Protein AF-A0A815F5G1-F1 (afdb_monomer)

Structure (mmCIF, N/CA/C/O backbone):
data_AF-A0A815F5G1-F1
#
_entry.id   AF-A0A815F5G1-F1
#
loop_
_atom_site.group_PDB
_atom_site.id
_atom_site.type_symbol
_atom_site.label_atom_id
_atom_site.label_alt_id
_atom_site.label_comp_id
_atom_site.label_asym_id
_atom_site.label_entity_id
_atom_site.label_seq_id
_atom_site.pdbx_PDB_ins_code
_atom_site.Cartn_x
_atom_site.Cartn_y
_atom_site.Cartn_z
_atom_site.occupancy
_atom_site.B_iso_or_equiv
_atom_site.auth_seq_id
_atom_site.auth_comp_id
_atom_site.auth_asym_id
_atom_site.auth_atom_id
_atom_site.pdbx_PDB_model_num
ATOM 1 N N . MET A 1 1 ? 31.682 1.180 -23.269 1.00 59.00 1 MET A N 1
ATOM 2 C CA . MET A 1 1 ? 30.241 0.972 -22.998 1.00 59.00 1 MET A CA 1
ATOM 3 C C . MET A 1 1 ? 29.388 1.982 -23.751 1.00 59.00 1 MET A C 1
ATOM 5 O O . MET A 1 1 ? 28.455 1.568 -24.426 1.00 59.00 1 MET A O 1
ATOM 9 N N . ASP A 1 2 ? 29.779 3.258 -23.742 1.00 56.03 2 ASP A N 1
ATOM 10 C CA . ASP A 1 2 ? 29.004 4.400 -24.262 1.00 56.03 2 ASP A CA 1
ATOM 11 C C . ASP A 1 2 ? 28.639 4.383 -25.760 1.00 56.03 2 ASP A C 1
ATOM 13 O O . ASP A 1 2 ? 27.755 5.124 -26.168 1.00 56.03 2 ASP A O 1
ATOM 17 N N . GLN A 1 3 ? 29.272 3.540 -26.585 1.00 62.06 3 GLN A N 1
ATOM 18 C CA . GLN A 1 3 ? 28.893 3.335 -27.998 1.00 62.06 3 GLN A CA 1
ATOM 19 C C . GLN A 1 3 ? 28.310 1.941 -28.290 1.00 62.06 3 GLN A C 1
ATOM 21 O O . GLN A 1 3 ? 27.574 1.761 -29.259 1.00 62.06 3 GLN A O 1
ATOM 26 N N . ILE A 1 4 ? 28.610 0.955 -27.438 1.00 71.00 4 ILE A N 1
ATOM 27 C CA . ILE A 1 4 ? 28.200 -0.446 -27.628 1.00 71.00 4 ILE A CA 1
ATOM 28 C C . ILE A 1 4 ? 26.737 -0.615 -27.224 1.00 71.00 4 ILE A C 1
ATOM 30 O O . ILE A 1 4 ? 25.941 -1.139 -27.996 1.00 71.00 4 ILE A O 1
ATOM 34 N N . VAL A 1 5 ? 26.380 -0.118 -26.037 1.00 74.56 5 VAL A N 1
ATOM 35 C CA . VAL A 1 5 ? 25.014 -0.203 -25.512 1.00 74.56 5 VAL A CA 1
ATOM 36 C C . VAL A 1 5 ? 24.012 0.512 -26.437 1.00 74.56 5 VAL A C 1
ATOM 38 O O . VAL A 1 5 ? 23.016 -0.121 -26.786 1.00 74.56 5 VAL A O 1
ATOM 41 N N . PRO A 1 6 ? 24.313 1.719 -26.967 1.00 75.00 6 PRO A N 1
ATOM 42 C CA . PRO A 1 6 ? 23.425 2.361 -27.933 1.00 75.00 6 PRO A CA 1
ATOM 43 C C . PRO A 1 6 ? 23.214 1.640 -29.252 1.00 75.00 6 PRO A C 1
ATOM 45 O O . PRO A 1 6 ? 22.116 1.620 -29.803 1.00 75.00 6 PRO A O 1
ATOM 48 N N . SER A 1 7 ? 24.251 0.977 -29.749 1.00 73.81 7 SER A N 1
ATOM 49 C CA . SER A 1 7 ? 24.128 0.195 -30.978 1.00 73.81 7 SER A CA 1
ATOM 50 C C . SER A 1 7 ? 23.243 -1.043 -30.771 1.00 73.81 7 SER A C 1
ATOM 52 O O . SER A 1 7 ? 22.462 -1.405 -31.650 1.00 73.81 7 SER A O 1
ATOM 54 N N . ILE A 1 8 ? 23.317 -1.668 -29.589 1.00 78.75 8 ILE A N 1
ATOM 55 C CA . ILE A 1 8 ? 22.481 -2.818 -29.214 1.00 78.75 8 ILE A CA 1
ATOM 56 C C . ILE A 1 8 ? 21.008 -2.403 -29.106 1.00 78.75 8 ILE A C 1
ATOM 58 O O . ILE A 1 8 ? 20.145 -3.034 -29.715 1.00 78.75 8 ILE A O 1
ATOM 62 N N . ILE A 1 9 ? 20.717 -1.319 -28.381 1.00 78.25 9 ILE A N 1
ATOM 63 C CA . ILE A 1 9 ? 19.343 -0.841 -28.163 1.00 78.25 9 ILE A CA 1
ATOM 64 C C . ILE A 1 9 ? 18.700 -0.383 -29.472 1.00 78.25 9 ILE A C 1
ATOM 66 O O . ILE A 1 9 ? 17.544 -0.721 -29.740 1.00 78.25 9 ILE A O 1
ATOM 70 N N . PHE A 1 10 ? 19.447 0.325 -30.323 1.00 78.12 10 PHE A N 1
ATOM 71 C CA . PHE A 1 10 ? 18.972 0.709 -31.650 1.00 78.12 10 PHE A CA 1
ATOM 72 C C . PHE A 1 10 ? 18.527 -0.507 -32.482 1.00 78.12 10 PHE A C 1
ATOM 74 O O . PHE A 1 10 ? 17.450 -0.480 -33.081 1.00 78.12 10 PHE A O 1
ATOM 81 N N . ASN A 1 11 ? 19.309 -1.591 -32.472 1.00 77.94 11 ASN A N 1
ATOM 82 C CA . ASN A 1 11 ? 19.002 -2.803 -33.234 1.00 77.94 11 ASN A CA 1
ATOM 83 C C . ASN A 1 11 ? 17.815 -3.591 -32.660 1.00 77.94 11 ASN A C 1
ATOM 85 O O . ASN A 1 11 ? 16.994 -4.0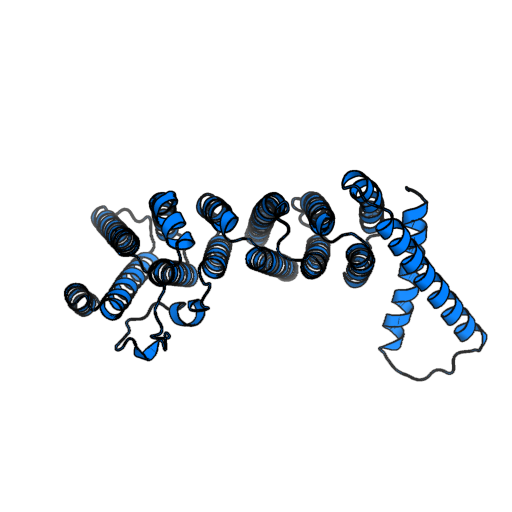81 -33.434 1.00 77.94 11 ASN A O 1
ATOM 89 N N . MET A 1 12 ? 17.666 -3.654 -31.332 1.00 75.56 12 MET A N 1
ATOM 90 C CA . MET A 1 12 ? 16.514 -4.305 -30.687 1.00 75.56 12 MET A CA 1
ATOM 91 C C . MET A 1 12 ? 15.181 -3.629 -31.045 1.00 75.56 12 MET A C 1
ATOM 93 O O . MET A 1 12 ? 14.165 -4.295 -31.231 1.00 75.56 12 MET A O 1
ATOM 97 N N . LYS A 1 13 ? 15.168 -2.297 -31.190 1.00 66.56 13 LYS A N 1
ATOM 98 C CA . LYS A 1 13 ? 13.947 -1.541 -31.513 1.00 66.56 13 LYS A CA 1
ATOM 99 C C . LYS A 1 13 ? 13.394 -1.844 -32.906 1.00 66.56 13 LYS A C 1
ATOM 101 O O . LYS A 1 13 ? 12.181 -1.806 -33.116 1.00 66.56 13 LYS A O 1
ATOM 106 N N . ASN A 1 14 ? 14.274 -2.101 -33.868 1.00 58.84 14 ASN A N 1
ATOM 107 C CA . ASN A 1 14 ? 13.870 -2.341 -35.250 1.00 58.84 14 ASN A CA 1
ATOM 108 C C . ASN A 1 14 ? 13.134 -3.686 -35.418 1.00 58.84 14 ASN A C 1
ATOM 110 O O . ASN A 1 14 ? 12.394 -3.833 -36.386 1.00 58.84 14 ASN A O 1
ATOM 114 N N . GLY A 1 15 ? 13.274 -4.628 -34.473 1.00 52.88 15 GLY A N 1
ATOM 115 C CA . GLY A 1 15 ? 12.523 -5.891 -34.454 1.00 52.88 15 GLY A CA 1
ATOM 116 C C . GLY A 1 15 ? 11.113 -5.796 -33.848 1.00 52.88 15 GLY A C 1
ATOM 117 O O . GLY A 1 15 ? 10.186 -6.423 -34.354 1.00 52.88 15 GLY A O 1
ATOM 118 N N . GLU A 1 16 ? 10.899 -4.976 -32.812 1.00 50.12 16 GLU A N 1
ATOM 119 C CA . GLU A 1 16 ? 9.576 -4.818 -32.168 1.00 50.12 16 GLU A CA 1
ATOM 120 C C . GLU A 1 16 ? 8.537 -4.105 -33.050 1.00 50.12 16 GLU A C 1
ATOM 122 O O . GLU A 1 16 ? 7.343 -4.420 -33.004 1.00 50.12 16 GLU A O 1
ATOM 127 N N . GLN A 1 17 ? 8.973 -3.154 -33.885 1.00 51.84 17 GLN A N 1
ATOM 128 C CA . GLN A 1 17 ? 8.084 -2.453 -34.824 1.00 51.84 17 GLN A CA 1
ATOM 129 C C . GLN A 1 17 ? 7.462 -3.396 -35.871 1.00 51.84 17 GLN A C 1
ATOM 131 O O . GLN A 1 17 ? 6.413 -3.081 -36.422 1.00 51.84 17 GLN A O 1
ATOM 136 N N . ILE A 1 18 ? 8.078 -4.558 -36.112 1.00 46.62 18 ILE A N 1
ATOM 137 C CA . ILE A 1 18 ? 7.616 -5.572 -37.070 1.00 46.62 18 ILE A CA 1
ATOM 138 C C . ILE A 1 18 ? 6.615 -6.531 -36.400 1.00 46.62 18 ILE A C 1
ATOM 140 O O . ILE A 1 18 ? 5.575 -6.850 -36.976 1.00 46.62 18 ILE A O 1
ATOM 144 N N . GLN A 1 19 ? 6.855 -6.930 -35.143 1.00 46.25 19 GLN A N 1
ATOM 145 C CA . GLN A 1 19 ? 5.924 -7.791 -34.393 1.00 46.25 19 GLN A CA 1
ATOM 146 C C . GLN A 1 19 ? 4.588 -7.101 -34.083 1.00 46.25 19 GLN A C 1
ATOM 148 O O . GLN A 1 19 ? 3.541 -7.739 -34.129 1.00 46.25 19 GLN A O 1
ATOM 153 N N . SER A 1 20 ? 4.605 -5.790 -33.834 1.00 46.38 20 SER A N 1
ATOM 154 C CA . SER A 1 20 ? 3.391 -4.997 -33.592 1.00 46.38 20 SER A CA 1
ATOM 155 C C . SER A 1 20 ? 2.528 -4.785 -34.850 1.00 46.38 20 SER A C 1
ATOM 157 O O . SER A 1 20 ? 1.318 -4.609 -34.722 1.00 46.38 20 SER A O 1
ATOM 159 N N . GLN A 1 21 ? 3.100 -4.874 -36.058 1.00 44.50 21 GLN A N 1
ATOM 160 C CA . GLN A 1 21 ? 2.359 -4.788 -37.329 1.00 44.50 21 GLN A CA 1
ATOM 161 C C . GLN A 1 21 ? 1.718 -6.118 -37.762 1.00 44.50 21 GLN A C 1
ATOM 163 O O . GLN A 1 21 ? 0.693 -6.099 -38.442 1.00 44.50 21 GLN A O 1
ATOM 168 N N . ARG A 1 22 ? 2.238 -7.275 -37.321 1.00 41.81 22 ARG A N 1
ATOM 169 C CA . ARG A 1 22 ? 1.625 -8.596 -37.596 1.00 41.81 22 ARG A CA 1
ATOM 170 C C . ARG A 1 22 ? 0.277 -8.810 -36.891 1.00 41.81 22 ARG A C 1
ATOM 172 O O . ARG A 1 22 ? -0.485 -9.687 -37.288 1.00 41.81 22 ARG A O 1
ATOM 179 N N . SER A 1 23 ? -0.040 -8.005 -35.877 1.00 40.91 23 SER A N 1
ATOM 180 C CA . SER A 1 23 ? -1.269 -8.115 -35.076 1.00 40.91 23 SER A CA 1
ATOM 181 C C . SER A 1 23 ? -2.506 -7.483 -35.727 1.00 40.91 23 SER A C 1
ATOM 183 O O . SER A 1 23 ? -3.619 -7.692 -35.245 1.00 40.91 23 SER A O 1
ATOM 185 N N . THR A 1 24 ? -2.355 -6.717 -36.814 1.00 39.75 24 THR A N 1
ATOM 186 C CA . THR A 1 24 ? -3.477 -6.072 -37.513 1.00 39.75 24 THR A CA 1
ATOM 187 C C . THR A 1 24 ? -3.491 -6.446 -38.994 1.00 39.75 24 THR A C 1
ATOM 189 O O . THR A 1 24 ? -2.733 -5.901 -39.788 1.00 39.75 24 THR A O 1
ATOM 192 N N . THR A 1 25 ? -4.433 -7.331 -39.338 1.00 32.41 25 THR A N 1
ATOM 193 C CA . THR A 1 25 ? -4.889 -7.776 -40.675 1.00 32.41 25 THR A CA 1
ATOM 194 C C . THR A 1 25 ? -3.945 -8.644 -41.525 1.00 32.41 25 THR A C 1
ATOM 196 O O . THR A 1 25 ? -2.800 -8.272 -41.759 1.00 32.41 25 THR A O 1
ATOM 199 N N . PRO A 1 26 ? -4.435 -9.779 -42.073 1.00 43.03 26 PRO A N 1
ATOM 200 C CA . PRO A 1 26 ? -3.760 -10.479 -43.153 1.00 43.03 26 PRO A CA 1
ATOM 201 C C . PRO A 1 26 ? -4.104 -9.826 -44.500 1.00 43.03 26 PRO A C 1
ATOM 203 O O . PRO A 1 26 ? -5.164 -9.219 -44.661 1.00 43.03 26 PRO A O 1
ATOM 206 N N . THR A 1 27 ? -3.263 -10.107 -45.495 1.00 40.41 27 THR A N 1
ATOM 207 C CA . THR A 1 27 ? -3.457 -9.907 -46.946 1.00 40.41 27 THR A CA 1
ATOM 208 C C . THR A 1 27 ? -2.769 -8.676 -47.546 1.00 40.41 27 THR A C 1
ATOM 210 O O . THR A 1 27 ? -3.395 -7.681 -47.884 1.00 40.41 27 THR A O 1
ATOM 213 N N . THR A 1 28 ? -1.468 -8.787 -47.805 1.00 42.38 28 THR A N 1
ATOM 214 C CA . THR A 1 28 ? -0.869 -8.387 -49.091 1.00 42.38 28 THR A CA 1
ATOM 215 C C . THR A 1 28 ? 0.293 -9.344 -49.342 1.00 42.38 28 THR A C 1
ATOM 217 O O . THR A 1 28 ? 1.045 -9.648 -48.421 1.00 42.38 28 THR A O 1
ATOM 220 N N . ILE A 1 29 ? 0.383 -9.900 -50.551 1.00 48.72 29 ILE A N 1
ATOM 221 C CA . ILE A 1 29 ? 1.438 -10.841 -50.950 1.00 48.72 29 ILE A CA 1
ATOM 222 C C . ILE A 1 29 ? 2.774 -10.088 -50.864 1.00 48.72 29 ILE A C 1
ATOM 224 O O . ILE A 1 29 ? 3.053 -9.244 -51.712 1.00 48.72 29 ILE A O 1
ATOM 228 N N . ALA A 1 30 ? 3.548 -10.340 -49.805 1.00 51.59 30 ALA A N 1
ATOM 229 C CA . ALA A 1 30 ? 4.863 -9.739 -49.609 1.00 51.59 30 ALA A CA 1
ATOM 230 C C . ALA A 1 30 ? 5.830 -10.249 -50.685 1.00 51.59 30 ALA A C 1
ATOM 232 O O . ALA A 1 30 ? 5.830 -11.438 -51.023 1.00 51.59 30 ALA A O 1
ATOM 233 N N . SER A 1 31 ? 6.632 -9.346 -51.247 1.00 49.78 31 SER A N 1
ATOM 234 C CA . SER A 1 31 ? 7.634 -9.700 -52.248 1.00 49.78 31 SER A CA 1
ATOM 235 C C . SER A 1 31 ? 8.757 -10.546 -51.611 1.00 49.78 31 SER A C 1
ATOM 237 O O . SER A 1 31 ? 8.999 -10.435 -50.406 1.00 49.78 31 SER A O 1
ATOM 239 N N . PRO A 1 32 ? 9.470 -11.402 -52.371 1.00 55.09 32 PRO A N 1
ATOM 240 C CA . PRO A 1 32 ? 10.548 -12.233 -51.824 1.00 55.09 32 PRO A CA 1
ATOM 241 C C . PRO A 1 32 ? 11.656 -11.419 -51.137 1.00 55.09 32 PRO A C 1
ATOM 243 O O . PRO A 1 32 ? 12.260 -11.892 -50.179 1.00 55.09 32 PRO A O 1
ATOM 246 N N . GLU A 1 33 ? 11.900 -10.189 -51.595 1.00 52.12 33 GLU A N 1
ATOM 247 C CA . GLU A 1 33 ? 12.880 -9.274 -51.003 1.00 52.12 33 GLU A CA 1
ATOM 248 C C . GLU A 1 33 ? 12.416 -8.742 -49.639 1.00 52.12 33 GLU A C 1
ATOM 250 O O . GLU A 1 33 ? 13.216 -8.688 -48.705 1.00 52.12 33 GLU A O 1
ATOM 255 N N . ASP A 1 34 ? 11.122 -8.447 -49.476 1.00 48.44 34 ASP A N 1
ATOM 256 C CA . ASP A 1 34 ? 10.557 -7.989 -48.199 1.00 48.44 34 ASP A CA 1
ATOM 257 C C . ASP A 1 34 ? 10.609 -9.087 -47.126 1.00 48.44 34 ASP A C 1
ATOM 259 O O . ASP A 1 34 ? 10.965 -8.816 -45.979 1.00 48.44 34 ASP A O 1
ATOM 263 N N . VAL A 1 35 ? 10.351 -10.345 -47.507 1.00 56.88 35 VAL A N 1
ATOM 264 C CA . VAL A 1 35 ? 10.446 -11.508 -46.602 1.00 56.88 35 VAL A CA 1
ATOM 265 C C . VAL A 1 35 ? 11.892 -11.746 -46.152 1.00 56.88 35 VAL A C 1
ATOM 267 O O . VAL A 1 35 ? 12.147 -12.006 -44.975 1.00 56.88 35 VAL A O 1
ATOM 270 N N . VAL A 1 36 ? 12.863 -11.624 -47.061 1.00 57.69 36 VAL A N 1
ATOM 271 C CA . VAL A 1 36 ? 14.291 -11.777 -46.735 1.00 57.69 36 VAL A CA 1
ATOM 272 C C . VAL A 1 36 ? 14.768 -10.639 -45.827 1.00 57.69 36 VAL A C 1
ATOM 274 O O . VAL A 1 36 ? 15.465 -10.892 -44.846 1.00 57.69 36 VAL A O 1
ATOM 277 N N . ILE A 1 37 ? 14.347 -9.398 -46.084 1.00 57.22 37 ILE A N 1
ATOM 278 C CA . ILE A 1 37 ? 14.677 -8.240 -45.244 1.00 57.22 37 ILE A CA 1
ATOM 279 C C . ILE A 1 37 ? 14.034 -8.355 -43.850 1.00 57.22 37 ILE A C 1
ATOM 281 O O . ILE A 1 37 ? 14.691 -8.026 -42.862 1.00 57.22 37 ILE A O 1
ATOM 285 N N . GLU A 1 38 ? 12.788 -8.828 -43.736 1.00 53.06 38 GLU A N 1
ATOM 286 C CA . GLU A 1 38 ? 12.149 -9.117 -42.442 1.00 53.06 38 GLU A CA 1
ATOM 287 C C . GLU A 1 38 ? 12.904 -10.198 -41.662 1.00 53.06 38 GLU A C 1
ATOM 289 O O . GLU A 1 38 ? 13.199 -10.008 -40.482 1.00 53.06 38 GLU A O 1
ATOM 294 N N . THR A 1 39 ? 13.293 -11.285 -42.332 1.00 54.97 39 THR A N 1
ATOM 295 C CA . THR A 1 39 ? 14.027 -12.399 -41.712 1.00 54.97 39 THR A CA 1
ATOM 296 C C . THR A 1 39 ? 15.403 -11.945 -41.201 1.00 54.97 39 THR A C 1
ATOM 298 O O . THR A 1 39 ? 15.780 -12.250 -40.072 1.00 54.97 39 THR A O 1
ATOM 301 N N . ILE A 1 40 ? 16.134 -11.137 -41.980 1.00 57.38 40 ILE A N 1
ATOM 302 C CA . ILE A 1 40 ? 17.443 -10.578 -41.587 1.00 57.38 40 ILE A CA 1
ATOM 303 C C . ILE A 1 40 ? 17.309 -9.574 -40.422 1.00 57.38 40 ILE A C 1
ATOM 305 O O . ILE A 1 40 ? 18.198 -9.474 -39.569 1.00 57.38 40 ILE A O 1
ATOM 309 N N . LYS A 1 41 ? 16.203 -8.821 -40.353 1.00 56.84 41 LYS A N 1
ATOM 310 C CA . LYS A 1 41 ? 15.927 -7.869 -39.261 1.00 56.84 41 LYS A CA 1
ATOM 311 C C . LYS A 1 41 ? 15.534 -8.567 -37.956 1.00 56.84 41 LYS A C 1
ATOM 313 O O . LYS A 1 41 ? 15.991 -8.137 -36.895 1.00 56.84 41 LYS A O 1
ATOM 318 N N . GLU A 1 42 ? 14.738 -9.636 -38.016 1.00 58.50 42 GLU A N 1
ATOM 319 C CA . GLU A 1 42 ? 14.436 -10.488 -36.855 1.00 58.50 42 GLU A CA 1
ATOM 320 C C . GLU A 1 42 ? 15.711 -11.150 -36.312 1.00 58.50 42 GLU A C 1
ATOM 322 O O . GLU A 1 42 ? 15.952 -11.122 -35.102 1.00 58.50 42 GLU A O 1
ATOM 327 N N . ASP A 1 43 ? 16.581 -11.632 -37.203 1.00 68.25 43 ASP A N 1
ATOM 328 C CA . ASP A 1 43 ? 17.876 -12.220 -36.850 1.00 68.25 43 ASP A CA 1
ATOM 329 C C . ASP A 1 43 ? 18.801 -11.185 -36.172 1.00 68.25 43 ASP A C 1
ATOM 331 O O . ASP A 1 43 ? 19.345 -11.428 -35.095 1.00 68.25 43 ASP A O 1
ATOM 335 N N . SER A 1 44 ? 18.857 -9.953 -36.695 1.00 73.75 44 SER A N 1
ATOM 336 C CA . SER A 1 44 ? 19.646 -8.849 -36.114 1.00 73.75 44 SER A CA 1
ATOM 337 C C . SER A 1 44 ? 19.134 -8.372 -34.744 1.00 73.75 44 SER A C 1
ATOM 339 O O . SER A 1 44 ? 19.928 -8.071 -33.848 1.00 73.75 44 SER A O 1
ATOM 341 N N . SER A 1 45 ? 17.812 -8.294 -34.557 1.00 75.00 45 SER A N 1
ATOM 342 C CA . SER A 1 45 ? 17.191 -7.896 -33.284 1.00 75.00 45 SER A CA 1
ATOM 343 C C . SER A 1 45 ? 17.363 -8.976 -32.214 1.00 75.00 45 SER A C 1
ATOM 345 O O . SER A 1 45 ? 17.681 -8.678 -31.058 1.00 75.00 45 SER A O 1
ATOM 347 N N . SER A 1 46 ? 17.196 -10.244 -32.603 1.00 78.81 46 SER A N 1
ATOM 348 C CA . SER A 1 46 ? 17.402 -11.387 -31.712 1.00 78.81 46 SER A CA 1
ATOM 349 C C . SER A 1 46 ? 18.869 -11.500 -31.280 1.00 78.81 46 SER A C 1
ATOM 351 O O . SER A 1 46 ? 19.144 -11.661 -30.089 1.00 78.81 46 SER A O 1
ATOM 353 N N . LEU A 1 47 ? 19.815 -11.274 -32.199 1.00 82.50 47 LEU A N 1
ATOM 354 C CA . LEU A 1 47 ? 21.243 -11.220 -31.903 1.00 82.50 47 LEU A CA 1
ATOM 355 C C . LEU A 1 47 ? 21.585 -10.085 -30.929 1.00 82.50 47 LEU A C 1
ATOM 357 O O . LEU A 1 47 ? 22.320 -10.306 -29.967 1.00 82.50 47 LEU A O 1
ATOM 361 N N . ALA A 1 48 ? 21.026 -8.887 -31.122 1.00 85.00 48 ALA A N 1
ATOM 362 C CA . ALA A 1 48 ? 21.222 -7.766 -30.202 1.00 85.00 48 ALA A CA 1
ATOM 363 C C . ALA A 1 48 ? 20.716 -8.093 -28.782 1.00 85.00 48 ALA A C 1
ATOM 365 O O . ALA A 1 48 ? 21.418 -7.826 -27.804 1.00 85.00 48 ALA A O 1
ATOM 366 N N . ALA A 1 49 ? 19.556 -8.748 -28.663 1.00 83.56 49 ALA A N 1
ATOM 367 C CA . ALA A 1 49 ? 19.045 -9.223 -27.378 1.00 83.56 49 ALA A CA 1
ATOM 368 C C . ALA A 1 49 ? 19.972 -10.277 -26.747 1.00 83.56 49 ALA A C 1
ATOM 370 O O . ALA A 1 49 ? 20.279 -10.195 -25.560 1.00 83.56 49 ALA A O 1
ATOM 371 N N . VAL A 1 50 ? 20.486 -11.233 -27.530 1.00 85.69 50 VAL A N 1
ATOM 372 C CA . VAL A 1 50 ? 21.450 -12.240 -27.050 1.00 85.69 50 VAL A CA 1
ATOM 373 C C . VAL A 1 50 ? 22.731 -11.586 -26.529 1.00 85.69 50 VAL A C 1
ATOM 375 O O . VAL A 1 50 ? 23.191 -11.957 -25.450 1.00 85.69 50 VAL A O 1
ATOM 378 N N . ILE A 1 51 ? 23.274 -10.596 -27.244 1.00 86.62 51 ILE A N 1
ATOM 379 C CA . ILE A 1 51 ? 24.468 -9.847 -26.823 1.00 86.62 51 ILE A CA 1
ATOM 380 C C . ILE A 1 51 ? 24.197 -9.094 -25.516 1.00 86.62 51 ILE A C 1
ATOM 382 O O . ILE A 1 51 ? 25.029 -9.124 -24.609 1.00 86.62 51 ILE A O 1
ATOM 386 N N . LEU A 1 52 ? 23.030 -8.451 -25.393 1.00 87.50 52 LEU A N 1
ATOM 387 C CA . LEU A 1 52 ? 22.629 -7.771 -24.162 1.00 87.50 52 LEU A CA 1
ATOM 388 C C . LEU A 1 52 ? 22.585 -8.750 -22.983 1.00 87.50 52 LEU A C 1
ATOM 390 O O . LEU A 1 52 ? 23.130 -8.459 -21.920 1.00 87.50 52 LEU A O 1
ATOM 394 N N . ARG A 1 53 ? 21.981 -9.928 -23.172 1.00 87.75 53 ARG A N 1
ATOM 395 C CA . ARG A 1 53 ? 21.933 -10.957 -22.129 1.00 87.75 53 ARG A CA 1
ATOM 396 C C . ARG A 1 53 ? 23.324 -11.450 -21.745 1.00 87.75 53 ARG A C 1
ATOM 398 O O . ARG A 1 53 ? 23.634 -11.470 -20.562 1.00 87.75 53 ARG A O 1
ATOM 405 N N . ASP A 1 54 ? 24.178 -11.796 -22.712 1.00 86.12 54 ASP A N 1
ATOM 406 C CA . ASP A 1 54 ? 25.539 -12.288 -22.436 1.00 86.12 54 ASP A CA 1
ATOM 407 C C . ASP A 1 54 ? 26.376 -11.247 -21.674 1.00 86.12 54 ASP A C 1
ATOM 409 O O . ASP A 1 54 ? 27.079 -11.587 -20.719 1.00 86.12 54 ASP A O 1
ATOM 413 N N . LEU A 1 55 ? 26.231 -9.963 -22.019 1.00 87.94 55 LEU A N 1
ATOM 414 C CA . LEU A 1 55 ? 26.843 -8.859 -21.281 1.00 87.94 55 LEU A CA 1
ATOM 415 C C . LEU A 1 55 ? 26.420 -8.870 -19.803 1.00 87.94 55 LEU A C 1
ATOM 417 O O . LEU A 1 55 ? 27.281 -8.841 -18.920 1.00 87.94 55 LEU A O 1
ATOM 421 N N . PHE A 1 56 ? 25.116 -8.957 -19.526 1.00 87.94 56 PHE A N 1
ATOM 422 C CA . PHE A 1 56 ? 24.601 -8.936 -18.156 1.00 87.94 56 PHE A CA 1
ATOM 423 C C . PHE A 1 56 ? 24.828 -10.252 -17.388 1.00 87.94 56 PHE A C 1
ATOM 425 O O . PHE A 1 56 ? 25.070 -10.215 -16.179 1.00 87.94 56 PHE A O 1
ATOM 432 N N . CYS A 1 57 ? 24.884 -11.400 -18.070 1.00 86.44 57 CYS A N 1
ATOM 433 C CA . CYS A 1 57 ? 25.297 -12.677 -17.478 1.00 86.44 57 CYS A CA 1
ATOM 434 C C . CYS A 1 57 ? 26.736 -12.631 -16.947 1.00 86.44 57 CYS A C 1
ATOM 436 O O . CYS A 1 57 ? 27.066 -13.299 -15.965 1.00 86.44 57 CYS A O 1
ATOM 438 N N . ARG A 1 58 ? 27.603 -11.826 -17.571 1.00 85.19 58 ARG A N 1
ATOM 439 C CA . ARG A 1 58 ? 29.007 -11.661 -17.168 1.00 85.19 58 ARG A CA 1
ATOM 440 C C . ARG A 1 58 ? 29.217 -10.539 -16.152 1.00 85.19 58 ARG A C 1
ATOM 442 O O . ARG A 1 58 ? 30.296 -10.456 -15.554 1.00 85.19 58 ARG A O 1
ATOM 449 N N . THR A 1 59 ? 28.214 -9.700 -15.892 1.00 81.38 59 THR A N 1
ATOM 450 C CA . THR A 1 59 ? 28.288 -8.679 -14.839 1.00 81.38 59 THR A CA 1
ATOM 451 C C . THR A 1 59 ? 27.983 -9.261 -13.463 1.00 81.38 59 THR A C 1
ATOM 453 O O . THR A 1 59 ? 26.860 -9.644 -13.155 1.00 81.38 59 THR A O 1
ATOM 456 N N . HIS A 1 60 ? 29.008 -9.298 -12.610 1.00 75.12 60 HIS A N 1
ATOM 457 C CA . HIS A 1 60 ? 28.930 -9.919 -11.286 1.00 75.12 60 HIS A CA 1
ATOM 458 C C . HIS A 1 60 ? 28.839 -8.918 -10.126 1.00 75.12 60 HIS A C 1
ATOM 460 O O . HIS A 1 60 ? 28.335 -9.279 -9.067 1.00 75.12 60 HIS A O 1
ATOM 466 N N . SER A 1 61 ? 29.325 -7.684 -10.302 1.00 84.25 61 SER A N 1
ATOM 467 C CA . SER A 1 61 ? 29.377 -6.669 -9.243 1.00 84.25 61 SER A CA 1
ATOM 468 C C . SER A 1 61 ? 28.331 -5.568 -9.437 1.00 84.25 61 SER A C 1
ATOM 470 O O . SER A 1 61 ? 28.043 -5.163 -10.565 1.00 84.25 61 SER A O 1
ATOM 472 N N . ASN A 1 62 ? 27.828 -5.021 -8.326 1.00 80.12 62 ASN A N 1
ATOM 473 C CA . ASN A 1 62 ? 26.840 -3.932 -8.322 1.00 80.12 62 ASN A CA 1
ATOM 474 C C . ASN A 1 62 ? 27.332 -2.697 -9.093 1.00 80.12 62 ASN A C 1
ATOM 476 O O . ASN A 1 62 ? 26.573 -2.078 -9.835 1.00 80.12 62 ASN A O 1
ATOM 480 N N . ASN A 1 63 ? 28.621 -2.368 -8.963 1.00 84.56 63 ASN A N 1
ATOM 481 C CA . ASN A 1 63 ? 29.228 -1.246 -9.678 1.00 84.56 63 ASN A CA 1
ATOM 482 C C . ASN A 1 63 ? 29.220 -1.465 -11.198 1.00 84.56 63 ASN A C 1
ATOM 484 O O . ASN A 1 63 ? 28.880 -0.559 -11.954 1.00 84.56 63 ASN A O 1
ATOM 488 N N . ASN A 1 64 ? 29.534 -2.682 -11.653 1.00 85.44 64 ASN A N 1
ATOM 489 C CA . ASN A 1 64 ? 29.539 -2.990 -13.081 1.00 85.44 64 ASN A CA 1
ATOM 490 C C . ASN A 1 64 ? 28.123 -2.943 -13.662 1.00 85.44 64 ASN A C 1
ATOM 492 O O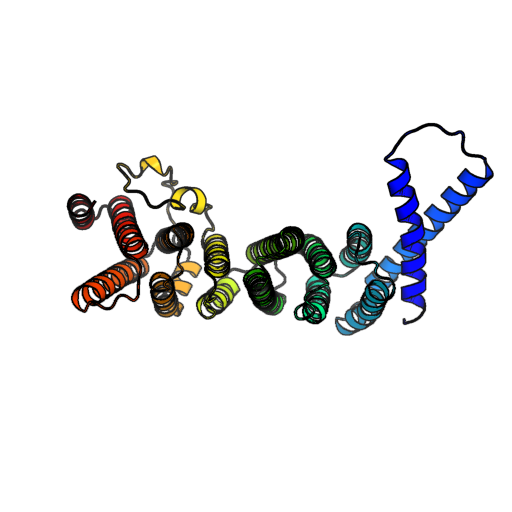 . ASN A 1 64 ? 27.945 -2.431 -14.763 1.00 85.44 64 ASN A O 1
ATOM 496 N N . ILE A 1 65 ? 27.118 -3.406 -12.911 1.00 86.38 65 ILE A N 1
ATOM 497 C CA . ILE A 1 65 ? 25.709 -3.294 -13.311 1.00 86.38 65 ILE A CA 1
ATOM 498 C C . ILE A 1 65 ? 25.322 -1.821 -13.478 1.00 86.38 65 ILE A C 1
ATOM 500 O O . ILE A 1 65 ? 24.788 -1.456 -14.522 1.00 86.38 65 ILE A O 1
ATOM 504 N N . SER A 1 66 ? 25.663 -0.959 -12.516 1.00 86.62 66 SER A N 1
ATOM 505 C CA . SER A 1 66 ? 25.399 0.486 -12.604 1.00 86.62 66 SER A CA 1
ATOM 506 C C . SER A 1 66 ? 26.016 1.125 -13.856 1.00 86.62 66 SER A C 1
ATOM 508 O O . SER A 1 66 ? 25.328 1.817 -14.608 1.00 86.62 66 SER A O 1
ATOM 510 N N . ILE A 1 67 ? 27.281 0.804 -14.155 1.00 85.88 67 ILE A N 1
ATOM 511 C CA . ILE A 1 67 ? 27.984 1.289 -15.355 1.00 85.88 67 ILE A CA 1
ATOM 512 C C . ILE A 1 67 ? 27.308 0.808 -16.650 1.00 85.88 67 ILE A C 1
ATOM 514 O O . ILE A 1 67 ? 27.319 1.529 -17.645 1.00 85.88 67 ILE A O 1
ATOM 518 N N . CYS A 1 68 ? 26.717 -0.390 -16.662 1.00 87.12 68 CYS A N 1
ATOM 519 C CA . CYS A 1 68 ? 26.026 -0.924 -17.839 1.00 87.12 68 CYS A CA 1
ATOM 520 C C . CYS A 1 68 ? 24.623 -0.338 -18.026 1.00 87.12 68 CYS A C 1
ATOM 522 O O . CYS A 1 68 ? 24.212 -0.100 -19.159 1.00 87.12 68 CYS A O 1
ATOM 524 N N . ILE A 1 69 ? 23.899 -0.093 -16.933 1.00 90.25 69 ILE A N 1
ATOM 525 C CA . ILE A 1 69 ? 22.529 0.434 -16.952 1.00 90.25 69 ILE A CA 1
ATOM 526 C C . ILE A 1 69 ? 22.506 1.931 -17.270 1.00 90.25 69 ILE A C 1
ATOM 528 O O . ILE A 1 69 ? 21.619 2.395 -17.982 1.00 90.25 69 ILE A O 1
ATOM 532 N N . GLN A 1 70 ? 23.474 2.707 -16.782 1.00 89.81 70 GLN A N 1
ATOM 533 C CA . GLN A 1 70 ? 23.450 4.161 -16.938 1.00 89.81 70 GLN A CA 1
ATOM 534 C C . GLN A 1 70 ? 23.399 4.630 -18.415 1.00 89.81 70 GLN A C 1
ATOM 536 O O . GLN A 1 70 ? 22.572 5.494 -18.718 1.00 89.81 70 GLN A O 1
ATOM 541 N N . PRO A 1 71 ? 24.177 4.062 -19.362 1.00 88.12 71 PRO A N 1
ATOM 542 C CA . PRO A 1 71 ? 24.047 4.373 -20.787 1.00 88.12 71 PRO A CA 1
ATOM 543 C C . PRO A 1 71 ? 22.673 4.020 -21.373 1.00 88.12 71 PRO A C 1
ATOM 545 O O . PRO A 1 71 ? 22.160 4.787 -22.184 1.00 88.12 71 PRO A O 1
ATOM 548 N N . ILE A 1 72 ? 22.054 2.917 -20.925 1.00 90.12 72 ILE A N 1
ATOM 549 C CA . ILE A 1 72 ? 20.700 2.503 -21.342 1.00 90.12 72 ILE A CA 1
ATOM 550 C C . ILE A 1 72 ? 19.689 3.585 -20.965 1.00 90.12 72 ILE A C 1
ATOM 552 O O . ILE A 1 72 ? 18.915 4.042 -21.802 1.00 90.12 72 ILE A O 1
ATOM 556 N N . LEU A 1 73 ? 19.725 4.044 -19.711 1.00 91.44 73 LEU A N 1
ATOM 557 C CA . LEU A 1 73 ? 18.821 5.086 -19.220 1.00 91.44 73 LEU A CA 1
ATOM 558 C C . LEU A 1 73 ? 18.997 6.404 -19.989 1.00 91.44 73 LEU A C 1
ATOM 560 O O . LEU A 1 73 ? 18.010 7.019 -20.392 1.00 91.44 73 LEU A O 1
ATOM 564 N N . ILE A 1 74 ? 20.247 6.815 -20.232 1.00 89.25 74 ILE A N 1
ATOM 565 C CA . ILE A 1 74 ? 20.571 8.026 -21.004 1.00 89.25 74 ILE A CA 1
ATOM 566 C C . ILE A 1 74 ? 20.021 7.932 -22.427 1.00 89.25 74 ILE A C 1
ATOM 568 O O . ILE A 1 74 ? 19.513 8.913 -22.971 1.00 89.25 74 ILE A O 1
ATOM 572 N N . GLU A 1 75 ? 20.122 6.767 -23.052 1.00 87.69 75 GLU A N 1
ATOM 573 C CA . GLU A 1 75 ? 19.644 6.564 -24.408 1.00 87.69 75 GLU A CA 1
ATOM 574 C C . GLU A 1 75 ? 18.116 6.581 -24.506 1.00 87.69 75 GLU A C 1
ATOM 576 O O . GLU A 1 75 ? 17.560 7.249 -25.387 1.00 87.69 75 GLU A O 1
ATOM 581 N N . LEU A 1 76 ? 17.438 5.896 -23.579 1.00 88.88 76 LEU A N 1
ATOM 582 C CA . LEU A 1 76 ? 15.980 5.908 -23.491 1.00 88.88 76 LEU A CA 1
ATOM 583 C C . LEU A 1 76 ? 15.454 7.337 -23.298 1.00 88.88 76 LEU A C 1
ATOM 585 O O . LEU A 1 76 ? 14.477 7.726 -23.944 1.00 88.88 76 LEU A O 1
ATOM 589 N N . ASP A 1 77 ? 16.140 8.140 -22.481 1.00 89.19 77 ASP A N 1
ATOM 590 C CA . ASP A 1 77 ? 15.847 9.561 -22.292 1.00 89.19 77 ASP A CA 1
ATOM 591 C C . ASP A 1 77 ? 16.076 10.373 -23.572 1.00 89.19 77 ASP A C 1
ATOM 593 O O . ASP A 1 77 ? 15.184 11.101 -24.018 1.00 89.19 77 ASP A O 1
ATOM 597 N N . LYS A 1 78 ? 17.265 10.248 -24.177 1.00 86.06 78 LYS A N 1
ATOM 598 C CA . LYS A 1 78 ? 17.695 11.045 -25.335 1.00 86.06 78 LYS A CA 1
ATOM 599 C C . LYS A 1 78 ? 16.782 10.845 -26.540 1.00 86.06 78 LYS A C 1
ATOM 601 O O . LYS A 1 78 ? 16.467 11.808 -27.234 1.00 86.06 78 LYS A O 1
ATOM 606 N N . TYR A 1 79 ? 16.362 9.609 -26.794 1.00 82.50 79 TYR A N 1
ATOM 607 C CA . TYR A 1 79 ? 15.538 9.269 -27.955 1.00 82.50 79 TYR A CA 1
ATOM 608 C C . TYR A 1 79 ? 14.044 9.126 -27.633 1.00 82.50 79 TYR A C 1
ATOM 610 O O . TYR A 1 79 ? 13.281 8.661 -28.493 1.00 82.50 79 TYR A O 1
ATOM 618 N N . GLY A 1 80 ? 13.631 9.504 -26.415 1.00 83.75 80 GLY A N 1
ATOM 619 C CA . GLY A 1 80 ? 12.238 9.482 -25.968 1.00 83.75 80 GLY A CA 1
ATOM 620 C C . GLY A 1 80 ? 11.604 8.091 -26.015 1.00 83.75 80 GLY A C 1
ATOM 621 O O . GLY A 1 80 ? 10.422 7.969 -26.315 1.00 83.75 80 GLY A O 1
ATOM 622 N N . LYS A 1 81 ? 12.389 7.035 -25.773 1.00 86.38 81 LYS A N 1
ATOM 623 C CA . LYS A 1 81 ? 11.969 5.631 -25.935 1.00 86.38 81 LYS A CA 1
ATOM 624 C C . LYS A 1 81 ? 11.260 5.046 -24.726 1.00 86.38 81 LYS A C 1
ATOM 626 O O . LYS A 1 81 ? 10.902 3.880 -24.752 1.00 86.38 81 LYS A O 1
ATOM 631 N N . TRP A 1 82 ? 11.005 5.858 -23.706 1.00 89.56 82 TRP A N 1
ATOM 632 C CA . TRP A 1 82 ? 10.135 5.471 -22.603 1.00 89.56 82 TRP A CA 1
ATOM 633 C C . TRP A 1 82 ? 8.680 5.264 -23.039 1.00 89.56 82 TRP A C 1
ATOM 635 O O . TRP A 1 82 ? 7.940 4.581 -22.345 1.00 89.56 82 TRP A O 1
ATOM 645 N N . ILE A 1 83 ? 8.235 5.850 -24.152 1.00 86.81 83 ILE A N 1
ATOM 646 C CA . ILE A 1 83 ? 6.854 5.719 -24.634 1.00 86.81 83 ILE A CA 1
ATOM 647 C C . ILE A 1 83 ? 6.880 5.172 -26.072 1.00 86.81 83 ILE A C 1
ATOM 649 O O . ILE A 1 83 ? 7.571 5.766 -26.907 1.00 86.81 83 ILE A O 1
ATOM 653 N N . PRO A 1 84 ? 6.123 4.103 -26.398 1.00 85.25 84 PRO A N 1
ATOM 654 C CA . PRO A 1 84 ? 5.323 3.252 -25.499 1.00 85.25 84 PRO A CA 1
ATOM 655 C C . PRO A 1 84 ? 6.195 2.473 -24.496 1.00 85.25 84 PRO A C 1
ATOM 657 O O . PRO A 1 84 ? 7.391 2.302 -24.718 1.00 85.25 84 PRO A O 1
ATOM 660 N N . CYS A 1 85 ? 5.612 2.026 -23.376 1.00 87.00 85 CYS A N 1
ATOM 661 C CA . CYS A 1 85 ? 6.373 1.381 -22.297 1.00 87.00 85 CYS A CA 1
ATOM 662 C C . CYS A 1 85 ? 6.826 -0.055 -22.609 1.00 87.00 85 CYS A C 1
ATOM 664 O O . CYS A 1 85 ? 7.639 -0.593 -21.862 1.00 87.00 85 CYS A O 1
ATOM 666 N N . ASP A 1 86 ? 6.338 -0.659 -23.693 1.00 87.38 86 ASP A N 1
ATOM 667 C CA . ASP A 1 86 ? 6.640 -2.048 -24.063 1.00 87.38 86 ASP A CA 1
ATOM 668 C C . ASP A 1 86 ? 8.127 -2.253 -24.366 1.00 87.38 86 ASP A C 1
ATOM 670 O O . ASP A 1 86 ? 8.745 -3.166 -23.826 1.00 87.38 86 ASP A O 1
ATOM 674 N N . PHE A 1 87 ? 8.734 -1.331 -25.117 1.00 87.56 87 PHE A N 1
ATOM 675 C CA . PHE A 1 87 ? 10.145 -1.428 -25.485 1.00 87.56 87 PHE A CA 1
ATOM 676 C C . PHE A 1 87 ? 11.093 -1.348 -24.268 1.00 87.56 87 PHE A C 1
ATOM 678 O O . PHE A 1 87 ? 11.949 -2.224 -24.105 1.00 87.56 87 PHE A O 1
ATOM 685 N N . PRO A 1 88 ? 10.952 -0.364 -23.351 1.00 90.75 88 PRO A N 1
ATOM 686 C CA . PRO A 1 88 ? 11.670 -0.385 -22.079 1.00 90.75 88 PRO A CA 1
ATOM 687 C C . PRO A 1 88 ? 11.429 -1.664 -21.271 1.00 90.75 88 PRO A C 1
ATOM 689 O O . PRO A 1 88 ? 12.390 -2.249 -20.773 1.00 90.75 88 PRO A O 1
ATOM 692 N N . LYS A 1 89 ? 10.177 -2.129 -21.155 1.00 90.69 89 LYS A N 1
ATOM 693 C CA . LYS A 1 89 ? 9.850 -3.369 -20.431 1.00 90.69 89 LYS A CA 1
ATOM 694 C C . LYS A 1 89 ? 10.575 -4.574 -21.023 1.00 90.69 89 LYS A C 1
ATOM 696 O O . LYS A 1 89 ? 11.146 -5.361 -20.273 1.00 90.69 89 LYS A O 1
ATOM 701 N N . TYR A 1 90 ? 10.622 -4.687 -22.348 1.00 89.25 90 TYR A N 1
ATOM 702 C CA . TYR A 1 90 ? 11.337 -5.755 -23.036 1.00 89.25 90 TYR A CA 1
ATOM 703 C C . TYR A 1 90 ? 12.841 -5.720 -22.740 1.00 89.25 90 TYR A C 1
ATOM 705 O O . TYR A 1 90 ? 13.399 -6.741 -22.333 1.00 89.25 90 TYR A O 1
ATOM 713 N N . ILE A 1 91 ? 13.490 -4.553 -22.853 1.00 90.62 91 ILE A N 1
ATOM 714 C CA . ILE A 1 91 ? 14.919 -4.394 -22.524 1.00 90.62 91 ILE A CA 1
ATOM 715 C C . ILE A 1 91 ? 15.192 -4.844 -21.089 1.00 90.62 91 ILE A C 1
ATOM 717 O O . ILE A 1 91 ? 16.059 -5.688 -20.857 1.00 90.62 91 ILE A O 1
ATOM 721 N N . PHE A 1 92 ? 14.447 -4.305 -20.122 1.00 92.69 92 PHE A N 1
ATOM 722 C CA . PHE A 1 92 ? 14.668 -4.630 -18.717 1.00 92.69 92 PHE A CA 1
ATOM 723 C C . PHE A 1 92 ? 14.301 -6.081 -18.399 1.00 92.69 92 PHE A C 1
ATOM 725 O O . PHE A 1 92 ? 14.992 -6.693 -17.596 1.00 92.69 92 PHE A O 1
ATOM 732 N N . SER A 1 93 ? 13.337 -6.693 -19.090 1.00 90.38 93 SER A N 1
ATOM 733 C CA . SER A 1 93 ? 13.082 -8.133 -18.980 1.00 90.38 93 SER A CA 1
ATOM 734 C C . SER A 1 93 ? 14.287 -8.967 -19.433 1.00 90.38 93 SER A C 1
ATOM 736 O O . SER A 1 93 ? 14.690 -9.892 -18.726 1.00 90.38 93 SER A O 1
ATOM 738 N N . GLN A 1 94 ? 14.933 -8.622 -20.556 1.00 88.44 94 GLN A N 1
ATOM 739 C CA . GLN A 1 94 ? 16.160 -9.312 -20.988 1.00 88.44 94 GLN A CA 1
ATOM 740 C C . GLN A 1 94 ? 17.276 -9.182 -19.944 1.00 88.44 94 GLN A C 1
ATOM 742 O O . GLN A 1 94 ? 17.966 -10.158 -19.645 1.00 88.44 94 GLN A O 1
ATOM 747 N N . ILE A 1 95 ? 17.431 -7.995 -19.356 1.00 91.00 95 ILE A N 1
ATOM 748 C CA . ILE A 1 95 ? 18.443 -7.728 -18.330 1.00 91.00 95 ILE A CA 1
ATOM 749 C C . ILE A 1 95 ? 18.147 -8.518 -17.050 1.00 91.00 95 ILE A C 1
ATOM 751 O O . ILE A 1 95 ? 19.021 -9.227 -16.552 1.00 91.00 95 ILE A O 1
ATOM 755 N N . MET A 1 96 ? 16.919 -8.429 -16.532 1.00 88.94 96 MET A N 1
ATOM 756 C CA . MET A 1 96 ? 16.495 -9.072 -15.285 1.00 88.94 96 MET A CA 1
ATOM 757 C C . MET A 1 96 ? 16.620 -10.597 -15.356 1.00 88.94 96 MET A C 1
ATOM 759 O O . MET A 1 96 ? 17.063 -11.210 -14.389 1.00 88.94 96 MET A O 1
ATOM 763 N N . ASN A 1 97 ? 16.332 -11.200 -16.515 1.00 87.50 97 ASN A N 1
ATOM 764 C CA . ASN A 1 97 ? 16.509 -12.638 -16.752 1.00 87.50 97 ASN A CA 1
ATOM 765 C C . ASN A 1 97 ? 17.982 -13.081 -16.861 1.00 87.50 97 ASN A C 1
ATOM 767 O O . ASN A 1 97 ? 18.263 -14.278 -16.840 1.00 87.50 97 ASN A O 1
ATOM 771 N N . SER A 1 98 ? 18.921 -12.142 -17.001 1.00 88.38 98 SER A N 1
ATOM 772 C CA . SER A 1 98 ? 20.340 -12.435 -17.253 1.00 88.38 98 SER A CA 1
ATOM 773 C C . SER A 1 98 ? 21.232 -12.254 -16.026 1.00 88.38 98 SER A C 1
ATOM 775 O O . SER A 1 98 ? 22.333 -12.802 -15.981 1.00 88.38 98 SER A O 1
ATOM 777 N N . ILE A 1 99 ? 20.783 -11.489 -15.030 1.00 86.94 99 ILE A N 1
ATOM 778 C CA . ILE A 1 99 ? 21.546 -11.211 -13.809 1.00 86.94 99 ILE A CA 1
ATOM 779 C C . ILE A 1 99 ? 21.258 -12.229 -12.697 1.00 86.94 99 ILE A C 1
ATOM 781 O O . ILE A 1 99 ? 20.231 -12.902 -12.668 1.00 86.94 99 ILE A O 1
ATOM 785 N N . LYS A 1 100 ? 22.161 -12.317 -11.714 1.00 82.56 100 LYS A N 1
ATOM 786 C CA . LYS A 1 100 ? 21.923 -13.119 -10.505 1.00 82.56 100 LYS A CA 1
ATOM 787 C C . LYS A 1 100 ? 20.831 -12.478 -9.643 1.00 82.56 100 LYS A C 1
ATOM 789 O O . LYS A 1 100 ? 20.826 -11.265 -9.451 1.00 82.56 100 LYS A O 1
ATOM 794 N N . TYR A 1 101 ? 19.975 -13.303 -9.041 1.00 76.00 101 TYR A N 1
ATOM 795 C CA . TYR A 1 101 ? 18.800 -12.869 -8.271 1.00 76.00 101 TYR A CA 1
ATOM 796 C C . TYR A 1 101 ? 19.094 -11.876 -7.129 1.00 76.00 101 TYR A C 1
ATOM 798 O O . TYR A 1 101 ? 18.248 -11.047 -6.827 1.00 76.00 101 TYR A O 1
ATOM 806 N N . HIS A 1 102 ? 20.277 -11.908 -6.505 1.00 74.19 102 HIS A N 1
ATOM 807 C CA . HIS A 1 102 ? 20.652 -10.952 -5.448 1.00 74.19 102 HIS A CA 1
ATOM 808 C C . HIS A 1 102 ? 20.975 -9.544 -5.979 1.00 74.19 102 HIS A C 1
ATOM 810 O O . HIS A 1 102 ? 21.006 -8.593 -5.203 1.00 74.19 102 HIS A O 1
ATOM 816 N N . ASN A 1 103 ? 21.189 -9.398 -7.290 1.00 81.88 103 ASN A N 1
ATOM 817 C CA . ASN A 1 103 ? 21.480 -8.122 -7.942 1.00 81.88 103 ASN A CA 1
ATOM 818 C C . ASN A 1 103 ? 20.228 -7.444 -8.527 1.00 81.88 103 ASN A C 1
ATOM 820 O O . ASN A 1 103 ? 20.319 -6.310 -8.992 1.00 81.88 103 ASN A O 1
ATOM 824 N N . SER A 1 104 ? 19.061 -8.099 -8.503 1.00 84.88 104 SER A N 1
ATOM 825 C CA . SER A 1 104 ? 17.808 -7.563 -9.066 1.00 84.88 104 SER A CA 1
ATOM 826 C C . SER A 1 104 ? 17.420 -6.220 -8.446 1.00 84.88 104 SER A C 1
ATOM 828 O O . SER A 1 104 ? 17.069 -5.275 -9.150 1.00 84.88 104 SER A O 1
ATOM 830 N N . TYR A 1 105 ? 17.592 -6.090 -7.132 1.00 86.06 105 TYR A N 1
ATOM 831 C CA . TYR A 1 105 ? 17.269 -4.873 -6.394 1.00 86.06 105 TYR A CA 1
ATOM 832 C C . TYR A 1 105 ? 18.233 -3.714 -6.663 1.00 86.06 105 TYR A C 1
ATOM 834 O O . TYR A 1 105 ? 17.851 -2.565 -6.467 1.00 86.06 105 TYR A O 1
ATOM 842 N N . VAL A 1 106 ? 19.438 -3.977 -7.185 1.00 88.00 106 VAL A N 1
ATOM 843 C CA . VAL A 1 106 ? 20.340 -2.915 -7.667 1.00 88.00 106 VAL A CA 1
ATOM 844 C C . VAL A 1 106 ? 19.737 -2.238 -8.894 1.00 88.00 106 VAL A C 1
ATOM 846 O O . VAL A 1 106 ? 19.762 -1.016 -8.998 1.00 88.00 106 VAL A O 1
ATOM 849 N N . ILE A 1 107 ? 19.157 -3.015 -9.813 1.00 89.69 107 ILE A N 1
ATOM 850 C CA . ILE A 1 107 ? 18.490 -2.472 -11.004 1.00 89.69 107 ILE A CA 1
ATOM 851 C C . ILE A 1 107 ? 17.254 -1.671 -10.599 1.00 89.69 107 ILE A C 1
ATOM 853 O O . ILE A 1 107 ? 17.060 -0.559 -11.087 1.00 89.69 107 ILE A O 1
ATOM 857 N N . ILE A 1 108 ? 16.455 -2.203 -9.673 1.00 90.75 108 ILE A N 1
ATOM 858 C CA . ILE A 1 108 ? 15.274 -1.510 -9.149 1.00 90.75 108 ILE A CA 1
ATOM 859 C C . ILE A 1 108 ? 15.673 -0.191 -8.470 1.00 90.75 108 ILE A C 1
ATOM 861 O O . ILE A 1 108 ? 15.053 0.836 -8.736 1.00 90.75 108 ILE A O 1
ATOM 865 N N . ASP A 1 109 ? 16.739 -0.177 -7.664 1.00 89.50 109 ASP A N 1
ATOM 866 C CA . ASP A 1 109 ? 17.242 1.051 -7.039 1.00 89.50 109 ASP A CA 1
ATOM 867 C C . ASP A 1 109 ? 17.716 2.082 -8.077 1.00 89.50 109 ASP A C 1
ATOM 869 O O . ASP A 1 109 ? 17.377 3.261 -7.979 1.00 89.50 109 ASP A O 1
ATOM 873 N N . LEU A 1 110 ? 18.428 1.650 -9.125 1.00 91.50 110 LEU A N 1
ATOM 874 C CA . LEU A 1 110 ? 18.843 2.521 -10.233 1.00 91.50 110 LEU A CA 1
ATOM 875 C C . LEU A 1 110 ? 17.647 3.112 -10.991 1.00 91.50 110 LEU A C 1
ATOM 877 O O . LEU A 1 110 ? 17.667 4.294 -11.335 1.00 91.50 110 LEU A O 1
ATOM 881 N N . LEU A 1 111 ? 16.598 2.321 -11.222 1.00 93.38 111 LEU A N 1
ATOM 882 C CA . LEU A 1 111 ? 15.360 2.788 -11.845 1.00 93.38 111 LEU A CA 1
ATOM 883 C C . LEU A 1 111 ? 14.611 3.787 -10.954 1.00 93.38 111 LEU A C 1
ATOM 885 O O . LEU A 1 111 ? 14.150 4.813 -11.452 1.00 93.38 111 LEU A O 1
ATOM 889 N N . LEU A 1 112 ? 14.542 3.541 -9.641 1.00 92.12 112 LEU A N 1
ATOM 890 C CA . LEU A 1 112 ? 13.988 4.491 -8.670 1.00 92.12 112 LEU A CA 1
ATOM 891 C C . LEU A 1 112 ? 14.802 5.798 -8.646 1.00 92.12 112 LEU A C 1
ATOM 893 O O . LEU A 1 112 ? 14.219 6.882 -8.692 1.00 92.12 112 LEU A O 1
ATOM 897 N N . ASN A 1 113 ? 16.140 5.713 -8.678 1.00 91.38 113 ASN A N 1
ATOM 898 C CA . ASN A 1 113 ? 17.040 6.876 -8.775 1.00 91.38 113 ASN A CA 1
ATOM 899 C C . ASN A 1 113 ? 16.791 7.662 -10.066 1.00 91.38 113 ASN A C 1
ATOM 901 O O . ASN A 1 113 ? 16.900 8.888 -10.095 1.00 91.38 113 ASN A O 1
ATOM 905 N N . HIS A 1 114 ? 16.461 6.966 -11.153 1.00 91.94 114 HIS A N 1
ATOM 906 C CA . HIS A 1 114 ? 16.129 7.600 -12.421 1.00 91.94 114 HIS A CA 1
ATOM 907 C C . HIS A 1 114 ? 14.772 8.297 -12.386 1.00 91.94 114 HIS A C 1
ATOM 909 O O . HIS A 1 114 ? 14.671 9.449 -12.804 1.00 91.94 114 HIS A O 1
ATOM 915 N N . LEU A 1 115 ? 13.749 7.636 -11.839 1.00 92.12 115 LEU A N 1
ATOM 916 C CA . LEU A 1 115 ? 12.412 8.198 -11.657 1.00 92.12 115 LEU A CA 1
ATOM 917 C C . LEU A 1 115 ? 12.454 9.503 -10.854 1.00 92.12 115 LEU A C 1
ATOM 919 O O . LEU A 1 115 ? 11.781 10.470 -11.215 1.00 92.12 115 LEU A O 1
ATOM 923 N N . GLU A 1 116 ? 13.268 9.550 -9.798 1.00 89.69 116 GLU A N 1
ATOM 924 C CA . GLU A 1 116 ? 13.396 10.721 -8.929 1.00 89.69 116 GLU A CA 1
ATOM 925 C C . GLU A 1 116 ? 13.823 11.989 -9.666 1.00 89.69 116 GLU A C 1
ATOM 927 O O . GLU A 1 116 ? 13.292 13.062 -9.377 1.00 89.69 116 GLU A O 1
ATOM 932 N N . LYS A 1 117 ? 14.680 11.868 -10.689 1.00 88.50 117 LYS A N 1
ATOM 933 C CA . LYS A 1 117 ? 15.090 12.997 -11.547 1.00 88.50 117 LYS A CA 1
ATOM 934 C C . LYS A 1 117 ? 13.909 13.637 -12.275 1.00 88.50 117 LYS A C 1
ATOM 936 O O . LYS A 1 117 ? 13.960 14.810 -12.637 1.00 88.50 117 LYS A O 1
ATOM 941 N N . TYR A 1 118 ? 12.847 12.868 -12.501 1.00 84.69 118 TYR A N 1
ATOM 942 C CA . TYR A 1 118 ? 11.649 13.323 -13.189 1.00 84.69 118 TYR A CA 1
ATOM 943 C C . TYR A 1 118 ? 10.568 13.835 -12.246 1.00 84.69 118 TYR A C 1
ATOM 945 O O . TYR A 1 118 ? 9.671 14.528 -12.722 1.00 84.69 118 TYR A O 1
ATOM 953 N N . LEU A 1 119 ? 10.622 13.550 -10.940 1.00 81.19 119 LEU A N 1
ATOM 954 C CA . LEU A 1 119 ? 9.514 13.839 -10.019 1.00 81.19 119 LEU A CA 1
ATOM 955 C C . LEU A 1 119 ? 9.122 15.315 -9.991 1.00 81.19 119 LEU A C 1
ATOM 957 O O . LEU A 1 119 ? 7.928 15.616 -10.060 1.00 81.19 119 LEU A O 1
ATOM 961 N N . ASP A 1 120 ? 10.105 16.212 -9.986 1.00 77.88 120 ASP A N 1
ATOM 962 C CA . ASP A 1 120 ? 9.876 17.661 -9.953 1.00 77.88 120 ASP A CA 1
ATOM 963 C C . ASP A 1 120 ? 9.506 18.233 -11.337 1.00 77.88 120 ASP A C 1
ATOM 965 O O . ASP A 1 120 ? 8.983 19.343 -11.455 1.00 77.88 120 ASP A O 1
ATOM 969 N N . ILE A 1 121 ? 9.695 17.448 -12.403 1.00 76.50 121 ILE A N 1
ATOM 970 C CA . ILE A 1 121 ? 9.363 17.819 -13.780 1.00 76.50 121 ILE A CA 1
ATOM 971 C C . ILE A 1 121 ? 7.888 17.476 -14.035 1.00 76.50 121 ILE A C 1
ATOM 973 O O . ILE A 1 121 ? 7.511 16.344 -14.347 1.00 76.50 121 ILE A O 1
ATOM 977 N N . GLY A 1 122 ? 7.018 18.472 -13.868 1.00 63.09 122 GLY A N 1
ATOM 978 C CA . GLY A 1 122 ? 5.565 18.288 -13.870 1.00 63.09 122 GLY A CA 1
ATOM 979 C C . GLY A 1 122 ? 4.914 17.929 -15.215 1.00 63.09 122 GLY A C 1
ATOM 980 O O . GLY A 1 122 ? 3.750 17.552 -15.205 1.00 63.09 122 GLY A O 1
ATOM 981 N N . ASP A 1 123 ? 5.591 18.050 -16.360 1.00 68.81 123 ASP A N 1
ATOM 982 C CA . ASP A 1 123 ? 4.997 17.772 -17.689 1.00 68.81 123 ASP A CA 1
ATOM 983 C C . ASP A 1 123 ? 5.406 16.410 -18.287 1.00 68.81 123 ASP A C 1
ATOM 985 O O . ASP A 1 123 ? 5.120 16.123 -19.446 1.00 68.81 123 ASP A O 1
ATOM 989 N N . ARG A 1 124 ? 6.057 15.536 -17.507 1.00 82.06 124 ARG A N 1
ATOM 990 C CA . ARG A 1 124 ? 6.535 14.216 -17.965 1.00 82.06 124 ARG A CA 1
ATOM 991 C C . ARG A 1 124 ? 5.843 13.032 -17.280 1.00 82.06 124 ARG A C 1
ATOM 993 O O . ARG A 1 124 ? 6.439 11.966 -17.163 1.00 82.06 124 ARG A O 1
ATOM 1000 N N . THR A 1 125 ? 4.591 13.183 -16.846 1.00 85.44 125 THR A N 1
ATOM 1001 C CA . THR A 1 125 ? 3.839 12.135 -16.124 1.00 85.44 125 THR A CA 1
ATOM 1002 C C . THR A 1 125 ? 3.771 10.804 -16.883 1.00 85.44 125 THR A C 1
ATOM 1004 O O . THR A 1 125 ? 3.929 9.746 -16.281 1.00 85.44 125 THR A O 1
ATOM 1007 N N . ASN A 1 126 ? 3.666 10.834 -18.213 1.00 88.12 126 ASN A N 1
ATOM 1008 C CA . ASN A 1 126 ? 3.658 9.612 -19.027 1.00 88.12 126 ASN A CA 1
ATOM 1009 C C . ASN A 1 126 ? 5.009 8.875 -18.986 1.00 88.12 126 ASN A C 1
ATOM 1011 O O . ASN A 1 126 ? 5.047 7.649 -18.955 1.00 88.12 126 ASN A O 1
ATOM 1015 N N . ILE A 1 127 ? 6.124 9.614 -18.923 1.00 90.69 127 ILE A N 1
ATOM 1016 C CA . ILE A 1 127 ? 7.463 9.030 -18.755 1.00 90.69 127 ILE A CA 1
ATOM 1017 C C . ILE A 1 127 ? 7.609 8.473 -17.336 1.00 90.69 127 ILE A C 1
ATOM 1019 O O . ILE A 1 127 ? 8.066 7.346 -17.187 1.00 90.69 127 ILE A O 1
ATOM 1023 N N . LYS A 1 128 ? 7.153 9.205 -16.305 1.00 92.00 128 LYS A N 1
ATOM 1024 C CA . LYS A 1 128 ? 7.135 8.708 -14.914 1.00 92.00 128 LYS A CA 1
ATOM 1025 C C . LYS A 1 128 ? 6.367 7.389 -14.800 1.00 92.00 128 LYS A C 1
ATOM 1027 O O . LYS A 1 128 ? 6.851 6.453 -14.177 1.00 92.00 128 LYS A O 1
ATOM 1032 N N . THR A 1 129 ? 5.202 7.314 -15.442 1.00 91.94 129 THR A N 1
ATOM 1033 C CA . THR A 1 129 ? 4.351 6.114 -15.482 1.00 91.94 129 THR A CA 1
ATOM 1034 C C . THR A 1 129 ? 5.045 4.968 -16.204 1.00 91.94 129 THR A C 1
ATOM 1036 O O . THR A 1 129 ? 5.048 3.851 -15.705 1.00 91.94 129 THR A O 1
ATOM 1039 N N . SER A 1 130 ? 5.701 5.235 -17.336 1.00 92.00 130 SER A N 1
ATOM 1040 C CA . SER A 1 130 ? 6.472 4.207 -18.037 1.00 92.00 130 SER A CA 1
ATOM 1041 C C . SER A 1 130 ? 7.628 3.662 -17.195 1.00 92.00 130 SER A C 1
ATOM 1043 O O . SER A 1 130 ? 7.745 2.449 -17.043 1.00 92.00 130 SER A O 1
ATOM 1045 N N . ILE A 1 131 ? 8.429 4.540 -16.576 1.00 93.88 131 ILE A N 1
ATOM 1046 C CA . ILE A 1 131 ? 9.504 4.126 -15.662 1.00 93.88 131 ILE A CA 1
ATOM 1047 C C . ILE A 1 131 ? 8.921 3.293 -14.510 1.00 93.88 131 ILE A C 1
ATOM 1049 O O . ILE A 1 131 ? 9.473 2.247 -14.179 1.00 93.88 131 ILE A O 1
ATOM 1053 N N . MET A 1 132 ? 7.782 3.706 -13.940 1.00 95.06 132 MET A N 1
ATOM 1054 C CA . MET A 1 132 ? 7.100 2.955 -12.882 1.00 95.06 132 MET A CA 1
ATOM 1055 C C . MET A 1 132 ? 6.660 1.562 -13.341 1.00 95.06 132 MET A C 1
ATOM 1057 O O . MET A 1 132 ? 6.875 0.587 -12.632 1.00 95.06 132 MET A O 1
ATOM 1061 N N . ASN A 1 133 ? 6.117 1.442 -14.551 1.00 93.56 133 ASN A N 1
ATOM 1062 C CA . ASN A 1 133 ? 5.718 0.155 -15.113 1.00 93.56 133 ASN A CA 1
ATOM 1063 C C . ASN A 1 133 ? 6.922 -0.767 -15.381 1.00 93.56 133 ASN A C 1
ATOM 1065 O O . ASN A 1 133 ? 6.794 -1.983 -15.289 1.00 93.56 133 ASN A O 1
ATOM 1069 N N . VAL A 1 134 ? 8.093 -0.207 -15.704 1.00 94.25 134 VAL A N 1
ATOM 1070 C CA . VAL A 1 134 ? 9.346 -0.973 -15.804 1.00 94.25 134 VAL A CA 1
ATOM 1071 C C . VAL A 1 134 ? 9.824 -1.423 -14.422 1.00 94.25 134 VAL A C 1
ATOM 1073 O O . VAL A 1 134 ? 10.285 -2.555 -14.286 1.00 94.25 134 VAL A O 1
ATOM 1076 N N . ILE A 1 135 ? 9.699 -0.573 -13.395 1.00 93.94 135 ILE A N 1
ATOM 1077 C CA . ILE A 1 135 ? 10.002 -0.934 -12.000 1.00 93.94 135 ILE A CA 1
ATOM 1078 C C . ILE A 1 135 ? 9.097 -2.077 -11.541 1.00 93.94 135 ILE A C 1
ATOM 1080 O O . ILE A 1 135 ? 9.611 -3.047 -10.996 1.00 93.94 135 ILE A O 1
ATOM 1084 N N . HIS A 1 136 ? 7.793 -1.984 -11.803 1.00 92.19 136 HIS A N 1
ATOM 1085 C CA . HIS A 1 136 ? 6.813 -3.029 -11.513 1.00 92.19 136 HIS A CA 1
ATOM 1086 C C . HIS A 1 136 ? 7.222 -4.370 -12.131 1.00 92.19 136 HIS A C 1
ATOM 1088 O O . HIS A 1 136 ? 7.461 -5.336 -11.413 1.00 92.19 136 HIS A O 1
ATOM 1094 N N . ASP A 1 137 ? 7.414 -4.423 -13.452 1.00 91.19 137 ASP A N 1
ATOM 1095 C CA . ASP A 1 137 ? 7.776 -5.673 -14.128 1.00 91.19 137 ASP A CA 1
ATOM 1096 C C . ASP A 1 137 ? 9.132 -6.207 -13.635 1.00 91.19 137 ASP A C 1
ATOM 1098 O O . ASP A 1 137 ? 9.285 -7.404 -13.397 1.00 91.19 137 ASP A O 1
ATOM 1102 N N . SER A 1 138 ? 10.110 -5.324 -13.402 1.00 90.62 138 SER A N 1
ATOM 1103 C CA . SER A 1 138 ? 11.407 -5.709 -12.826 1.00 90.62 138 SER A CA 1
ATOM 1104 C C . SER A 1 138 ? 11.255 -6.281 -11.416 1.00 90.62 138 SER A C 1
ATOM 1106 O O . SER A 1 138 ? 11.928 -7.249 -11.062 1.00 90.62 138 SER A O 1
ATOM 1108 N N . LEU A 1 139 ? 10.359 -5.716 -10.606 1.00 88.31 139 LEU A N 1
ATOM 1109 C CA . LEU A 1 139 ? 10.057 -6.223 -9.280 1.00 88.31 139 LEU A CA 1
ATOM 1110 C C . LEU A 1 139 ? 9.413 -7.601 -9.376 1.00 88.31 139 LEU A C 1
ATOM 1112 O O . LEU A 1 139 ? 9.848 -8.471 -8.634 1.00 88.31 139 LEU A O 1
ATOM 1116 N N . VAL A 1 140 ? 8.488 -7.855 -10.308 1.00 86.38 140 VAL A N 1
ATOM 1117 C CA . VAL A 1 140 ? 7.899 -9.190 -10.541 1.00 86.38 140 VAL A CA 1
ATOM 1118 C C . VAL A 1 140 ? 8.984 -10.248 -10.787 1.00 86.38 140 VAL A C 1
ATOM 1120 O O . VAL A 1 140 ? 8.947 -11.299 -10.147 1.00 86.38 140 VAL A O 1
ATOM 1123 N N . PHE A 1 141 ? 9.997 -9.952 -11.611 1.00 82.38 141 PHE A N 1
ATOM 1124 C CA . PHE A 1 141 ? 11.139 -10.854 -11.850 1.00 82.38 141 PHE A CA 1
ATOM 1125 C C . PHE A 1 141 ? 12.072 -11.024 -10.637 1.00 82.38 141 PHE A C 1
ATOM 1127 O O . PHE A 1 141 ? 12.823 -12.000 -10.565 1.00 82.38 141 PHE A O 1
ATOM 1134 N N . ALA A 1 142 ? 12.072 -10.092 -9.680 1.00 82.56 142 ALA A N 1
ATOM 1135 C CA . ALA A 1 142 ? 12.925 -10.178 -8.501 1.00 82.56 142 ALA A CA 1
ATOM 1136 C C . ALA A 1 142 ? 12.436 -11.270 -7.531 1.00 82.56 142 ALA A C 1
ATOM 1138 O O . ALA A 1 142 ? 11.276 -11.284 -7.105 1.00 82.56 142 ALA A O 1
ATOM 1139 N N . ALA A 1 143 ? 13.349 -12.170 -7.148 1.00 67.75 143 ALA A N 1
ATOM 1140 C CA . ALA A 1 143 ? 13.065 -13.230 -6.186 1.00 67.75 143 ALA A CA 1
ATOM 1141 C C . ALA A 1 143 ? 12.813 -12.653 -4.776 1.00 67.75 143 ALA A C 1
ATOM 1143 O O . ALA A 1 143 ? 13.624 -11.845 -4.306 1.00 67.75 143 ALA A O 1
ATOM 1144 N N . PRO A 1 144 ? 11.746 -13.082 -4.075 1.00 62.09 144 PRO A N 1
ATOM 1145 C CA . PRO A 1 144 ? 11.557 -12.746 -2.670 1.00 62.09 144 PRO A CA 1
ATOM 1146 C C . PRO A 1 144 ? 12.668 -13.388 -1.823 1.00 62.09 144 PRO A C 1
ATOM 1148 O O . PRO A 1 144 ? 13.150 -14.478 -2.132 1.00 62.09 144 PRO A O 1
ATOM 1151 N N . ASN A 1 145 ? 13.044 -12.736 -0.721 1.00 54.75 145 ASN A N 1
ATOM 1152 C CA . ASN A 1 145 ? 13.901 -13.294 0.336 1.00 54.75 145 ASN A CA 1
ATOM 1153 C C . ASN A 1 145 ? 15.393 -13.480 0.015 1.00 54.75 145 ASN A C 1
ATOM 1155 O O . ASN A 1 145 ? 15.950 -14.567 0.177 1.00 54.75 145 ASN A O 1
ATOM 1159 N N . THR A 1 146 ? 16.105 -12.394 -0.288 1.00 52.06 146 THR A N 1
ATOM 1160 C CA . THR A 1 146 ? 17.550 -12.368 -0.005 1.00 52.06 146 THR A CA 1
ATOM 1161 C C . THR A 1 146 ? 17.799 -11.466 1.200 1.00 52.06 146 THR A C 1
ATOM 1163 O O . THR A 1 146 ? 17.408 -10.307 1.205 1.00 52.06 146 THR A O 1
ATOM 1166 N N . GLY A 1 147 ? 18.406 -11.988 2.268 1.00 52.75 147 GLY A N 1
ATOM 1167 C CA . GLY A 1 147 ? 18.520 -11.304 3.570 1.00 52.75 147 GLY A CA 1
ATOM 1168 C C . GLY A 1 147 ? 19.253 -9.947 3.586 1.00 52.75 147 GLY A C 1
ATOM 1169 O O . GLY A 1 147 ? 19.351 -9.337 4.642 1.00 52.75 147 GLY A O 1
ATOM 1170 N N . VAL A 1 148 ? 19.754 -9.468 2.440 1.00 49.44 148 VAL A N 1
ATOM 1171 C CA . VAL A 1 148 ? 20.458 -8.181 2.245 1.00 49.44 148 VAL A CA 1
ATOM 1172 C C . VAL A 1 148 ? 19.570 -7.120 1.570 1.00 49.44 148 VAL A C 1
ATOM 1174 O O . VAL A 1 148 ? 19.856 -5.930 1.633 1.00 49.44 148 VAL A O 1
ATOM 1177 N N . VAL A 1 149 ? 18.460 -7.525 0.953 1.00 58.66 149 VAL A N 1
ATOM 1178 C CA . VAL A 1 149 ? 17.603 -6.678 0.096 1.00 58.66 149 VAL A CA 1
ATOM 1179 C C . VAL A 1 149 ? 16.722 -5.700 0.861 1.00 58.66 149 VAL A C 1
ATOM 1181 O O . VAL A 1 149 ? 16.155 -4.750 0.324 1.00 58.66 149 VAL A O 1
ATOM 1184 N N . GLY A 1 150 ? 16.623 -5.919 2.151 1.00 61.06 150 GLY A N 1
ATOM 1185 C CA . GLY A 1 150 ? 15.608 -5.302 2.942 1.00 61.06 150 GLY A CA 1
ATOM 1186 C C . GLY A 1 150 ? 15.733 -3.800 3.201 1.00 61.06 150 GLY A C 1
ATOM 1187 O O . GLY A 1 150 ? 14.736 -3.085 3.276 1.00 61.06 150 GLY A O 1
ATOM 1188 N N . SER A 1 151 ? 16.964 -3.299 3.305 1.00 67.25 151 SER A N 1
ATOM 1189 C CA . SER A 1 151 ? 17.224 -1.857 3.381 1.00 67.25 151 SER A CA 1
ATOM 1190 C C . SER A 1 151 ? 16.842 -1.153 2.075 1.00 67.25 151 SER A C 1
ATOM 1192 O O . SER A 1 151 ? 16.285 -0.056 2.105 1.00 67.25 151 SER A O 1
ATOM 1194 N N . THR A 1 152 ? 17.065 -1.806 0.931 1.00 71.56 152 THR A N 1
ATOM 1195 C CA . THR A 1 152 ? 16.650 -1.315 -0.389 1.00 71.56 152 THR A CA 1
ATOM 1196 C C . THR A 1 152 ? 15.131 -1.334 -0.547 1.00 71.56 152 THR A C 1
ATOM 1198 O O . THR A 1 152 ? 14.583 -0.390 -1.104 1.00 71.56 152 THR A O 1
ATOM 1201 N N . MET A 1 153 ? 14.428 -2.342 -0.019 1.00 74.38 153 MET A N 1
ATOM 1202 C CA . MET A 1 153 ? 12.957 -2.382 -0.053 1.00 74.38 153 MET A CA 1
ATOM 1203 C C . MET A 1 153 ? 12.320 -1.283 0.806 1.00 74.38 153 MET A C 1
ATOM 1205 O O . MET A 1 153 ? 11.420 -0.587 0.336 1.00 74.38 153 MET A O 1
ATOM 1209 N N . LEU A 1 154 ? 12.822 -1.064 2.028 1.00 75.75 154 LEU A N 1
ATOM 1210 C CA . LEU A 1 154 ? 12.381 0.043 2.889 1.00 75.75 154 LEU A CA 1
ATOM 1211 C C . LEU A 1 154 ? 12.653 1.406 2.232 1.00 75.75 154 LEU A C 1
ATOM 1213 O O . LEU A 1 154 ? 11.777 2.277 2.202 1.00 75.75 154 LEU A O 1
ATOM 1217 N N . GLY A 1 155 ? 13.859 1.582 1.681 1.00 79.12 155 GLY A N 1
ATOM 1218 C CA . GLY A 1 155 ? 14.213 2.762 0.896 1.00 79.12 155 GLY A CA 1
ATOM 1219 C C . GLY A 1 155 ? 13.261 2.956 -0.285 1.00 79.12 155 GLY A C 1
ATOM 1220 O O . GLY A 1 155 ? 12.729 4.048 -0.464 1.00 79.12 155 GLY A O 1
ATOM 1221 N N . GLY A 1 156 ? 12.970 1.889 -1.031 1.00 84.75 156 GLY A N 1
ATOM 1222 C CA . GLY A 1 156 ? 12.039 1.882 -2.157 1.00 84.75 156 GLY A CA 1
ATOM 1223 C C . GLY A 1 156 ? 10.642 2.365 -1.777 1.00 84.75 156 GLY A C 1
ATOM 1224 O O . GLY A 1 156 ? 10.167 3.339 -2.353 1.00 84.75 156 GLY A O 1
ATOM 1225 N N . ILE A 1 157 ? 10.016 1.769 -0.757 1.00 81.38 157 ILE A N 1
ATOM 1226 C CA . ILE A 1 157 ? 8.675 2.173 -0.295 1.00 81.38 157 ILE A CA 1
AT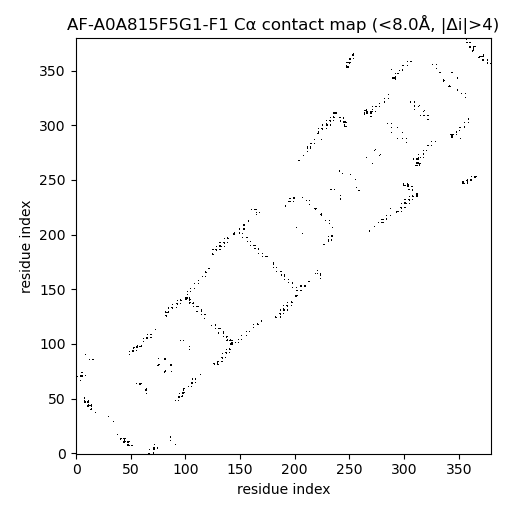OM 1227 C C . ILE A 1 157 ? 8.655 3.646 0.122 1.00 81.38 157 ILE A C 1
ATOM 1229 O O . ILE A 1 157 ? 7.758 4.388 -0.271 1.00 81.38 157 ILE A O 1
ATOM 1233 N N . THR A 1 158 ? 9.662 4.101 0.870 1.00 80.88 158 THR A N 1
ATOM 1234 C CA . THR A 1 158 ? 9.739 5.499 1.327 1.00 80.88 158 THR A CA 1
ATOM 1235 C C . THR A 1 158 ? 9.807 6.472 0.147 1.00 80.88 158 THR A C 1
ATOM 1237 O O . THR A 1 158 ? 9.098 7.480 0.116 1.00 80.88 158 THR A O 1
ATOM 1240 N N . ARG A 1 159 ? 10.622 6.148 -0.862 1.00 87.25 159 ARG A N 1
ATOM 1241 C CA . ARG A 1 159 ? 10.765 6.945 -2.087 1.00 87.25 159 ARG A CA 1
ATOM 1242 C C . ARG A 1 159 ? 9.470 6.962 -2.895 1.00 87.25 159 ARG A C 1
ATOM 1244 O O . ARG A 1 159 ? 9.056 8.021 -3.360 1.00 87.25 159 ARG A O 1
ATOM 1251 N N . LEU A 1 160 ? 8.786 5.824 -3.009 1.00 88.25 160 LEU A N 1
ATOM 1252 C CA . LEU A 1 160 ? 7.499 5.707 -3.702 1.00 88.25 160 LEU A CA 1
ATOM 1253 C C . LEU A 1 160 ? 6.374 6.473 -2.984 1.00 88.25 160 LEU A C 1
ATOM 1255 O O . LEU A 1 160 ? 5.567 7.137 -3.635 1.00 88.25 160 LEU A O 1
ATOM 1259 N N . LEU A 1 161 ? 6.352 6.477 -1.650 1.00 83.19 161 LEU A N 1
ATOM 1260 C CA . LEU A 1 161 ? 5.427 7.309 -0.872 1.00 83.19 161 LEU A CA 1
ATOM 1261 C C . LEU A 1 161 ? 5.677 8.806 -1.105 1.00 83.19 161 LEU A C 1
ATOM 1263 O O . LEU A 1 161 ? 4.724 9.575 -1.262 1.00 83.19 161 LEU A O 1
ATOM 1267 N N . GLU A 1 162 ? 6.940 9.231 -1.198 1.00 84.56 162 GLU A N 1
ATOM 1268 C CA . GLU A 1 162 ? 7.276 10.610 -1.572 1.00 84.56 162 GLU A CA 1
ATOM 1269 C C . GLU A 1 162 ? 6.877 10.914 -3.031 1.00 84.56 162 GLU A C 1
ATOM 1271 O O . GLU A 1 162 ? 6.378 12.007 -3.313 1.00 84.56 162 GLU A O 1
ATOM 1276 N N . CYS A 1 163 ? 6.982 9.940 -3.950 1.00 87.50 163 CYS A N 1
ATOM 1277 C CA . CYS A 1 163 ? 6.465 10.064 -5.320 1.00 87.50 163 CYS A CA 1
ATOM 1278 C C . CYS A 1 163 ? 4.954 10.336 -5.327 1.00 87.50 163 CYS A C 1
ATOM 1280 O O . CYS A 1 163 ? 4.507 11.288 -5.974 1.00 87.50 163 CYS A O 1
ATOM 1282 N N . LEU A 1 164 ? 4.172 9.548 -4.576 1.00 86.06 164 LEU A N 1
ATOM 1283 C CA . LEU A 1 164 ? 2.729 9.759 -4.423 1.00 86.06 164 LEU A CA 1
ATOM 1284 C C . LEU A 1 164 ? 2.439 11.143 -3.853 1.00 86.06 164 LEU A C 1
ATOM 1286 O O . LEU A 1 164 ? 1.603 11.869 -4.383 1.00 86.06 164 LEU A O 1
ATOM 1290 N N . LYS A 1 165 ? 3.160 11.553 -2.810 1.00 84.06 165 LYS A N 1
ATOM 1291 C CA . LYS A 1 165 ? 2.986 12.869 -2.190 1.00 84.06 165 LYS A CA 1
ATOM 1292 C C . LYS A 1 165 ? 3.194 14.021 -3.156 1.00 84.06 165 LYS A C 1
ATOM 1294 O O . LYS A 1 165 ? 2.337 14.906 -3.222 1.00 84.06 165 LYS A O 1
ATOM 1299 N N . LYS A 1 166 ? 4.273 13.996 -3.935 1.00 85.69 166 LYS A N 1
ATOM 1300 C CA . LYS A 1 166 ? 4.519 14.998 -4.979 1.00 85.69 166 LYS A CA 1
ATOM 1301 C C . LYS A 1 166 ? 3.441 14.952 -6.065 1.00 85.69 166 LYS A C 1
ATOM 1303 O O . LYS A 1 166 ? 2.945 15.997 -6.480 1.00 85.69 166 LYS A O 1
ATOM 1308 N N . SER A 1 167 ? 3.024 13.759 -6.480 1.00 86.19 167 SER A N 1
ATOM 1309 C CA . SER A 1 167 ? 1.971 13.574 -7.483 1.00 86.19 167 SER A CA 1
ATOM 1310 C C . SER A 1 167 ? 0.620 14.155 -7.039 1.00 86.19 167 SER A C 1
ATOM 1312 O O . SER A 1 167 ? 0.022 14.968 -7.748 1.00 86.19 167 SER A O 1
ATOM 1314 N N . PHE A 1 168 ? 0.168 13.842 -5.821 1.00 82.06 168 PHE A N 1
ATOM 1315 C CA . PHE A 1 168 ? -1.065 14.398 -5.255 1.00 82.06 168 PHE A CA 1
ATOM 1316 C C . PHE A 1 168 ? -0.980 15.916 -5.041 1.00 82.06 168 PHE A C 1
ATOM 1318 O O . PHE A 1 168 ? -1.969 16.623 -5.253 1.00 82.06 168 PHE A O 1
ATOM 1325 N N . GLN A 1 169 ? 0.193 16.444 -4.669 1.00 81.06 169 GLN A N 1
ATOM 1326 C CA . GLN A 1 169 ? 0.447 17.889 -4.599 1.00 81.06 169 GLN A CA 1
ATOM 1327 C C . GLN A 1 169 ? 0.250 18.575 -5.952 1.00 81.06 169 GLN A C 1
ATOM 1329 O O . GLN A 1 169 ? -0.386 19.630 -6.030 1.00 81.06 169 GLN A O 1
ATOM 1334 N N . ILE A 1 170 ? 0.789 17.980 -7.017 1.00 79.94 170 ILE A N 1
ATOM 1335 C CA . ILE A 1 170 ? 0.664 18.481 -8.386 1.00 79.94 170 ILE A CA 1
ATOM 1336 C C . ILE A 1 170 ? -0.800 18.429 -8.839 1.00 79.94 170 ILE A C 1
ATOM 1338 O O . ILE A 1 170 ? -1.310 19.445 -9.313 1.00 79.94 170 ILE A O 1
ATOM 1342 N N . ALA A 1 171 ? -1.491 17.303 -8.633 1.00 78.94 171 ALA A N 1
ATOM 1343 C CA . ALA A 1 171 ? -2.906 17.144 -8.976 1.00 78.94 171 ALA A CA 1
ATOM 1344 C C . ALA A 1 171 ? -3.792 18.172 -8.248 1.00 78.94 171 ALA A C 1
ATOM 1346 O O . ALA A 1 171 ? -4.602 18.860 -8.866 1.00 78.94 171 ALA A O 1
ATOM 1347 N N . SER A 1 172 ? -3.561 18.385 -6.947 1.00 76.31 172 SER A N 1
ATOM 1348 C CA . SER A 1 172 ? -4.316 19.357 -6.141 1.00 76.31 172 SER A CA 1
ATOM 1349 C C . SER A 1 172 ? -4.161 20.800 -6.645 1.00 76.31 172 SER A C 1
ATOM 1351 O O . SER A 1 172 ? -5.101 21.589 -6.567 1.00 76.31 172 SER A O 1
ATOM 1353 N N . ARG A 1 173 ? -2.989 21.163 -7.189 1.00 74.62 173 ARG A N 1
ATOM 1354 C CA . ARG A 1 173 ? -2.732 22.495 -7.774 1.00 74.62 173 ARG A CA 1
ATOM 1355 C C . ARG A 1 173 ? -3.324 22.663 -9.178 1.00 74.62 173 ARG A C 1
ATOM 1357 O O . ARG A 1 173 ? -3.520 23.794 -9.615 1.00 74.62 173 ARG A O 1
ATOM 1364 N N . ARG A 1 174 ? -3.568 21.564 -9.901 1.00 69.75 174 ARG A N 1
ATOM 1365 C CA . ARG A 1 174 ? -3.872 21.545 -11.343 1.00 69.75 174 ARG A CA 1
ATOM 1366 C C . ARG A 1 174 ? -5.319 21.189 -11.699 1.00 69.75 174 ARG A C 1
ATOM 1368 O O . ARG A 1 174 ? -5.572 21.002 -12.882 1.00 69.75 174 ARG A O 1
ATOM 1375 N N . SER A 1 175 ? -6.239 21.217 -10.725 1.00 57.97 175 SER A N 1
ATOM 1376 C CA . SER A 1 175 ? -7.691 20.887 -10.765 1.00 57.97 175 SER A CA 1
ATOM 1377 C C . SER A 1 175 ? -8.567 21.593 -11.842 1.00 57.97 175 SER A C 1
ATOM 1379 O O . SER A 1 175 ? -9.766 21.793 -11.680 1.00 57.97 175 SER A O 1
ATOM 1381 N N . ARG A 1 176 ? -7.993 22.054 -12.955 1.00 56.25 176 ARG A N 1
ATOM 1382 C CA . ARG A 1 176 ? -8.654 22.753 -14.064 1.00 56.25 176 ARG A CA 1
ATOM 1383 C C . ARG A 1 176 ? -8.504 22.035 -15.414 1.00 56.25 176 ARG A C 1
ATOM 1385 O O . ARG A 1 176 ? -9.102 22.502 -16.378 1.00 56.25 176 ARG A O 1
ATOM 1392 N N . THR A 1 177 ? -7.743 20.933 -15.523 1.00 61.84 177 THR A N 1
ATOM 1393 C CA . THR A 1 177 ? -7.542 20.215 -16.804 1.00 61.84 177 THR A CA 1
ATOM 1394 C C . THR A 1 177 ? -7.707 18.690 -16.675 1.00 61.84 177 THR A C 1
ATOM 1396 O O . THR A 1 177 ? -6.770 18.022 -16.234 1.00 61.84 177 THR A O 1
ATOM 1399 N N . PRO A 1 178 ? -8.824 18.107 -17.153 1.00 62.50 178 PRO A N 1
ATOM 1400 C CA . PRO A 1 178 ? -9.159 16.699 -16.907 1.00 62.50 178 PRO A CA 1
ATOM 1401 C C . PRO A 1 178 ? -8.185 15.683 -17.532 1.00 62.50 178 PRO A C 1
ATOM 1403 O O . PRO A 1 178 ? -7.997 14.603 -16.982 1.00 62.50 178 PRO A O 1
ATOM 1406 N N . SER A 1 179 ? -7.520 16.008 -18.649 1.00 63.12 179 SER A N 1
ATOM 1407 C CA . SER A 1 179 ? -6.569 15.092 -19.306 1.00 63.12 179 SER A CA 1
ATOM 1408 C C . SER A 1 179 ? -5.247 14.933 -18.548 1.00 63.12 179 SER A C 1
ATOM 1410 O O . SER A 1 179 ? -4.692 13.838 -18.488 1.00 63.12 179 SER A O 1
ATOM 1412 N N . LYS A 1 180 ? -4.735 16.009 -17.934 1.00 65.56 180 LYS A N 1
ATOM 1413 C CA . LYS A 1 180 ? -3.529 15.937 -17.093 1.00 65.56 180 LYS A CA 1
ATOM 1414 C C . LYS A 1 180 ? -3.820 15.229 -15.769 1.00 65.56 180 LYS A C 1
ATOM 1416 O O . LYS A 1 180 ? -2.950 14.518 -15.275 1.00 65.56 180 LYS A O 1
ATOM 1421 N N . ASP A 1 181 ? -5.040 15.364 -15.255 1.00 72.31 181 ASP A N 1
ATOM 1422 C CA . ASP A 1 181 ? -5.478 14.678 -14.038 1.00 72.31 181 ASP A CA 1
ATOM 1423 C C . ASP A 1 181 ? -5.574 13.157 -14.247 1.00 72.31 181 ASP A C 1
ATOM 1425 O O . ASP A 1 181 ? -5.162 12.400 -13.373 1.00 72.31 181 ASP A O 1
ATOM 1429 N N . GLN A 1 182 ? -6.019 12.694 -15.423 1.00 82.38 182 GLN A N 1
ATOM 1430 C CA . GLN A 1 182 ? -6.033 11.263 -15.762 1.00 82.38 182 GLN A CA 1
ATOM 1431 C C . GLN A 1 182 ? -4.628 10.653 -15.839 1.00 82.38 182 GLN A C 1
ATOM 1433 O O . GLN A 1 182 ? -4.398 9.585 -15.276 1.00 82.38 182 GLN A O 1
ATOM 1438 N N . ASN A 1 183 ? -3.673 11.330 -16.485 1.00 84.06 183 ASN A N 1
ATOM 1439 C CA . ASN A 1 183 ? -2.290 10.841 -16.549 1.00 84.06 183 ASN A CA 1
ATOM 1440 C C . ASN A 1 183 ? -1.668 10.752 -15.147 1.00 84.06 183 ASN A C 1
ATOM 1442 O O . ASN A 1 183 ? -0.937 9.814 -14.840 1.00 84.06 183 ASN A O 1
ATOM 1446 N N . GLU A 1 184 ? -1.973 11.717 -14.276 1.00 86.44 184 GLU A N 1
ATOM 1447 C CA . GLU A 1 184 ? -1.475 11.726 -12.901 1.00 86.44 184 GLU A CA 1
ATOM 1448 C C . GLU A 1 184 ? -2.123 10.620 -12.053 1.00 86.44 184 GLU A C 1
ATOM 1450 O O . GLU A 1 184 ? -1.435 9.977 -11.266 1.00 86.44 184 GLU A O 1
ATOM 1455 N N . GLN A 1 185 ? -3.407 10.319 -12.268 1.00 86.56 185 GLN A N 1
ATOM 1456 C CA . GLN A 1 185 ? -4.082 9.170 -11.650 1.00 86.56 185 GLN A CA 1
ATOM 1457 C C . GLN A 1 185 ? -3.498 7.829 -12.109 1.00 86.56 185 GLN A C 1
ATOM 1459 O O . GLN A 1 185 ? -3.326 6.924 -11.291 1.00 86.56 185 GLN A O 1
ATOM 1464 N N . GLN A 1 186 ? -3.159 7.691 -13.394 1.00 89.31 186 GLN A N 1
ATOM 1465 C CA . GLN A 1 186 ? -2.481 6.496 -13.906 1.00 89.31 186 GLN A CA 1
ATOM 1466 C C . GLN A 1 186 ? -1.111 6.319 -13.249 1.00 89.31 186 GLN A C 1
ATOM 1468 O O . GLN A 1 186 ? -0.789 5.221 -12.798 1.00 89.31 186 GLN A O 1
ATOM 1473 N N . PHE A 1 187 ? -0.343 7.405 -13.115 1.00 90.69 187 PHE A N 1
ATOM 1474 C CA . PHE A 1 187 ? 0.926 7.377 -12.393 1.00 90.69 187 PHE A CA 1
ATOM 1475 C C . PHE A 1 187 ? 0.742 6.970 -10.924 1.00 90.69 187 PHE A C 1
ATOM 1477 O O . PHE A 1 187 ? 1.452 6.092 -10.444 1.00 90.69 187 PHE A O 1
ATOM 1484 N N . GLN A 1 188 ? -0.229 7.563 -10.221 1.00 89.06 188 GLN A N 1
ATOM 1485 C CA . GLN A 1 188 ? -0.536 7.229 -8.825 1.00 89.06 188 GLN A CA 1
ATOM 1486 C C . GLN A 1 188 ? -0.901 5.753 -8.665 1.00 89.06 188 GLN A C 1
ATOM 1488 O O . GLN A 1 188 ? -0.379 5.096 -7.772 1.00 89.06 188 GLN A O 1
ATOM 1493 N N . THR A 1 189 ? -1.745 5.228 -9.553 1.00 90.19 189 THR A N 1
ATOM 1494 C CA . THR A 1 189 ? -2.152 3.815 -9.545 1.00 90.19 189 THR A CA 1
ATOM 1495 C C . THR A 1 189 ? -0.949 2.900 -9.761 1.00 90.19 189 THR A C 1
ATOM 1497 O O . THR A 1 189 ? -0.753 1.959 -9.002 1.00 90.19 189 THR A O 1
ATOM 1500 N N . ALA A 1 190 ? -0.086 3.217 -10.733 1.00 91.69 190 ALA A N 1
ATOM 1501 C CA . ALA A 1 190 ? 1.131 2.447 -10.976 1.00 91.69 190 ALA A CA 1
ATOM 1502 C C . ALA A 1 190 ? 2.071 2.450 -9.757 1.00 91.69 190 ALA A C 1
ATOM 1504 O O . ALA A 1 190 ? 2.639 1.416 -9.420 1.00 91.69 190 ALA A O 1
ATOM 1505 N N . VAL A 1 191 ? 2.215 3.588 -9.066 1.00 90.44 191 VAL A N 1
ATOM 1506 C CA . VAL A 1 191 ? 3.035 3.675 -7.846 1.00 90.44 191 VAL A CA 1
ATOM 1507 C C . VAL A 1 191 ? 2.446 2.818 -6.720 1.00 90.44 191 VAL A C 1
ATOM 1509 O O . VAL A 1 191 ? 3.203 2.144 -6.029 1.00 90.44 191 VAL A O 1
ATOM 1512 N N . ILE A 1 192 ? 1.121 2.836 -6.532 1.00 87.12 192 ILE A N 1
ATOM 1513 C CA . ILE A 1 192 ? 0.435 2.042 -5.497 1.00 87.12 192 ILE A CA 1
ATOM 1514 C C . ILE A 1 192 ? 0.686 0.550 -5.716 1.00 87.12 192 ILE A C 1
ATOM 1516 O O . ILE A 1 192 ? 1.179 -0.097 -4.799 1.00 87.12 192 ILE A O 1
ATOM 1520 N N . ASN A 1 193 ? 0.462 0.046 -6.933 1.00 89.06 193 ASN A N 1
ATOM 1521 C CA . ASN A 1 193 ? 0.682 -1.366 -7.262 1.00 89.06 193 ASN A CA 1
ATOM 1522 C C . ASN A 1 193 ? 2.125 -1.803 -6.957 1.00 89.06 193 ASN A C 1
ATOM 1524 O O . ASN A 1 193 ? 2.357 -2.858 -6.383 1.00 89.06 193 ASN A O 1
ATOM 1528 N N . VAL A 1 194 ? 3.115 -0.959 -7.274 1.00 89.69 194 VAL A N 1
ATOM 1529 C CA . VAL A 1 194 ? 4.519 -1.266 -6.959 1.00 89.69 194 VAL A CA 1
ATOM 1530 C C . VAL A 1 194 ? 4.771 -1.289 -5.452 1.00 89.69 194 VAL A C 1
ATOM 1532 O O . VAL A 1 194 ? 5.534 -2.129 -4.980 1.00 89.69 194 VAL A O 1
ATOM 1535 N N . ILE A 1 195 ? 4.159 -0.389 -4.674 1.00 84.69 195 ILE A N 1
ATOM 1536 C CA . ILE A 1 195 ? 4.284 -0.431 -3.211 1.00 84.69 195 ILE A CA 1
ATOM 1537 C C . ILE A 1 195 ? 3.642 -1.707 -2.646 1.00 84.69 195 ILE A C 1
ATOM 1539 O O . ILE A 1 195 ? 4.212 -2.293 -1.727 1.00 84.69 195 ILE A O 1
ATOM 1543 N N . GLU A 1 196 ? 2.505 -2.145 -3.188 1.00 82.19 196 GLU A N 1
ATOM 1544 C CA . GLU A 1 196 ? 1.849 -3.404 -2.811 1.00 82.19 196 GLU A CA 1
ATOM 1545 C C . GLU A 1 196 ? 2.751 -4.614 -3.101 1.00 82.19 196 GLU A C 1
ATOM 1547 O O . GLU A 1 196 ? 3.018 -5.401 -2.193 1.00 82.19 196 GLU A O 1
ATOM 1552 N N . ASP A 1 197 ? 3.340 -4.692 -4.297 1.00 85.00 197 ASP A N 1
ATOM 1553 C CA . ASP A 1 197 ? 4.306 -5.739 -4.661 1.00 85.00 197 ASP A CA 1
ATOM 1554 C C . ASP A 1 197 ? 5.555 -5.722 -3.763 1.00 85.00 197 ASP A C 1
ATOM 1556 O O . ASP A 1 197 ? 6.112 -6.766 -3.406 1.00 85.00 197 ASP A O 1
ATOM 1560 N N . PHE A 1 198 ? 6.035 -4.528 -3.392 1.00 83.38 198 PHE A N 1
ATOM 1561 C CA . PHE A 1 198 ? 7.121 -4.404 -2.423 1.00 83.38 198 PHE A CA 1
ATOM 1562 C C . PHE A 1 198 ? 6.679 -4.951 -1.073 1.00 83.38 198 PHE A C 1
ATOM 1564 O O . PHE A 1 198 ? 7.431 -5.711 -0.471 1.00 83.38 198 PHE A O 1
ATOM 1571 N N . ALA A 1 199 ? 5.485 -4.580 -0.609 1.00 77.56 199 ALA A N 1
ATOM 1572 C CA . ALA A 1 199 ? 4.954 -4.986 0.680 1.00 77.56 199 ALA A CA 1
ATOM 1573 C C . ALA A 1 199 ? 4.812 -6.512 0.796 1.00 77.56 199 ALA A C 1
ATOM 1575 O O . ALA A 1 199 ? 5.201 -7.079 1.817 1.00 77.56 199 ALA A O 1
ATOM 1576 N N . GLU A 1 200 ? 4.348 -7.180 -0.264 1.00 79.19 200 GLU A N 1
ATOM 1577 C CA . GLU A 1 200 ? 4.204 -8.640 -0.312 1.00 79.19 200 GLU A CA 1
ATOM 1578 C C . GLU A 1 200 ? 5.552 -9.372 -0.180 1.00 79.19 200 GLU A C 1
ATOM 1580 O O . GLU A 1 200 ? 5.644 -10.431 0.444 1.00 79.19 200 GLU A O 1
ATOM 1585 N N . LYS A 1 201 ? 6.630 -8.796 -0.725 1.00 78.31 201 LYS A N 1
ATOM 1586 C CA . LYS A 1 201 ? 7.960 -9.428 -0.761 1.00 78.31 201 LYS A CA 1
ATOM 1587 C C . LYS A 1 201 ? 8.806 -9.199 0.497 1.00 78.31 201 LYS A C 1
ATOM 1589 O O . LYS A 1 201 ? 9.945 -9.671 0.547 1.00 78.31 201 LYS A O 1
ATOM 1594 N N . LEU A 1 202 ? 8.310 -8.447 1.482 1.00 73.81 202 LEU A N 1
ATOM 1595 C CA . LEU A 1 202 ? 9.089 -8.076 2.664 1.00 73.81 202 LEU A CA 1
ATOM 1596 C C . LEU A 1 202 ? 9.235 -9.224 3.664 1.00 73.81 202 LEU A C 1
ATOM 1598 O O . LEU A 1 202 ? 8.240 -9.840 4.052 1.00 73.81 202 LEU A O 1
ATOM 1602 N N . PRO A 1 203 ? 10.448 -9.440 4.199 1.00 70.00 203 PRO A N 1
ATOM 1603 C CA . PRO A 1 203 ? 10.627 -10.283 5.368 1.00 70.00 203 PRO A CA 1
ATOM 1604 C C . PRO A 1 203 ? 9.944 -9.690 6.607 1.00 70.00 203 PRO A C 1
ATOM 1606 O O . PRO A 1 203 ? 10.025 -8.482 6.853 1.00 70.00 203 PRO A O 1
ATOM 1609 N N . ASP A 1 204 ? 9.381 -10.555 7.453 1.00 65.50 204 ASP A N 1
ATOM 1610 C CA . ASP A 1 204 ? 8.671 -10.154 8.676 1.00 65.50 204 ASP A CA 1
ATOM 1611 C C . ASP A 1 204 ? 9.506 -9.200 9.541 1.00 65.50 204 ASP A C 1
ATOM 1613 O O . ASP A 1 204 ? 9.041 -8.128 9.903 1.00 65.50 204 ASP A O 1
ATOM 1617 N N . PHE A 1 205 ? 10.791 -9.481 9.783 1.00 62.72 205 PHE A N 1
ATOM 1618 C CA . PHE A 1 205 ? 11.634 -8.644 10.652 1.00 62.72 205 PHE A CA 1
ATOM 1619 C C . PHE A 1 205 ? 11.762 -7.170 10.218 1.00 62.72 205 PHE A C 1
ATOM 1621 O O . PHE A 1 205 ? 12.035 -6.313 11.060 1.00 62.72 205 PHE A O 1
ATOM 1628 N N . GLN A 1 206 ? 11.528 -6.857 8.942 1.00 62.97 206 GLN A N 1
ATOM 1629 C CA . GLN A 1 206 ? 11.582 -5.491 8.403 1.00 62.97 206 GLN A CA 1
ATOM 1630 C C . GLN A 1 206 ? 10.232 -4.813 8.306 1.00 62.97 206 GLN A C 1
ATOM 1632 O O . GLN A 1 206 ? 10.156 -3.587 8.217 1.00 62.97 206 GLN A O 1
ATOM 1637 N N . MET A 1 207 ? 9.167 -5.601 8.395 1.00 62.59 207 MET A N 1
ATOM 1638 C CA . MET A 1 207 ? 7.814 -5.101 8.536 1.00 62.59 207 MET A CA 1
ATOM 1639 C C . MET A 1 207 ? 7.724 -4.122 9.713 1.00 62.59 207 MET A C 1
ATOM 1641 O O . MET A 1 207 ? 7.070 -3.097 9.591 1.00 62.59 207 MET A O 1
ATOM 1645 N N . MET A 1 208 ? 8.465 -4.348 10.808 1.00 64.00 208 MET A N 1
ATOM 1646 C CA . MET A 1 208 ? 8.507 -3.412 11.942 1.00 64.00 208 MET A CA 1
ATOM 1647 C C . MET A 1 208 ? 9.109 -2.046 11.582 1.00 64.00 208 MET A C 1
ATOM 1649 O O . MET A 1 208 ? 8.619 -1.016 12.043 1.00 64.00 208 MET A O 1
ATOM 1653 N N . GLU A 1 209 ? 10.170 -2.017 10.770 1.00 63.88 209 GLU A N 1
ATOM 1654 C CA . GLU A 1 209 ? 10.822 -0.771 10.345 1.00 63.88 209 GLU A CA 1
ATOM 1655 C C . GLU A 1 209 ? 9.977 -0.015 9.323 1.00 63.88 209 GLU A C 1
ATOM 1657 O O . GLU A 1 209 ? 9.924 1.213 9.361 1.00 63.88 209 GLU A O 1
ATOM 1662 N N . ILE A 1 210 ? 9.268 -0.745 8.461 1.00 63.59 210 ILE A N 1
ATOM 1663 C CA . ILE A 1 210 ? 8.368 -0.183 7.453 1.00 63.59 210 ILE A CA 1
ATOM 1664 C C . ILE A 1 210 ? 7.101 0.337 8.102 1.00 63.59 210 ILE A C 1
ATOM 1666 O O . ILE A 1 210 ? 6.748 1.486 7.862 1.00 63.59 210 ILE A O 1
ATOM 1670 N N . ILE A 1 211 ? 6.483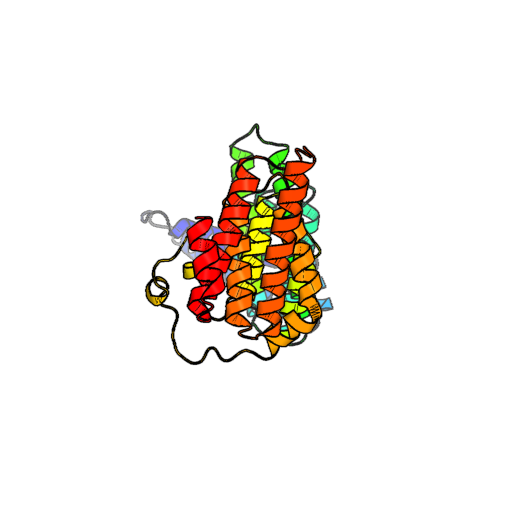 -0.432 9.003 1.00 64.88 211 ILE A N 1
ATOM 1671 C CA . ILE A 1 211 ? 5.369 0.060 9.809 1.00 64.88 211 ILE A CA 1
ATOM 1672 C C . ILE A 1 211 ? 5.823 1.302 10.561 1.00 64.88 211 ILE A C 1
ATOM 1674 O O . ILE A 1 211 ? 5.160 2.320 10.445 1.00 64.88 211 ILE A O 1
ATOM 1678 N N . LYS A 1 212 ? 6.981 1.292 11.237 1.00 67.06 212 LYS A N 1
ATOM 1679 C CA . LYS A 1 212 ? 7.506 2.494 11.899 1.00 67.06 212 LYS A CA 1
ATOM 1680 C C . LYS A 1 212 ? 7.669 3.660 10.922 1.00 67.06 212 LYS A C 1
ATOM 1682 O O . LYS A 1 212 ? 7.193 4.741 11.235 1.00 67.06 212 LYS A O 1
ATOM 1687 N N . CYS A 1 213 ? 8.314 3.470 9.773 1.00 64.31 213 CYS A N 1
ATOM 1688 C CA . CYS A 1 213 ? 8.574 4.525 8.790 1.00 64.31 213 CYS A CA 1
ATOM 1689 C C . CYS A 1 213 ? 7.277 5.132 8.235 1.00 64.31 213 CYS A C 1
ATOM 1691 O O . CYS A 1 213 ? 7.111 6.357 8.239 1.00 64.31 213 CYS A O 1
ATOM 1693 N N . ILE A 1 214 ? 6.343 4.270 7.829 1.00 64.56 214 ILE A N 1
ATOM 1694 C CA . ILE A 1 214 ? 5.020 4.619 7.313 1.00 64.56 214 ILE A CA 1
ATOM 1695 C C . ILE A 1 214 ? 4.198 5.332 8.391 1.00 64.56 214 ILE A C 1
ATOM 1697 O O . ILE A 1 214 ? 3.632 6.393 8.139 1.00 64.56 214 ILE A O 1
ATOM 1701 N N . VAL A 1 215 ? 4.185 4.786 9.609 1.00 61.75 215 VAL A N 1
ATOM 1702 C CA . VAL A 1 215 ? 3.538 5.376 10.783 1.00 61.75 215 VAL A CA 1
ATOM 1703 C C . VAL A 1 215 ? 4.144 6.756 11.017 1.00 61.75 215 VAL A C 1
ATOM 1705 O O . VAL A 1 215 ? 3.426 7.742 10.942 1.00 61.75 215 VAL A O 1
ATOM 1708 N N . THR A 1 216 ? 5.459 6.904 11.177 1.00 63.84 216 THR A N 1
ATOM 1709 C CA . THR A 1 216 ? 6.094 8.209 11.449 1.00 63.84 216 THR A CA 1
ATOM 1710 C C . THR A 1 216 ? 5.899 9.252 10.346 1.00 63.84 216 THR A C 1
ATOM 1712 O O . THR A 1 216 ? 5.936 10.448 10.634 1.00 63.84 216 THR A O 1
ATOM 1715 N N . SER A 1 217 ? 5.633 8.823 9.114 1.00 60.66 217 SER A N 1
ATOM 1716 C CA . SER A 1 217 ? 5.462 9.689 7.949 1.00 60.66 217 SER A CA 1
ATOM 1717 C C . SER A 1 217 ? 3.981 9.932 7.664 1.00 60.66 217 SER A C 1
ATOM 1719 O O . SER A 1 217 ? 3.461 9.460 6.658 1.00 60.66 217 SER A O 1
ATOM 1721 N N . LEU A 1 218 ? 3.271 10.665 8.534 1.00 59.47 218 LEU A N 1
ATOM 1722 C CA . LEU A 1 218 ? 1.855 10.936 8.273 1.00 59.47 218 LEU A CA 1
ATOM 1723 C C . LEU A 1 218 ? 1.653 11.984 7.178 1.00 59.47 218 LEU A C 1
ATOM 1725 O O . LEU A 1 218 ? 2.036 13.145 7.352 1.00 59.47 218 LEU A O 1
ATOM 1729 N N . PRO A 1 219 ? 1.008 11.617 6.060 1.00 63.22 219 PRO A N 1
ATOM 1730 C CA . PRO A 1 219 ? 0.811 12.538 4.965 1.00 63.22 219 PRO A CA 1
ATOM 1731 C C . PRO A 1 219 ? -0.383 13.458 5.240 1.00 63.22 219 PRO A C 1
ATOM 1733 O O . PRO A 1 219 ? -1.448 13.043 5.704 1.00 63.22 219 PRO A O 1
ATOM 1736 N N . ILE A 1 220 ? -0.210 14.726 4.868 1.00 62.03 220 ILE A N 1
ATOM 1737 C CA . ILE A 1 220 ? -1.242 15.770 4.953 1.00 62.03 220 ILE A CA 1
ATOM 1738 C C . ILE A 1 220 ? -2.462 15.394 4.088 1.00 62.03 220 ILE A C 1
ATOM 1740 O O . ILE A 1 220 ? -3.594 15.727 4.427 1.00 62.03 220 ILE A O 1
ATOM 1744 N N . TYR A 1 221 ? -2.251 14.662 2.991 1.00 74.50 221 TYR A N 1
ATOM 1745 C CA . TYR A 1 221 ? -3.293 14.272 2.039 1.00 74.50 221 TYR A CA 1
ATOM 1746 C C . TYR A 1 221 ? -4.034 13.010 2.478 1.00 74.50 221 TYR A C 1
ATOM 1748 O O . TYR A 1 221 ? -3.424 11.968 2.732 1.00 74.50 221 TYR A O 1
ATOM 1756 N N . HIS A 1 222 ? -5.365 13.084 2.501 1.00 80.81 222 HIS A N 1
ATOM 1757 C CA . HIS A 1 222 ? -6.214 11.973 2.923 1.00 80.81 222 HIS A CA 1
ATOM 1758 C C . HIS A 1 222 ? -6.107 10.741 2.009 1.00 80.81 222 HIS A C 1
ATOM 1760 O O . HIS A 1 222 ? -6.260 9.625 2.499 1.00 80.81 222 HIS A O 1
ATOM 1766 N N . GLN A 1 223 ? -5.808 10.913 0.714 1.00 80.94 223 GLN A N 1
ATOM 1767 C CA . GLN A 1 223 ? -5.591 9.804 -0.227 1.00 80.94 223 GLN A CA 1
ATOM 1768 C C . GLN A 1 223 ? -4.334 9.008 0.127 1.00 80.94 223 GLN A C 1
ATOM 1770 O O . GLN A 1 223 ? -4.383 7.791 0.223 1.00 80.94 223 GLN A O 1
ATOM 1775 N N . ILE A 1 224 ? -3.222 9.696 0.395 1.00 78.81 224 ILE A N 1
ATOM 1776 C CA . ILE A 1 224 ? -1.964 9.035 0.770 1.00 78.81 224 ILE A CA 1
ATOM 1777 C C . ILE A 1 224 ? -2.117 8.374 2.132 1.00 78.81 224 ILE A C 1
ATOM 1779 O O . ILE A 1 224 ? -1.628 7.273 2.328 1.00 78.81 224 ILE A O 1
ATOM 1783 N N . ARG A 1 225 ? -2.837 9.012 3.064 1.00 84.94 225 ARG A N 1
ATOM 1784 C CA . ARG A 1 225 ? -3.131 8.409 4.367 1.00 84.94 225 ARG A CA 1
ATOM 1785 C C . ARG A 1 225 ? -3.928 7.116 4.215 1.00 84.94 225 ARG A C 1
ATOM 1787 O O . ARG A 1 225 ? -3.658 6.172 4.941 1.00 84.94 225 ARG A O 1
ATOM 1794 N N . LEU A 1 226 ? -4.890 7.074 3.292 1.00 86.00 226 LEU A N 1
ATOM 1795 C CA . LEU A 1 226 ? -5.641 5.855 2.991 1.00 86.00 226 LEU A CA 1
ATOM 1796 C C . LEU A 1 226 ? -4.712 4.754 2.463 1.00 86.00 226 LEU A C 1
ATOM 1798 O O . LEU A 1 226 ? -4.679 3.688 3.060 1.00 86.00 226 LEU A O 1
ATOM 1802 N N . ILE A 1 227 ? -3.895 5.060 1.451 1.00 81.38 227 ILE A N 1
ATOM 1803 C CA . ILE A 1 227 ? -2.924 4.122 0.858 1.00 81.38 227 ILE A CA 1
ATOM 1804 C C . ILE A 1 227 ? -1.957 3.591 1.923 1.00 81.38 227 ILE A C 1
ATOM 1806 O O . ILE A 1 227 ? -1.744 2.394 2.046 1.00 81.38 227 ILE A O 1
ATOM 1810 N N . VAL A 1 228 ? -1.411 4.481 2.752 1.00 81.25 228 VAL A N 1
ATOM 1811 C CA . VAL A 1 228 ? -0.548 4.133 3.888 1.00 81.25 228 VAL A CA 1
ATOM 1812 C C . VAL A 1 228 ? -1.245 3.153 4.832 1.00 81.25 228 VAL A C 1
ATOM 1814 O O . VAL A 1 228 ? -0.651 2.148 5.211 1.00 81.25 228 VAL A O 1
ATOM 1817 N N . LEU A 1 229 ? -2.498 3.416 5.206 1.00 85.12 229 LEU A N 1
ATOM 1818 C CA . LEU A 1 229 ? -3.261 2.520 6.072 1.00 85.12 229 LEU A CA 1
ATOM 1819 C C . LEU A 1 229 ? -3.570 1.182 5.390 1.00 85.12 229 LEU A C 1
ATOM 1821 O O . LEU A 1 229 ? -3.613 0.171 6.080 1.00 85.12 229 LEU A O 1
ATOM 1825 N N . GLU A 1 230 ? -3.805 1.156 4.080 1.00 85.12 230 GLU A N 1
ATOM 1826 C CA . GLU A 1 230 ? -4.046 -0.067 3.298 1.00 85.12 230 GLU A CA 1
ATOM 1827 C C . GLU A 1 230 ? -2.775 -0.918 3.183 1.00 85.12 230 GLU A C 1
ATOM 1829 O O . GLU A 1 230 ? -2.830 -2.121 3.414 1.00 85.12 230 GLU A O 1
ATOM 1834 N N . ILE A 1 231 ? -1.608 -0.300 2.982 1.00 78.69 231 ILE A N 1
ATOM 1835 C CA . ILE A 1 231 ? -0.312 -0.995 3.030 1.00 78.69 231 ILE A CA 1
ATOM 1836 C C . ILE A 1 231 ? -0.071 -1.575 4.426 1.00 78.69 231 ILE A C 1
ATOM 1838 O O . ILE A 1 231 ? 0.325 -2.728 4.558 1.00 78.69 231 ILE A O 1
ATOM 1842 N N . LEU A 1 232 ? -0.332 -0.802 5.488 1.00 80.75 232 LEU A N 1
ATOM 1843 C CA . LEU A 1 232 ? -0.225 -1.309 6.860 1.00 80.75 232 LEU A CA 1
ATOM 1844 C C . LEU A 1 232 ? -1.163 -2.497 7.097 1.00 80.75 232 LEU A C 1
ATOM 1846 O O . LEU A 1 232 ? -0.762 -3.453 7.756 1.00 80.75 232 LEU A O 1
ATOM 1850 N N . GLN A 1 233 ? -2.382 -2.456 6.551 1.00 86.31 233 GLN A N 1
ATOM 1851 C CA . GLN A 1 233 ? -3.309 -3.586 6.604 1.00 86.31 233 GLN A CA 1
ATOM 1852 C C . GLN A 1 233 ? -2.735 -4.792 5.866 1.00 86.31 233 GLN A C 1
ATOM 1854 O O . GLN A 1 233 ? -2.665 -5.842 6.480 1.00 86.31 233 GLN A O 1
ATOM 1859 N N . LEU A 1 234 ? -2.257 -4.650 4.626 1.00 81.81 234 LEU A N 1
ATOM 1860 C CA . LEU A 1 234 ? -1.653 -5.743 3.851 1.00 81.81 234 LEU A CA 1
ATOM 1861 C C . LEU A 1 234 ? -0.478 -6.402 4.591 1.00 81.81 234 LEU A C 1
ATOM 1863 O O . LEU A 1 234 ? -0.336 -7.622 4.5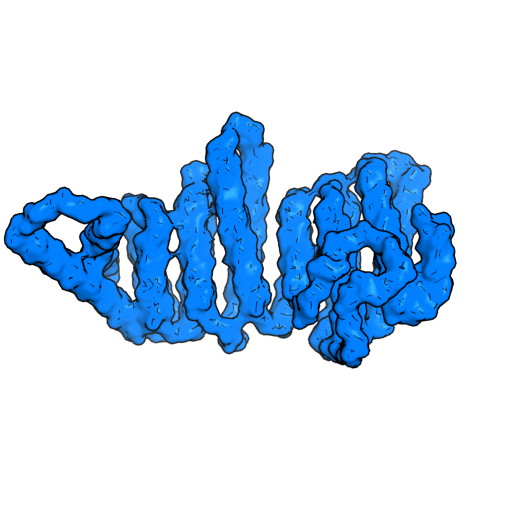89 1.00 81.81 234 LEU A O 1
ATOM 1867 N N . LEU A 1 235 ? 0.350 -5.598 5.261 1.00 76.56 235 LEU A N 1
ATOM 1868 C CA . LEU A 1 235 ? 1.479 -6.099 6.040 1.00 76.56 235 LEU A CA 1
ATOM 1869 C C . LEU A 1 235 ? 1.019 -6.891 7.270 1.00 76.56 235 LEU A C 1
ATOM 1871 O O . LEU A 1 235 ? 1.569 -7.955 7.558 1.00 76.56 235 LEU A O 1
ATOM 1875 N N . VAL A 1 236 ? 0.036 -6.370 8.010 1.00 80.25 236 VAL A N 1
ATOM 1876 C CA . VAL A 1 236 ? -0.484 -6.996 9.240 1.00 80.25 236 VAL A CA 1
ATOM 1877 C C . VAL A 1 236 ? -1.373 -8.199 8.924 1.00 80.25 236 VAL A C 1
ATOM 1879 O O . VAL A 1 236 ? -1.348 -9.190 9.647 1.00 80.25 236 VAL A O 1
ATOM 1882 N N . ASP A 1 237 ? -2.134 -8.146 7.837 1.00 81.75 237 ASP A N 1
ATOM 1883 C CA . ASP A 1 237 ? -3.189 -9.093 7.502 1.00 81.75 237 ASP A CA 1
ATOM 1884 C C . ASP A 1 237 ? -2.671 -10.390 6.870 1.00 81.75 237 ASP A C 1
ATOM 1886 O O . ASP A 1 237 ? -2.934 -10.732 5.719 1.00 81.75 237 ASP A O 1
ATOM 1890 N N . ARG A 1 238 ? -1.941 -11.176 7.658 1.00 72.31 238 ARG A N 1
ATOM 1891 C CA . ARG A 1 238 ? -1.349 -12.441 7.203 1.00 72.31 238 ARG A CA 1
ATOM 1892 C C . ARG A 1 238 ? -2.355 -13.586 7.059 1.00 72.31 238 ARG A C 1
ATOM 1894 O O . ARG A 1 238 ? -1.972 -14.672 6.620 1.00 72.31 238 ARG A O 1
ATOM 1901 N N . ARG A 1 239 ? -3.612 -13.381 7.469 1.00 74.31 239 ARG A N 1
ATOM 1902 C CA . ARG A 1 239 ? -4.714 -14.357 7.368 1.00 74.31 239 ARG A CA 1
ATOM 1903 C C . ARG A 1 239 ? -5.846 -13.889 6.450 1.00 74.31 239 ARG A C 1
ATOM 1905 O O . ARG A 1 239 ? -6.854 -14.590 6.357 1.00 74.31 239 ARG A O 1
ATOM 1912 N N . TYR A 1 240 ? -5.658 -12.771 5.747 1.00 80.69 240 TYR A N 1
ATOM 1913 C CA . TYR A 1 240 ? -6.600 -12.230 4.766 1.00 80.69 240 TYR A CA 1
ATOM 1914 C C . TYR A 1 240 ? -7.996 -11.944 5.364 1.00 80.69 240 TYR A C 1
ATOM 1916 O O . TYR A 1 240 ? -9.039 -12.314 4.821 1.00 80.69 240 TYR A O 1
ATOM 1924 N N . TYR A 1 241 ? -8.025 -11.323 6.544 1.00 83.38 241 TYR A N 1
ATOM 1925 C CA . TYR A 1 241 ? -9.223 -10.875 7.252 1.00 83.38 241 TYR A CA 1
ATOM 1926 C C . TYR A 1 241 ? -9.666 -9.450 6.905 1.00 83.38 241 TYR A C 1
ATOM 1928 O O . TYR A 1 241 ? -10.793 -9.086 7.255 1.00 83.38 241 TYR A O 1
ATOM 1936 N N . ALA A 1 242 ? -8.851 -8.655 6.212 1.00 84.06 242 ALA A N 1
ATOM 1937 C CA . ALA A 1 242 ? -9.144 -7.264 5.878 1.00 84.06 242 ALA A CA 1
ATOM 1938 C C . ALA A 1 242 ? -10.490 -7.131 5.157 1.00 84.06 242 ALA A C 1
ATOM 1940 O O . ALA A 1 242 ? -11.326 -6.323 5.559 1.00 84.06 242 ALA A O 1
ATOM 1941 N N . ASP A 1 243 ? -10.782 -8.002 4.188 1.00 85.38 243 ASP A N 1
ATOM 1942 C CA . ASP A 1 243 ? -12.050 -7.992 3.443 1.00 85.38 243 ASP A CA 1
ATOM 1943 C C . ASP A 1 243 ? -13.285 -8.165 4.338 1.00 85.38 243 ASP A C 1
ATOM 1945 O O . ASP A 1 243 ? -14.361 -7.629 4.057 1.00 85.38 243 ASP A O 1
ATOM 1949 N N . LYS A 1 244 ? -13.140 -8.890 5.451 1.00 85.75 244 LYS A N 1
ATOM 1950 C CA . LYS A 1 244 ? -14.211 -9.132 6.428 1.00 85.75 244 LYS A CA 1
ATOM 1951 C C . LYS A 1 244 ? -14.353 -7.977 7.428 1.00 85.75 244 LYS A C 1
ATOM 1953 O O . LYS A 1 244 ? -15.441 -7.786 7.982 1.00 85.75 244 LYS A O 1
ATOM 1958 N N . LEU A 1 245 ? -13.276 -7.216 7.641 1.00 86.19 245 LEU A N 1
ATOM 1959 C CA . LEU A 1 245 ? -13.133 -6.156 8.648 1.00 86.19 245 LEU A CA 1
ATOM 1960 C C . LEU A 1 245 ? -13.126 -4.733 8.053 1.00 86.19 245 LEU A C 1
ATOM 1962 O O . LEU A 1 245 ? -13.103 -3.756 8.797 1.00 86.19 245 LEU A O 1
ATOM 1966 N N . CYS A 1 246 ? -13.223 -4.586 6.730 1.00 84.62 246 CYS A N 1
ATOM 1967 C CA . CYS A 1 246 ? -13.106 -3.308 6.017 1.00 84.62 246 CYS A CA 1
ATOM 1968 C C . CYS A 1 246 ? -14.303 -2.348 6.179 1.00 84.62 246 CYS A C 1
ATOM 1970 O O . CYS A 1 246 ? -14.304 -1.254 5.613 1.00 84.62 246 CYS A O 1
ATOM 1972 N N . LYS A 1 247 ? -15.350 -2.735 6.920 1.00 87.44 247 LYS A N 1
ATOM 1973 C CA . LYS A 1 247 ? -16.574 -1.937 7.099 1.00 87.44 247 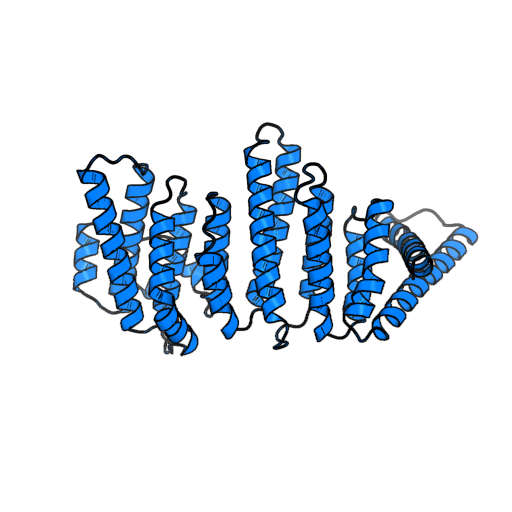LYS A CA 1
ATOM 1974 C C . LYS A 1 247 ? -16.910 -1.757 8.572 1.00 87.44 247 LYS A C 1
ATOM 1976 O O . LYS A 1 247 ? -17.141 -2.734 9.279 1.00 87.44 247 LYS A O 1
ATOM 1981 N N . ILE A 1 248 ? -17.056 -0.499 8.988 1.00 89.50 248 ILE A N 1
ATOM 1982 C CA . ILE A 1 248 ? -17.615 -0.141 10.298 1.00 89.50 248 ILE A CA 1
ATOM 1983 C C . ILE A 1 248 ? -19.094 -0.531 10.314 1.00 89.50 248 ILE A C 1
ATOM 1985 O O . ILE A 1 248 ? -19.897 0.014 9.553 1.00 89.50 248 ILE A O 1
ATOM 1989 N N . ARG A 1 249 ? -19.449 -1.480 11.179 1.00 88.62 249 ARG A N 1
ATOM 1990 C CA . ARG A 1 249 ? -20.824 -1.933 11.410 1.00 88.62 249 ARG A CA 1
ATOM 1991 C C . ARG A 1 249 ? -20.964 -2.493 12.819 1.00 88.62 249 ARG A C 1
ATOM 1993 O O . ARG A 1 249 ? -20.021 -3.071 13.349 1.00 88.62 249 ARG A O 1
ATOM 2000 N N . ILE A 1 250 ? -22.161 -2.378 13.383 1.00 87.56 250 ILE A N 1
ATOM 2001 C CA . ILE A 1 250 ? -22.535 -3.092 14.604 1.00 87.56 250 ILE A CA 1
ATOM 2002 C C . ILE A 1 250 ? -22.988 -4.489 14.186 1.00 87.56 250 ILE A C 1
ATOM 2004 O O . ILE A 1 250 ? -23.979 -4.659 13.475 1.00 87.56 250 ILE A O 1
ATOM 2008 N N . LEU A 1 251 ? -22.221 -5.498 14.571 1.00 83.88 251 LEU A N 1
ATOM 2009 C CA . LEU A 1 251 ? -22.551 -6.890 14.316 1.00 83.88 251 LEU A CA 1
ATOM 2010 C C . LEU A 1 251 ? -23.671 -7.310 15.264 1.00 83.88 251 LEU A C 1
ATOM 2012 O O . LEU A 1 251 ? -23.783 -6.788 16.373 1.00 83.88 251 LEU A O 1
ATOM 2016 N N . LYS A 1 252 ? -24.458 -8.321 14.882 1.00 81.69 252 LYS A N 1
ATOM 2017 C CA . LYS A 1 252 ? -25.402 -9.001 15.798 1.00 81.69 252 LYS A CA 1
ATOM 2018 C C . LYS A 1 252 ? -24.850 -10.326 16.301 1.00 81.69 252 LYS A C 1
ATOM 2020 O O . LYS A 1 252 ? -24.906 -10.586 17.495 1.00 81.69 252 LYS A O 1
ATOM 2025 N N . ASP A 1 253 ? -24.159 -11.050 15.435 1.00 77.69 253 ASP A N 1
ATOM 2026 C CA . ASP A 1 253 ? -23.488 -12.309 15.750 1.00 77.69 253 ASP A CA 1
ATOM 2027 C C . ASP A 1 253 ? -22.104 -12.324 15.088 1.00 77.69 253 ASP A C 1
ATOM 2029 O O . ASP A 1 253 ? -21.939 -11.821 13.974 1.00 77.69 253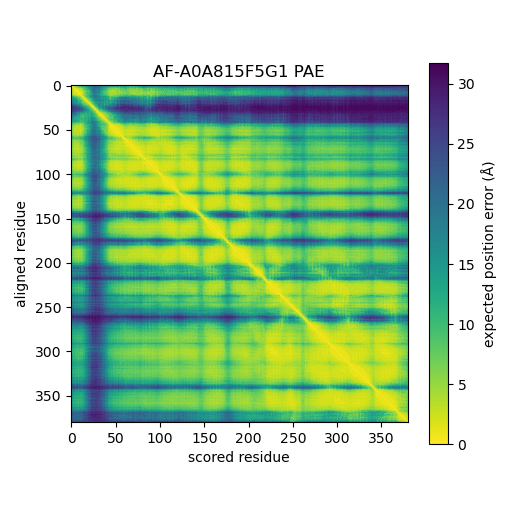 ASP A O 1
ATOM 2033 N N . ILE A 1 254 ? -21.113 -12.882 15.779 1.00 79.88 254 ILE A N 1
ATOM 2034 C CA . ILE A 1 254 ? -19.759 -13.050 15.263 1.00 79.88 254 ILE A CA 1
ATOM 2035 C C . ILE A 1 254 ? -19.688 -14.034 14.097 1.00 79.88 254 ILE A C 1
ATOM 2037 O O . ILE A 1 254 ? -18.849 -13.876 13.207 1.00 79.88 254 ILE A O 1
ATOM 2041 N N . SER A 1 255 ? -20.623 -14.984 14.042 1.00 76.62 255 SER A N 1
ATOM 2042 C CA . SER A 1 255 ? -20.761 -15.948 12.947 1.00 76.62 255 SER A CA 1
ATOM 2043 C C . SER A 1 255 ? -20.894 -15.259 11.582 1.00 76.62 255 SER A C 1
ATOM 2045 O O . SER A 1 255 ? -20.468 -15.801 10.566 1.00 76.62 255 SER A O 1
ATOM 2047 N N . GLN A 1 256 ? -21.393 -14.015 11.551 1.00 78.75 256 GLN A N 1
ATOM 2048 C CA . GLN A 1 256 ? -21.533 -13.196 10.339 1.00 78.75 256 GLN A CA 1
ATOM 2049 C C . GLN A 1 256 ? -20.198 -12.823 9.678 1.00 78.75 256 GLN A C 1
ATOM 2051 O O . GLN A 1 256 ? -20.182 -12.452 8.504 1.00 78.75 256 GLN A O 1
ATOM 2056 N N . LEU A 1 257 ? -19.083 -12.877 10.412 1.00 74.56 257 LEU A N 1
ATOM 2057 C CA . LEU A 1 257 ? -17.753 -12.627 9.855 1.00 74.56 257 LEU A CA 1
ATOM 2058 C C . LEU A 1 257 ? -17.138 -13.878 9.220 1.00 74.56 257 LEU A C 1
ATOM 2060 O O . LEU A 1 257 ? -16.212 -13.748 8.423 1.00 74.56 257 LEU A O 1
ATOM 2064 N N . GLY A 1 258 ? -17.610 -15.080 9.573 1.00 71.31 258 GLY A N 1
ATOM 2065 C CA . GLY A 1 258 ? -17.021 -16.335 9.099 1.00 71.31 258 GLY A CA 1
ATOM 2066 C C . GLY A 1 258 ? -15.512 -16.416 9.365 1.00 71.31 258 GLY A C 1
ATOM 2067 O O . GLY A 1 258 ? -14.748 -16.805 8.478 1.00 71.31 258 GLY A O 1
ATOM 2068 N N . LEU A 1 259 ? -15.052 -15.949 10.532 1.00 70.75 259 LEU A N 1
ATOM 2069 C CA . LEU A 1 259 ? -13.650 -16.085 10.938 1.00 70.75 259 LEU A CA 1
ATOM 2070 C C . LEU A 1 259 ? -13.395 -17.551 11.331 1.00 70.75 259 LEU A C 1
ATOM 2072 O O . LEU A 1 259 ? -14.165 -18.081 12.135 1.00 70.75 259 LEU A O 1
ATOM 2076 N N . PRO A 1 260 ? -12.348 -18.209 10.800 1.00 60.88 260 PRO A N 1
ATOM 2077 C CA . PRO A 1 260 ? -11.980 -19.559 11.207 1.00 60.88 260 PRO A CA 1
ATOM 2078 C C . PRO A 1 260 ? -11.805 -19.642 12.728 1.00 60.88 260 PRO A C 1
ATOM 2080 O O . PRO A 1 260 ? -11.121 -18.815 13.335 1.00 60.88 260 PRO A O 1
ATOM 2083 N N . THR A 1 261 ? -12.442 -20.635 13.347 1.00 55.88 261 THR A N 1
ATOM 2084 C CA . THR A 1 261 ? -12.362 -20.903 14.795 1.00 55.88 261 THR A CA 1
ATOM 2085 C C . THR A 1 261 ? -11.070 -21.631 15.177 1.00 55.88 261 THR A C 1
ATOM 2087 O O . THR A 1 261 ? -10.775 -21.779 16.362 1.00 55.88 261 THR A O 1
ATOM 2090 N N . GLU A 1 262 ? -10.298 -22.096 14.187 1.00 50.72 262 GLU A N 1
ATOM 2091 C CA . GLU A 1 262 ? -9.003 -22.732 14.411 1.00 50.72 262 GLU A CA 1
ATOM 2092 C C . GLU A 1 262 ? -8.082 -21.806 15.201 1.00 50.72 262 GLU A C 1
ATOM 2094 O O . GLU A 1 262 ? -8.087 -20.589 15.007 1.00 50.72 262 GLU A O 1
ATOM 2099 N N . THR A 1 263 ? -7.324 -22.404 16.127 1.00 53.25 263 THR A N 1
ATOM 2100 C CA . THR A 1 263 ? -6.500 -21.716 17.123 1.00 53.25 263 THR A CA 1
ATOM 2101 C C . THR A 1 263 ? -5.850 -20.480 16.518 1.00 53.25 263 THR A C 1
ATOM 2103 O O . THR A 1 263 ? -4.940 -20.608 15.695 1.00 53.25 263 THR A O 1
ATOM 2106 N N . ARG A 1 264 ? -6.315 -19.290 16.925 1.00 60.59 264 ARG A N 1
ATOM 2107 C CA . ARG A 1 264 ? -5.661 -18.009 16.643 1.00 60.59 264 ARG A CA 1
ATOM 2108 C C . ARG A 1 264 ? -4.318 -18.023 17.365 1.00 60.59 264 ARG A C 1
ATOM 2110 O O . ARG A 1 264 ? -4.161 -17.432 18.424 1.00 60.59 264 ARG A O 1
ATOM 2117 N N . LYS A 1 265 ? -3.365 -18.807 16.870 1.00 60.34 265 LYS A N 1
ATOM 2118 C CA . LYS A 1 265 ? -2.037 -18.874 17.457 1.00 60.34 265 LYS A CA 1
ATOM 2119 C C . LYS A 1 265 ? -1.406 -17.521 17.217 1.00 60.34 265 LYS A C 1
ATOM 2121 O O . LYS A 1 265 ? -1.157 -17.145 16.074 1.00 60.34 265 LYS A O 1
ATOM 2126 N N . SER A 1 266 ? -1.210 -16.811 18.313 1.0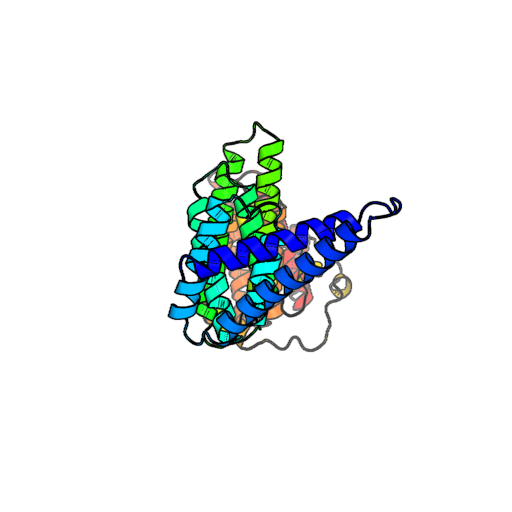0 61.94 266 SER A N 1
ATOM 2127 C CA . SER A 1 266 ? -0.494 -15.556 18.353 1.00 61.94 266 SER A CA 1
ATOM 2128 C C . SER A 1 266 ? 0.888 -15.778 17.759 1.00 61.94 266 SER A C 1
ATOM 2130 O O . SER A 1 266 ? 1.607 -16.701 18.158 1.00 61.94 266 SER A O 1
ATOM 2132 N N . ARG A 1 267 ? 1.266 -14.968 16.775 1.00 67.06 267 ARG A N 1
ATOM 2133 C CA . ARG A 1 267 ? 2.623 -15.019 16.241 1.00 67.06 267 ARG A CA 1
ATOM 2134 C C . ARG A 1 267 ? 3.498 -14.171 17.150 1.00 67.06 267 ARG A C 1
ATOM 2136 O O . ARG A 1 267 ? 3.215 -13.001 17.391 1.00 67.06 267 ARG A O 1
ATOM 2143 N N . LEU A 1 268 ? 4.584 -14.764 17.647 1.00 65.44 268 LEU A N 1
ATOM 2144 C CA . LEU A 1 268 ? 5.549 -14.079 18.518 1.00 65.44 268 LEU A CA 1
ATOM 2145 C C . LEU A 1 268 ? 6.063 -12.773 17.899 1.00 65.44 268 LEU A C 1
ATOM 2147 O O . LEU A 1 268 ? 6.373 -11.835 18.625 1.00 65.44 268 LEU A O 1
ATOM 2151 N N . PHE A 1 269 ? 6.123 -12.715 16.568 1.00 70.94 269 PHE A N 1
ATOM 2152 C CA . PHE A 1 269 ? 6.516 -11.529 15.826 1.00 70.94 269 PHE A CA 1
ATOM 2153 C C . PHE A 1 269 ? 5.538 -10.354 16.011 1.00 70.94 269 PHE A C 1
ATOM 2155 O O . PHE A 1 269 ? 5.975 -9.267 16.383 1.00 70.94 269 PHE A O 1
ATOM 2162 N N . ASP A 1 270 ? 4.233 -10.574 15.833 1.00 74.12 270 ASP A N 1
ATOM 2163 C CA . ASP A 1 270 ? 3.210 -9.521 15.941 1.00 74.12 270 ASP A CA 1
ATOM 2164 C C . ASP A 1 270 ? 3.097 -9.000 17.381 1.00 74.12 270 ASP A C 1
ATOM 2166 O O . ASP A 1 270 ? 3.009 -7.792 17.619 1.00 74.12 270 ASP A O 1
ATOM 2170 N N . ILE A 1 271 ? 3.215 -9.904 18.361 1.00 79.19 271 ILE A N 1
ATOM 2171 C CA . ILE A 1 271 ? 3.299 -9.536 19.780 1.00 79.19 271 ILE A CA 1
ATOM 2172 C C . ILE A 1 271 ? 4.561 -8.708 20.048 1.00 79.19 271 ILE A C 1
ATOM 2174 O O . ILE A 1 271 ? 4.488 -7.662 20.692 1.00 79.19 271 ILE A O 1
ATOM 2178 N N . ALA A 1 272 ? 5.727 -9.151 19.568 1.00 79.31 272 ALA A N 1
ATOM 2179 C CA . ALA A 1 272 ? 6.985 -8.435 19.775 1.00 79.31 272 ALA A CA 1
ATOM 2180 C C . ALA A 1 272 ? 6.960 -7.038 19.139 1.00 79.31 272 ALA A C 1
ATOM 2182 O O . ALA A 1 272 ? 7.474 -6.086 19.733 1.00 79.31 272 ALA A O 1
ATOM 2183 N N . PHE A 1 273 ? 6.326 -6.899 17.970 1.00 78.56 273 PHE A N 1
ATOM 2184 C CA . PHE A 1 273 ? 6.094 -5.607 17.339 1.00 78.56 273 PHE A CA 1
ATOM 2185 C C . PHE A 1 273 ? 5.256 -4.698 18.240 1.00 78.56 273 PHE A C 1
ATOM 2187 O O . PHE A 1 273 ? 5.706 -3.600 18.569 1.00 78.56 273 PHE A O 1
ATOM 2194 N N . MET A 1 274 ? 4.086 -5.155 18.696 1.00 83.31 274 MET A N 1
ATOM 2195 C CA . MET A 1 274 ? 3.211 -4.336 19.539 1.00 83.31 274 MET A CA 1
ATOM 2196 C C . MET A 1 274 ? 3.844 -4.007 20.893 1.00 83.31 274 MET A C 1
ATOM 2198 O O . MET A 1 274 ? 3.765 -2.866 21.336 1.00 83.31 274 MET A O 1
ATOM 2202 N N . LYS A 1 275 ? 4.595 -4.927 21.503 1.00 83.62 275 LYS A N 1
ATOM 2203 C CA . LYS A 1 275 ? 5.323 -4.643 22.752 1.00 83.62 275 LYS A CA 1
ATOM 2204 C C . LYS A 1 275 ? 6.433 -3.607 22.573 1.00 83.62 275 LYS A C 1
ATOM 2206 O O . LYS A 1 275 ? 6.696 -2.823 23.479 1.00 83.62 275 LYS A O 1
ATOM 2211 N N . LYS A 1 276 ? 7.090 -3.574 21.409 1.00 82.81 276 LYS A N 1
ATOM 2212 C CA . LYS A 1 276 ? 8.195 -2.640 21.136 1.00 82.81 276 LYS A CA 1
ATOM 2213 C C . LYS A 1 276 ? 7.732 -1.291 20.580 1.00 82.81 276 LYS A C 1
ATOM 2215 O O . LYS A 1 276 ? 8.361 -0.270 20.855 1.00 82.81 276 LYS A O 1
ATOM 2220 N N . PHE A 1 277 ? 6.666 -1.277 19.784 1.00 78.81 277 PHE A N 1
ATOM 2221 C CA . PHE A 1 277 ? 6.240 -0.119 18.994 1.00 78.81 277 PHE A CA 1
ATOM 2222 C C . PHE A 1 277 ? 4.768 0.271 19.185 1.00 78.81 277 PHE A C 1
ATOM 2224 O O . PHE A 1 277 ? 4.350 1.284 18.626 1.00 78.81 277 PHE A O 1
ATOM 2231 N N . GLY A 1 278 ? 3.992 -0.457 19.993 1.00 83.25 278 GLY A N 1
ATOM 2232 C CA . GLY A 1 278 ? 2.550 -0.255 20.180 1.00 83.25 278 GLY A CA 1
ATOM 2233 C C . GLY A 1 278 ? 2.181 1.165 20.599 1.00 83.25 278 GLY A C 1
ATOM 2234 O O . GLY A 1 278 ? 1.307 1.774 19.990 1.00 83.25 278 GLY A O 1
ATOM 2235 N N . HIS A 1 279 ? 2.925 1.766 21.533 1.00 84.44 279 HIS A N 1
ATOM 2236 C CA . HIS A 1 279 ? 2.705 3.167 21.911 1.00 84.44 279 HIS A CA 1
ATOM 2237 C C . HIS A 1 279 ? 2.877 4.133 20.724 1.00 84.44 279 HIS A C 1
ATOM 2239 O O . HIS A 1 279 ? 2.060 5.029 20.520 1.00 84.44 279 HIS A O 1
ATOM 2245 N N . GLN A 1 280 ? 3.929 3.963 19.912 1.00 81.69 280 GLN A N 1
ATOM 2246 C CA . GLN A 1 280 ? 4.147 4.808 18.730 1.00 81.69 280 GLN A CA 1
ATOM 2247 C C . GLN A 1 280 ? 3.050 4.587 17.684 1.00 81.69 280 GLN A C 1
ATOM 2249 O O . GLN A 1 280 ? 2.568 5.552 17.095 1.00 81.69 280 GLN A O 1
ATOM 2254 N N . PHE A 1 281 ? 2.636 3.334 17.495 1.00 82.81 281 PHE A N 1
ATOM 2255 C CA . PHE A 1 281 ? 1.544 2.951 16.609 1.00 82.81 281 PHE A CA 1
ATOM 2256 C C . PHE A 1 281 ? 0.221 3.619 17.020 1.00 82.81 281 PHE A C 1
ATOM 2258 O O . PHE A 1 281 ? -0.350 4.374 16.231 1.00 82.81 281 PHE A O 1
ATOM 2265 N N . CYS A 1 282 ? -0.213 3.448 18.273 1.00 86.44 282 CYS A N 1
ATOM 2266 C CA . CYS A 1 282 ? -1.426 4.067 18.812 1.00 86.44 282 CYS A CA 1
ATOM 2267 C C . CYS A 1 282 ? -1.350 5.600 18.778 1.00 86.44 282 CYS A C 1
ATOM 2269 O O . CYS A 1 282 ? -2.284 6.251 18.313 1.00 86.44 282 CYS A O 1
ATOM 2271 N N . SER A 1 283 ? -0.214 6.192 19.169 1.00 84.56 283 SER A N 1
ATOM 2272 C CA . SER A 1 283 ? 0.005 7.647 19.104 1.00 84.56 283 SER A CA 1
ATOM 2273 C C . SER A 1 283 ? -0.180 8.198 17.689 1.00 84.56 283 SER A C 1
ATOM 2275 O O . SER A 1 283 ? -0.674 9.310 17.491 1.00 84.56 283 SER A O 1
ATOM 2277 N N . GLN A 1 284 ? 0.193 7.424 16.677 1.00 81.69 284 GLN A N 1
ATOM 2278 C CA . GLN A 1 284 ? 0.059 7.864 15.305 1.00 81.69 284 GLN A CA 1
ATOM 2279 C C . GLN A 1 284 ? -1.335 7.646 14.734 1.00 81.69 284 GLN A C 1
ATOM 2281 O O . GLN A 1 284 ? -1.823 8.516 14.013 1.00 81.69 284 GLN A O 1
ATOM 2286 N N . LEU A 1 285 ? -2.004 6.544 15.078 1.00 87.12 285 LEU A N 1
ATOM 2287 C CA . LEU A 1 285 ? -3.424 6.380 14.770 1.00 87.12 285 LEU A CA 1
ATOM 2288 C C . LEU A 1 285 ? -4.253 7.487 15.424 1.00 87.12 285 LEU A C 1
ATOM 2290 O O . LEU A 1 285 ? -5.139 8.042 14.778 1.00 87.12 285 LEU A O 1
ATOM 2294 N N . TYR A 1 286 ? -3.905 7.889 16.647 1.00 88.31 286 TYR A N 1
ATOM 2295 C CA . TYR A 1 286 ? -4.530 9.015 17.339 1.00 88.31 286 TYR A CA 1
ATOM 2296 C C . TYR A 1 286 ? -4.404 10.293 16.506 1.00 88.31 286 TYR A C 1
ATOM 2298 O O . TYR A 1 286 ? -5.403 10.938 16.184 1.00 88.31 286 TYR A O 1
ATOM 2306 N N . LYS A 1 287 ? -3.182 10.617 16.060 1.00 85.19 287 LYS A N 1
ATOM 2307 C CA . LYS A 1 287 ? -2.961 11.758 15.164 1.00 85.19 287 LYS A CA 1
ATOM 2308 C C . LYS A 1 287 ? -3.747 11.615 13.866 1.00 85.19 287 LYS A C 1
ATOM 2310 O O . LYS A 1 287 ? -4.345 12.599 13.462 1.00 85.19 287 LYS A O 1
ATOM 2315 N N . CYS A 1 288 ? -3.793 10.428 13.244 1.00 85.62 288 CYS A N 1
ATOM 2316 C CA . CYS A 1 288 ? -4.565 10.182 12.018 1.00 85.62 288 CYS A CA 1
ATOM 2317 C C . CYS A 1 288 ? -6.033 10.534 12.190 1.00 85.62 288 CYS A C 1
ATOM 2319 O O . CYS A 1 288 ? -6.588 11.211 11.330 1.00 85.62 288 CYS A O 1
ATOM 2321 N N . ILE A 1 289 ? -6.649 10.048 13.270 1.00 89.38 289 ILE A N 1
ATOM 2322 C CA . ILE A 1 289 ? -8.072 10.223 13.567 1.00 89.38 289 ILE A CA 1
ATOM 2323 C C . ILE A 1 289 ? -8.425 11.711 13.660 1.00 89.38 289 ILE A C 1
ATOM 2325 O O . ILE A 1 289 ? -9.457 12.134 13.138 1.00 89.38 289 ILE A O 1
ATOM 2329 N N . LEU A 1 290 ? -7.535 12.506 14.255 1.00 88.12 290 LEU A N 1
ATOM 2330 C CA . LEU A 1 290 ? -7.742 13.931 14.495 1.00 88.12 290 LEU A CA 1
ATOM 2331 C C . LEU A 1 290 ? -7.396 14.842 13.305 1.00 88.12 290 LEU A C 1
ATOM 2333 O O . LEU A 1 290 ? -7.455 16.061 13.443 1.00 88.12 290 LEU A O 1
ATOM 2337 N N . ILE A 1 291 ? -7.052 14.299 12.132 1.00 85.75 291 ILE A N 1
ATOM 2338 C CA . ILE A 1 291 ? -6.842 15.123 10.932 1.00 85.75 291 ILE A CA 1
ATOM 2339 C C . ILE A 1 291 ? -8.194 15.515 10.318 1.00 85.75 291 ILE A C 1
ATOM 2341 O O . ILE A 1 291 ? -9.035 14.670 10.009 1.00 85.75 291 ILE A O 1
ATOM 2345 N N . GLU A 1 292 ? -8.374 16.810 10.062 1.00 85.88 292 GLU A N 1
ATOM 2346 C CA . GLU A 1 292 ? -9.649 17.400 9.628 1.00 85.88 292 GLU A CA 1
ATOM 2347 C C . GLU A 1 292 ? -10.137 16.889 8.266 1.00 85.88 292 GLU A C 1
ATOM 2349 O O . GLU A 1 292 ? -11.334 16.695 8.057 1.00 85.88 292 GLU A O 1
ATOM 2354 N N . ASN A 1 293 ? -9.218 16.613 7.338 1.00 86.62 293 ASN A N 1
ATOM 2355 C CA . ASN A 1 293 ? -9.550 16.193 5.976 1.00 86.62 293 ASN A CA 1
ATOM 2356 C C . ASN A 1 293 ? -9.807 14.682 5.824 1.00 86.62 293 ASN A C 1
ATOM 2358 O O . ASN A 1 293 ? -9.752 14.163 4.710 1.00 86.62 293 ASN A O 1
ATOM 2362 N N . ASN A 1 294 ? -10.049 13.953 6.919 1.00 89.06 294 ASN A N 1
ATOM 2363 C CA . ASN A 1 294 ? -10.431 12.545 6.847 1.00 89.06 294 ASN A CA 1
ATOM 2364 C C . ASN A 1 294 ? -11.731 12.339 6.067 1.00 89.06 294 ASN A C 1
ATOM 2366 O O . ASN A 1 294 ? -12.734 13.014 6.274 1.00 89.06 294 ASN A O 1
ATOM 2370 N N . THR A 1 295 ? -11.719 11.332 5.200 1.00 91.50 295 THR A N 1
ATOM 2371 C CA . THR A 1 295 ? -12.920 10.821 4.540 1.00 91.50 295 THR A CA 1
ATOM 2372 C C . THR A 1 295 ? -13.424 9.572 5.261 1.00 91.50 295 THR A C 1
ATOM 2374 O O . THR A 1 295 ? -12.693 8.945 6.029 1.00 91.50 295 THR A O 1
ATOM 2377 N N . LYS A 1 296 ? -14.652 9.134 4.958 1.00 91.88 296 LYS A N 1
ATOM 2378 C CA . LYS A 1 296 ? -15.207 7.871 5.486 1.00 91.88 296 LYS A CA 1
ATOM 2379 C C . LYS A 1 296 ? -14.279 6.671 5.249 1.00 91.88 296 LYS A C 1
ATOM 2381 O O . LYS A 1 296 ? -14.132 5.836 6.133 1.00 91.88 296 LYS A O 1
ATOM 2386 N N . LYS A 1 297 ? -13.611 6.623 4.088 1.00 92.06 297 LYS A N 1
ATOM 2387 C CA . LYS A 1 297 ? -12.654 5.560 3.748 1.00 92.06 297 LYS A CA 1
ATOM 2388 C C . LYS A 1 297 ? -11.468 5.523 4.713 1.00 92.06 297 LYS A C 1
ATOM 2390 O O . LYS A 1 297 ? -11.048 4.444 5.103 1.00 92.06 297 LYS A O 1
ATOM 2395 N N . ASN A 1 298 ? -10.973 6.685 5.152 1.00 90.94 298 ASN A N 1
ATOM 2396 C CA . ASN A 1 298 ? -9.887 6.742 6.133 1.00 90.94 298 ASN A CA 1
ATOM 2397 C C . ASN A 1 298 ? -10.310 6.117 7.466 1.00 90.94 298 ASN A C 1
ATOM 2399 O O . ASN A 1 298 ? -9.560 5.326 8.023 1.00 90.94 298 ASN A O 1
ATOM 2403 N N . PHE A 1 299 ? -11.520 6.412 7.950 1.00 93.62 299 PHE A N 1
ATOM 2404 C CA . PHE A 1 299 ? -12.032 5.797 9.176 1.00 93.62 299 PHE A CA 1
ATOM 2405 C C . PHE A 1 299 ? -12.235 4.284 9.027 1.00 93.62 299 PHE A C 1
ATOM 2407 O O . PHE A 1 299 ? -11.906 3.540 9.944 1.00 93.62 299 PHE A O 1
ATOM 2414 N N . TYR A 1 300 ? -12.706 3.808 7.870 1.00 94.12 300 TYR A N 1
ATOM 2415 C CA . TYR A 1 300 ? -12.811 2.370 7.591 1.00 94.12 300 TYR A CA 1
ATOM 2416 C C . TYR A 1 300 ? -11.452 1.669 7.612 1.00 94.12 300 TYR A C 1
ATOM 2418 O O . TYR A 1 300 ? -11.327 0.612 8.222 1.00 94.12 300 TYR A O 1
ATOM 2426 N N . ALA A 1 301 ? -10.429 2.284 7.021 1.00 91.31 301 ALA A N 1
ATOM 2427 C CA . ALA A 1 301 ? -9.072 1.755 7.031 1.00 91.31 301 ALA A CA 1
ATOM 2428 C C . ALA A 1 301 ? -8.466 1.723 8.448 1.00 91.31 301 ALA A C 1
ATOM 2430 O O . ALA A 1 301 ? -7.876 0.719 8.839 1.00 91.31 301 ALA A O 1
ATOM 2431 N N . ILE A 1 302 ? -8.670 2.776 9.255 1.00 92.00 302 ILE A N 1
ATOM 2432 C CA . ILE A 1 302 ? -8.237 2.805 10.667 1.00 92.00 302 ILE A CA 1
ATOM 2433 C C . ILE A 1 302 ? -8.943 1.704 11.467 1.00 92.00 302 ILE A C 1
ATOM 2435 O O . ILE A 1 302 ? -8.286 0.953 12.181 1.00 92.00 302 ILE A O 1
ATOM 2439 N N . TYR A 1 303 ? -10.264 1.576 11.314 1.00 94.56 303 TYR A N 1
ATOM 2440 C CA . TYR A 1 303 ? -11.048 0.520 11.954 1.00 94.56 303 TYR A CA 1
ATOM 2441 C C . TYR A 1 303 ? -10.529 -0.872 11.581 1.00 94.56 303 TYR A C 1
ATOM 2443 O O . TYR A 1 303 ? -10.272 -1.690 12.461 1.00 94.56 303 TYR A O 1
ATOM 2451 N N . CYS A 1 304 ? -10.343 -1.138 10.287 1.00 92.88 304 CYS A N 1
ATOM 2452 C CA . CYS A 1 304 ? -9.835 -2.415 9.797 1.00 92.88 304 CYS A CA 1
ATOM 2453 C C . CYS A 1 304 ? -8.476 -2.741 10.428 1.00 92.88 304 CYS A C 1
ATOM 2455 O O . CYS A 1 304 ? -8.316 -3.796 11.036 1.00 92.88 304 CYS A O 1
ATOM 2457 N N . LEU A 1 305 ? -7.537 -1.790 10.385 1.00 90.25 305 LEU A N 1
ATOM 2458 C CA . LEU A 1 305 ? -6.195 -1.953 10.935 1.00 90.25 305 LEU A CA 1
ATOM 2459 C C . LEU A 1 305 ? -6.199 -2.220 12.449 1.00 90.25 305 LEU A C 1
ATOM 2461 O O . LEU A 1 305 ? -5.472 -3.096 12.908 1.00 90.25 305 LEU A O 1
ATOM 2465 N N . MET A 1 306 ? -7.034 -1.519 13.224 1.00 91.50 306 MET A N 1
ATOM 2466 C CA . MET A 1 306 ? -7.177 -1.774 14.664 1.00 91.50 306 MET A CA 1
ATOM 2467 C C . MET A 1 306 ? -7.657 -3.199 14.945 1.00 91.50 306 MET A C 1
ATOM 2469 O O . MET A 1 306 ? -7.093 -3.884 15.794 1.00 91.50 306 MET A O 1
ATOM 2473 N N . ASN A 1 307 ? -8.679 -3.666 14.221 1.00 91.56 307 ASN A N 1
ATOM 2474 C CA . ASN A 1 307 ? -9.196 -5.020 14.407 1.00 91.56 307 ASN A CA 1
ATOM 2475 C C . ASN A 1 307 ? -8.186 -6.081 13.971 1.00 91.56 307 ASN A C 1
ATOM 2477 O O . ASN A 1 307 ? -8.037 -7.086 14.660 1.00 91.56 307 ASN A O 1
ATOM 2481 N N . LEU A 1 308 ? -7.478 -5.852 12.862 1.00 89.44 308 LEU A N 1
ATOM 2482 C CA . LEU A 1 308 ? -6.418 -6.740 12.395 1.00 89.44 308 LEU A CA 1
ATOM 2483 C C . LEU A 1 308 ? -5.319 -6.876 13.444 1.00 89.44 308 LEU A C 1
ATOM 2485 O O . LEU A 1 308 ? -5.017 -7.993 13.837 1.00 89.44 308 LEU A O 1
ATOM 2489 N N . VAL A 1 309 ? -4.790 -5.770 13.974 1.00 87.94 309 VAL A N 1
ATOM 2490 C CA . VAL A 1 309 ? -3.752 -5.815 15.018 1.00 87.94 309 VAL A CA 1
ATOM 2491 C C . VAL A 1 309 ? -4.222 -6.605 16.239 1.00 87.94 309 VAL A C 1
ATOM 2493 O O . VAL A 1 309 ? -3.500 -7.481 16.711 1.00 87.94 309 VAL A O 1
ATOM 2496 N N . THR A 1 310 ? -5.445 -6.365 16.715 1.00 89.31 310 THR A N 1
ATOM 2497 C CA . THR A 1 310 ? -6.005 -7.087 17.867 1.00 89.31 310 THR A CA 1
ATOM 2498 C C . THR A 1 310 ? -6.163 -8.587 17.589 1.00 89.31 310 THR A C 1
ATOM 2500 O O . THR A 1 310 ? -5.802 -9.422 18.420 1.00 89.31 310 THR A O 1
ATOM 2503 N N . ILE A 1 311 ? -6.677 -8.954 16.411 1.00 87.31 311 ILE A N 1
ATOM 2504 C CA . ILE A 1 311 ? -6.967 -10.349 16.049 1.00 87.31 311 ILE A CA 1
ATOM 2505 C C . ILE A 1 311 ? -5.687 -11.123 15.690 1.00 87.31 311 ILE A C 1
ATOM 2507 O O . ILE A 1 311 ? -5.584 -12.305 16.029 1.00 87.31 311 ILE A O 1
ATOM 2511 N N . GLU A 1 312 ? -4.728 -10.498 15.001 1.00 83.75 312 GLU A N 1
ATOM 2512 C CA . GLU A 1 312 ? -3.431 -11.074 14.598 1.00 83.75 312 GLU A CA 1
ATOM 2513 C C . GLU A 1 312 ? -2.485 -11.250 15.781 1.00 83.75 312 GLU A C 1
ATOM 2515 O O . GLU A 1 312 ? -1.954 -12.346 15.971 1.00 83.75 312 GLU A O 1
ATOM 2520 N N . ALA A 1 313 ? -2.353 -10.234 16.640 1.00 84.88 313 ALA A N 1
ATOM 2521 C CA . ALA A 1 313 ? -1.554 -10.370 17.852 1.00 84.88 313 ALA A CA 1
ATOM 2522 C C . ALA A 1 313 ? -2.149 -11.415 18.804 1.00 84.88 313 ALA A C 1
ATOM 2524 O O . ALA A 1 313 ? -1.398 -12.174 19.410 1.00 84.88 313 ALA A O 1
ATOM 2525 N N . ASN A 1 314 ? -3.485 -11.467 18.922 1.00 85.56 314 ASN A N 1
ATOM 2526 C CA . ASN A 1 314 ? -4.220 -12.338 19.844 1.00 85.56 314 ASN A CA 1
ATOM 2527 C C . ASN A 1 314 ? -3.561 -12.421 21.238 1.00 85.56 314 ASN A C 1
ATOM 2529 O O . ASN A 1 314 ? -3.302 -13.502 21.767 1.00 85.56 314 ASN A O 1
ATOM 2533 N N . ASP A 1 315 ? -3.234 -11.263 21.800 1.00 87.94 315 ASP A N 1
ATOM 2534 C CA . ASP A 1 315 ? -2.526 -11.106 23.068 1.00 87.94 315 ASP A CA 1
ATOM 2535 C C . ASP A 1 315 ? -3.295 -10.117 23.950 1.00 87.94 315 ASP A C 1
ATOM 2537 O O . ASP A 1 315 ? -3.845 -9.129 23.456 1.00 87.94 315 ASP A O 1
ATOM 2541 N N . GLN A 1 316 ? -3.388 -10.420 25.246 1.00 87.19 316 GLN A N 1
ATOM 2542 C CA . GLN A 1 316 ? -4.203 -9.642 26.182 1.00 87.19 316 GLN A CA 1
ATOM 2543 C C . GLN A 1 316 ? -3.622 -8.247 26.426 1.00 87.19 316 GLN A C 1
ATOM 2545 O O . GLN A 1 316 ? -4.392 -7.293 26.513 1.00 87.19 316 GLN A O 1
ATOM 2550 N N . ASP A 1 317 ? -2.293 -8.108 26.477 1.00 89.50 317 ASP A N 1
ATOM 2551 C CA . ASP A 1 317 ? -1.650 -6.806 26.677 1.00 89.50 317 ASP A CA 1
ATOM 2552 C C . ASP A 1 317 ? -1.952 -5.903 25.473 1.00 89.50 317 ASP A C 1
ATOM 2554 O O . ASP A 1 317 ? -2.389 -4.764 25.626 1.00 89.50 317 ASP A O 1
ATOM 2558 N N . VAL A 1 318 ? -1.827 -6.456 24.260 1.00 89.38 318 VAL A N 1
ATOM 2559 C CA . VAL A 1 318 ? -2.148 -5.740 23.016 1.00 89.38 318 VAL A CA 1
ATOM 2560 C C . VAL A 1 318 ? -3.624 -5.338 22.961 1.00 89.38 318 VAL A C 1
ATOM 2562 O O . VAL A 1 318 ? -3.939 -4.208 22.590 1.00 89.38 318 VAL A O 1
ATOM 2565 N N . LEU A 1 319 ? -4.542 -6.232 23.344 1.00 91.00 319 LEU A N 1
ATOM 2566 C CA . LEU A 1 319 ? -5.972 -5.919 23.410 1.00 91.00 319 LEU A CA 1
ATOM 2567 C C . LEU A 1 319 ? -6.240 -4.739 24.356 1.00 91.00 319 LEU A C 1
ATOM 2569 O O . LEU A 1 319 ? -6.975 -3.818 23.992 1.00 91.00 319 LEU A O 1
ATOM 2573 N N . VAL A 1 320 ? -5.638 -4.758 25.548 1.00 91.06 320 VAL A N 1
ATOM 2574 C CA . VAL A 1 320 ? -5.767 -3.692 26.549 1.00 91.06 320 VAL A CA 1
ATOM 2575 C C . VAL A 1 320 ? -5.208 -2.371 26.021 1.00 91.06 320 VAL A C 1
ATOM 2577 O O . VAL A 1 320 ? -5.878 -1.346 26.147 1.00 91.06 320 VAL A O 1
ATOM 2580 N N . ASP A 1 321 ? -4.051 -2.385 25.360 1.00 91.69 321 ASP A N 1
ATOM 2581 C CA . ASP A 1 321 ? -3.450 -1.187 24.764 1.00 91.69 321 ASP A CA 1
ATOM 2582 C C . ASP A 1 321 ? -4.362 -0.545 23.707 1.00 91.69 321 ASP A C 1
ATOM 2584 O O . ASP A 1 321 ? -4.551 0.676 23.696 1.00 91.69 321 ASP A O 1
ATOM 2588 N N . VAL A 1 322 ? -4.984 -1.349 22.835 1.00 92.25 322 VAL A N 1
ATOM 2589 C CA . VAL A 1 322 ? -5.910 -0.829 21.813 1.00 92.25 322 VAL A CA 1
ATOM 2590 C C . VAL A 1 322 ? -7.223 -0.339 22.444 1.00 92.25 322 VAL A C 1
ATOM 2592 O O . VAL A 1 322 ? -7.793 0.654 21.983 1.00 92.25 322 VAL A O 1
ATOM 2595 N N . ILE A 1 323 ? -7.706 -0.975 23.520 1.00 93.00 323 ILE A N 1
ATOM 2596 C CA . ILE A 1 323 ? -8.861 -0.485 24.294 1.00 93.00 323 ILE A CA 1
ATOM 2597 C C . ILE A 1 323 ? -8.545 0.873 24.929 1.00 93.00 323 ILE A C 1
ATOM 2599 O O . ILE A 1 323 ? -9.341 1.802 24.786 1.00 93.00 323 ILE A O 1
ATOM 2603 N N . HIS A 1 324 ? -7.396 1.014 25.597 1.00 92.94 324 HIS A N 1
ATOM 2604 C CA . HIS A 1 324 ? -6.972 2.284 26.188 1.00 92.94 324 HIS A CA 1
ATOM 2605 C C . HIS A 1 324 ? -6.876 3.380 25.131 1.00 92.94 324 HIS A C 1
ATOM 2607 O O . HIS A 1 324 ? -7.443 4.453 25.319 1.00 92.94 324 HIS A O 1
ATOM 2613 N N . PHE A 1 325 ? -6.277 3.078 23.980 1.00 94.19 325 PHE A N 1
ATOM 2614 C CA . PHE A 1 325 ? -6.259 3.982 22.836 1.00 94.19 325 PHE A CA 1
ATOM 2615 C C . PHE A 1 325 ? -7.670 4.452 22.424 1.00 94.19 325 PHE A C 1
ATOM 2617 O O . PHE A 1 325 ? -7.887 5.648 22.226 1.00 94.19 325 PHE A O 1
ATOM 2624 N N . CYS A 1 326 ? -8.657 3.551 22.335 1.00 94.44 326 CYS A N 1
ATOM 2625 C CA . CYS A 1 326 ? -10.039 3.931 22.006 1.00 94.44 326 CYS A CA 1
ATOM 2626 C C . CYS A 1 326 ? -10.635 4.895 23.041 1.00 94.44 326 CYS A C 1
ATOM 2628 O O . CYS A 1 326 ? -11.284 5.878 22.675 1.00 94.44 326 CYS A O 1
ATOM 2630 N N . LEU A 1 327 ? -10.402 4.629 24.328 1.00 92.94 327 LEU A N 1
ATOM 2631 C CA . LEU A 1 327 ? -10.885 5.467 25.427 1.00 92.94 327 LEU A CA 1
ATOM 2632 C C . LEU A 1 327 ? -10.202 6.841 25.446 1.00 92.94 327 LEU A C 1
ATOM 2634 O O . LEU A 1 327 ? -10.858 7.849 25.722 1.00 92.94 327 LEU A O 1
ATOM 2638 N N . GLU A 1 328 ? -8.914 6.908 25.111 1.00 94.50 328 GLU A N 1
ATOM 2639 C CA . GLU A 1 328 ? -8.175 8.163 24.956 1.00 94.50 328 GLU A CA 1
ATOM 2640 C C . GLU A 1 328 ? -8.739 9.011 23.811 1.00 94.50 328 GLU A C 1
ATOM 2642 O O . GLU A 1 328 ? -9.006 10.199 24.003 1.00 94.50 328 GLU A O 1
ATOM 2647 N N . VAL A 1 329 ? -8.991 8.405 22.643 1.00 93.06 329 VAL A N 1
ATOM 2648 C CA . VAL A 1 329 ? -9.621 9.088 21.499 1.00 93.06 329 VAL A CA 1
ATOM 2649 C C . VAL A 1 329 ? -11.004 9.617 21.880 1.00 93.06 329 VAL A C 1
ATOM 2651 O O . VAL A 1 329 ? -11.312 10.782 21.621 1.00 93.06 329 VAL A O 1
ATOM 2654 N N . GLN A 1 330 ? -11.830 8.793 22.528 1.00 91.31 330 GLN A N 1
ATOM 2655 C CA . GLN A 1 330 ? -13.163 9.193 22.973 1.00 91.31 330 GLN A CA 1
ATOM 2656 C C . GLN A 1 330 ? -13.109 10.363 23.963 1.00 91.31 330 GLN A C 1
ATOM 2658 O O . GLN A 1 330 ? -13.842 11.340 23.809 1.00 91.31 330 GLN A O 1
ATOM 2663 N N . SER A 1 331 ? -12.212 10.294 24.949 1.00 90.88 331 SER A N 1
ATOM 2664 C CA . SER A 1 331 ? -12.030 11.350 25.950 1.00 90.88 331 SER A CA 1
ATOM 2665 C C . SER A 1 331 ? -11.559 12.661 25.319 1.00 90.88 331 SER A C 1
ATOM 2667 O O . SER A 1 331 ? -12.015 13.734 25.709 1.00 90.88 331 SER A O 1
ATOM 2669 N N . ALA A 1 332 ? -10.662 12.589 24.333 1.00 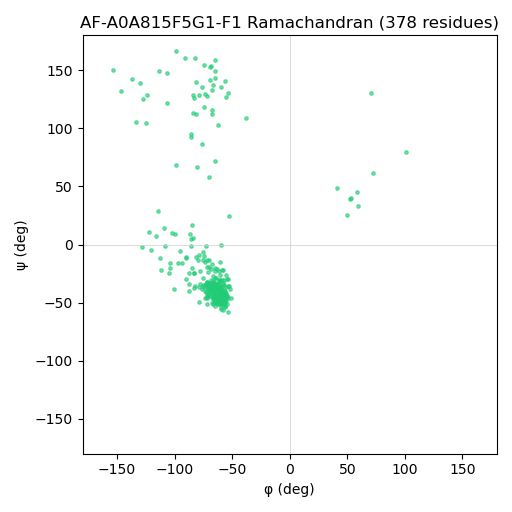89.69 332 ALA A N 1
ATOM 2670 C CA . ALA A 1 332 ? -10.189 13.758 23.602 1.00 89.69 332 ALA A CA 1
ATOM 2671 C C . ALA A 1 332 ? -11.314 14.430 22.805 1.00 89.69 332 ALA A C 1
ATOM 2673 O O . ALA A 1 332 ? -11.422 15.653 22.808 1.00 89.69 332 ALA A O 1
ATOM 2674 N N . ILE A 1 333 ? -12.173 13.639 22.163 1.00 88.81 333 ILE A N 1
ATOM 2675 C CA . ILE A 1 333 ? -13.300 14.148 21.376 1.00 88.81 333 ILE A CA 1
ATOM 2676 C C . ILE A 1 333 ? -14.326 14.857 22.248 1.00 88.81 333 ILE A C 1
ATOM 2678 O O . ILE A 1 333 ? -14.734 15.960 21.895 1.00 88.81 333 ILE A O 1
ATOM 2682 N N . ILE A 1 334 ? -14.695 14.261 23.384 1.00 87.00 334 ILE A N 1
ATOM 2683 C CA . ILE A 1 334 ? -15.637 14.871 24.332 1.00 87.00 334 ILE A CA 1
ATOM 2684 C C . ILE A 1 334 ? -15.105 16.234 24.785 1.00 87.00 334 ILE A C 1
ATOM 2686 O O . ILE A 1 334 ? -15.796 17.236 24.640 1.00 87.00 334 ILE A O 1
ATOM 2690 N N . LYS A 1 335 ? -13.832 16.305 25.199 1.00 87.31 335 LYS A N 1
ATOM 2691 C CA . LYS A 1 335 ? -13.195 17.576 25.583 1.00 87.31 335 LYS A CA 1
ATOM 2692 C C . LYS A 1 335 ? -13.212 18.615 24.460 1.00 87.31 335 LYS A C 1
ATOM 2694 O O . LYS A 1 335 ? -13.496 19.778 24.709 1.00 87.31 335 LYS A O 1
ATOM 2699 N N . MET A 1 336 ? -12.930 18.211 23.219 1.00 84.88 336 MET A N 1
ATOM 2700 C CA . MET A 1 336 ? -12.973 19.132 22.074 1.00 84.88 336 MET A CA 1
ATOM 2701 C C . MET A 1 336 ? -14.384 19.657 21.790 1.00 84.88 336 MET A C 1
ATOM 2703 O O . MET A 1 336 ? -14.516 20.790 21.331 1.00 84.88 336 MET A O 1
ATOM 2707 N N . MET A 1 337 ? -15.414 18.841 22.032 1.00 81.25 337 MET A N 1
ATOM 2708 C CA . MET A 1 337 ? -16.813 19.246 21.893 1.00 81.25 337 MET A CA 1
ATOM 2709 C C . MET A 1 337 ? -17.242 20.198 23.014 1.00 81.25 337 MET A C 1
ATOM 2711 O O . MET A 1 337 ? -17.928 21.172 22.726 1.00 81.25 337 MET A O 1
ATOM 2715 N N . ASP A 1 338 ? -16.811 19.948 24.253 1.00 81.62 338 ASP A N 1
ATOM 2716 C CA . ASP A 1 338 ? -17.141 20.782 25.416 1.00 81.62 338 ASP A CA 1
ATOM 2717 C C . ASP A 1 338 ? -16.447 22.156 25.374 1.00 81.62 338 ASP A C 1
ATOM 2719 O O . ASP A 1 338 ? -17.006 23.154 25.819 1.00 81.62 338 ASP A O 1
ATOM 2723 N N . GLU A 1 339 ? -15.230 22.226 24.827 1.00 82.12 339 GLU A N 1
ATOM 2724 C CA . GLU A 1 339 ? -14.433 23.459 24.737 1.00 82.12 339 GLU A CA 1
ATOM 2725 C C . GLU A 1 339 ? -14.728 24.307 23.478 1.00 82.12 339 GLU A C 1
ATOM 2727 O O . GLU A 1 339 ? -13.977 25.240 23.187 1.00 82.12 339 GLU A O 1
ATOM 2732 N N . ASP A 1 340 ? -15.768 23.976 22.696 1.00 67.69 340 ASP A N 1
ATOM 2733 C CA . ASP A 1 340 ? -16.115 24.617 21.410 1.00 67.69 340 ASP A CA 1
ATOM 2734 C C . ASP A 1 340 ? -14.926 24.746 20.428 1.00 67.69 340 ASP A C 1
ATOM 2736 O O . ASP A 1 340 ? -14.900 25.580 19.515 1.00 67.69 340 ASP A O 1
ATOM 2740 N N . GLN A 1 341 ? -13.921 23.874 20.563 1.00 69.31 341 GLN A N 1
ATOM 2741 C CA . GLN A 1 341 ? -12.796 23.815 19.642 1.00 69.31 341 GLN A CA 1
ATOM 2742 C C . GLN A 1 341 ? -13.259 23.131 18.352 1.00 69.31 341 GLN A C 1
ATOM 2744 O O . GLN A 1 341 ? -13.095 21.922 18.185 1.00 69.31 341 GLN A O 1
ATOM 2749 N N . GLN A 1 342 ? -13.817 23.898 17.408 1.00 63.44 342 GLN A N 1
ATOM 2750 C CA . GLN A 1 342 ? -14.227 23.419 16.077 1.00 63.44 342 GLN A CA 1
ATOM 2751 C C . GLN A 1 342 ? -13.029 23.066 15.174 1.00 63.44 342 GLN A C 1
ATOM 2753 O O . GLN A 1 342 ? -12.867 23.601 14.081 1.00 63.44 342 GLN A O 1
ATOM 2758 N N . LYS A 1 343 ? -12.177 22.143 15.625 1.00 74.94 343 LYS A N 1
ATOM 2759 C CA . LYS A 1 343 ? -11.089 21.569 14.826 1.00 74.94 343 LYS A CA 1
ATOM 2760 C C . LYS A 1 343 ? -11.614 20.520 13.845 1.00 74.94 343 LYS A C 1
ATOM 2762 O O . LYS A 1 343 ? -11.105 20.388 12.745 1.00 74.94 343 LYS A O 1
ATOM 2767 N N . LEU A 1 344 ? -12.648 19.759 14.206 1.00 83.81 344 LEU A N 1
ATOM 2768 C CA . LEU A 1 344 ? -13.180 18.686 13.359 1.00 83.81 344 LEU A CA 1
ATOM 2769 C C . LEU A 1 344 ? -14.591 18.996 12.856 1.00 83.81 344 LEU A C 1
ATOM 2771 O O . LEU A 1 344 ? -15.399 19.635 13.526 1.00 83.81 344 LEU A O 1
ATOM 2775 N N . SER A 1 345 ? -14.916 18.489 11.666 1.00 87.38 345 SER A N 1
ATOM 2776 C CA . SER A 1 345 ? -16.285 18.547 11.153 1.00 87.38 345 SER A CA 1
ATOM 2777 C C . SER A 1 345 ? -17.217 17.624 11.953 1.00 87.38 345 SER A C 1
ATOM 2779 O O . SER A 1 345 ? -16.800 16.571 12.440 1.00 87.38 345 SER A O 1
ATOM 2781 N N . LYS A 1 346 ? -18.518 17.947 12.010 1.00 87.56 346 LYS A N 1
ATOM 2782 C CA . LYS A 1 346 ? -19.546 17.072 12.621 1.00 87.56 346 LYS A CA 1
ATOM 2783 C C . LYS A 1 346 ? -19.535 15.652 12.044 1.00 87.56 346 LYS A C 1
ATOM 2785 O O . LYS A 1 346 ? -19.754 14.684 12.763 1.00 87.56 346 LYS A O 1
ATOM 2790 N N . ILE A 1 347 ? -19.261 15.519 10.745 1.00 89.19 347 ILE A N 1
ATOM 2791 C CA . ILE A 1 347 ? -19.171 14.216 10.074 1.00 89.19 347 ILE A CA 1
ATOM 2792 C C . ILE A 1 347 ? -18.004 13.403 10.638 1.00 89.19 347 ILE A C 1
ATOM 2794 O O . ILE A 1 347 ? -18.177 12.211 10.889 1.00 89.19 347 ILE A O 1
ATOM 2798 N N . ASN A 1 348 ? -16.850 14.034 10.871 1.00 90.62 348 ASN A N 1
ATOM 2799 C CA . ASN A 1 348 ? -15.697 13.358 11.461 1.00 90.62 348 ASN A CA 1
ATOM 2800 C C . ASN A 1 348 ? -16.019 12.879 12.876 1.00 90.62 348 ASN A C 1
ATOM 2802 O O . ASN A 1 348 ? -15.781 11.713 13.160 1.00 90.62 348 ASN A O 1
ATOM 2806 N N . TYR A 1 349 ? -16.642 13.711 13.717 1.00 90.19 349 TYR A N 1
ATOM 2807 C CA . TYR A 1 349 ? -17.068 13.293 15.058 1.00 90.19 349 TYR A CA 1
ATOM 2808 C C . TYR A 1 349 ? -17.950 12.039 15.025 1.00 90.19 349 TYR A C 1
ATOM 2810 O O . TYR A 1 349 ? -17.633 11.044 15.677 1.00 90.19 349 TYR A O 1
ATOM 2818 N N . HIS A 1 350 ? -19.001 12.030 14.198 1.00 89.81 350 HIS A N 1
ATOM 2819 C CA . HIS A 1 350 ? -19.861 10.852 14.051 1.00 89.81 350 HIS A CA 1
ATOM 2820 C C . HIS A 1 350 ? -19.099 9.620 13.545 1.00 89.81 350 HIS A C 1
ATOM 2822 O O . HIS A 1 350 ? -19.336 8.514 14.026 1.00 89.81 350 HIS A O 1
ATOM 2828 N N . CYS A 1 351 ? -18.173 9.790 12.593 1.00 92.62 351 CYS A N 1
ATOM 2829 C CA . CYS A 1 351 ? -17.366 8.677 12.092 1.00 92.62 351 CYS A CA 1
ATOM 2830 C C . CYS A 1 351 ? -16.466 8.088 13.183 1.00 92.62 351 CYS A C 1
ATOM 2832 O O . CYS A 1 351 ? -16.299 6.871 13.222 1.00 92.62 351 CYS A O 1
ATOM 2834 N N . ILE A 1 352 ? -15.918 8.917 14.075 1.00 93.19 352 ILE A N 1
ATOM 2835 C CA . ILE A 1 352 ? -15.062 8.434 15.160 1.00 93.19 352 ILE A CA 1
ATOM 2836 C C . ILE A 1 352 ? -15.881 7.695 16.219 1.00 93.19 352 ILE A C 1
ATOM 2838 O O . ILE A 1 352 ? -15.494 6.602 16.628 1.00 93.19 352 ILE A O 1
ATOM 2842 N N . HIS A 1 353 ? -17.043 8.225 16.608 1.00 90.56 353 HIS A N 1
ATOM 2843 C CA . HIS A 1 353 ? -17.948 7.511 17.512 1.00 90.56 353 HIS A CA 1
ATOM 2844 C C . HIS A 1 353 ? -18.379 6.159 16.934 1.00 90.56 353 HIS A C 1
ATOM 2846 O O . HIS A 1 353 ? -18.294 5.144 17.622 1.00 90.56 353 HIS A O 1
ATOM 2852 N N . ALA A 1 354 ? -18.764 6.122 15.653 1.00 92.38 354 ALA A N 1
ATOM 2853 C CA . ALA A 1 354 ? -19.128 4.882 14.975 1.00 92.38 354 ALA A CA 1
ATOM 2854 C C . ALA A 1 354 ? -17.962 3.879 14.928 1.00 92.38 354 ALA A C 1
ATOM 2856 O O . ALA A 1 354 ? -18.173 2.686 15.137 1.00 92.38 354 ALA A O 1
ATOM 2857 N N . LEU A 1 355 ? -16.737 4.356 14.683 1.00 94.75 355 LEU A N 1
ATOM 2858 C CA . LEU A 1 355 ? -15.521 3.541 14.684 1.00 94.75 355 LEU A CA 1
ATOM 2859 C C . LEU A 1 355 ? -15.286 2.880 16.045 1.00 94.75 355 LEU A C 1
ATOM 2861 O O . LEU A 1 355 ? -15.094 1.666 16.105 1.00 94.75 355 LEU A O 1
ATOM 2865 N N . ILE A 1 356 ? -15.336 3.661 17.126 1.00 94.25 356 ILE A N 1
ATOM 2866 C CA . ILE A 1 356 ? -15.092 3.176 18.491 1.00 94.25 356 ILE A CA 1
ATOM 2867 C C . ILE A 1 356 ? -16.195 2.203 18.922 1.00 94.25 356 ILE A C 1
ATOM 2869 O O . ILE A 1 356 ? -15.899 1.111 19.406 1.00 94.25 356 ILE A O 1
ATOM 2873 N N . ALA A 1 357 ? -17.463 2.548 18.681 1.00 92.00 357 ALA A N 1
ATOM 2874 C CA . ALA A 1 357 ? -18.594 1.681 19.003 1.00 92.00 357 ALA A CA 1
ATOM 2875 C C . ALA A 1 357 ? -18.519 0.342 18.252 1.00 92.00 357 ALA A C 1
ATOM 2877 O O . ALA A 1 357 ? -18.706 -0.718 18.849 1.00 92.00 357 ALA A O 1
ATOM 2878 N N . ALA A 1 358 ? -18.184 0.363 16.958 1.00 92.62 358 ALA A N 1
ATOM 2879 C CA . ALA A 1 358 ? -18.009 -0.857 16.176 1.00 92.62 358 ALA A CA 1
ATOM 2880 C C . ALA A 1 358 ? -16.802 -1.689 16.632 1.00 92.62 358 ALA A C 1
ATOM 2882 O O . ALA A 1 358 ? -16.852 -2.917 16.550 1.00 92.62 358 ALA A O 1
ATOM 2883 N N . TYR A 1 359 ? -15.724 -1.055 17.107 1.00 93.38 359 TYR A N 1
ATOM 2884 C CA . TYR A 1 359 ? -14.565 -1.771 17.646 1.00 93.38 359 TYR A CA 1
ATOM 2885 C C . TYR A 1 359 ? -14.938 -2.490 18.945 1.00 93.38 359 TYR A C 1
ATOM 2887 O O . TYR A 1 359 ? -14.755 -3.703 19.052 1.00 93.38 359 TYR A O 1
ATOM 2895 N N . PHE A 1 360 ? -15.569 -1.780 19.888 1.00 92.69 360 PHE A N 1
ATOM 2896 C CA . PHE A 1 360 ? -16.065 -2.378 21.130 1.00 92.69 360 PHE A CA 1
ATOM 2897 C C . PHE A 1 360 ? -17.092 -3.485 20.886 1.00 92.69 360 PHE A C 1
ATOM 2899 O O . PHE A 1 360 ? -17.061 -4.507 21.570 1.00 92.69 360 PHE A O 1
ATOM 2906 N N . ASN A 1 361 ? -17.952 -3.331 19.876 1.00 91.12 361 ASN A N 1
ATOM 2907 C CA . ASN A 1 361 ? -18.900 -4.368 19.480 1.00 91.12 361 ASN A CA 1
ATOM 2908 C C . ASN A 1 361 ? -18.214 -5.634 18.959 1.00 91.12 361 ASN A C 1
ATOM 2910 O O . ASN A 1 361 ? -18.700 -6.735 19.204 1.00 91.12 361 ASN A O 1
ATOM 2914 N N . LEU A 1 362 ? -17.110 -5.491 18.224 1.00 89.75 362 LEU A N 1
ATOM 2915 C CA . LEU A 1 362 ? -16.381 -6.641 17.711 1.00 89.75 362 LEU A CA 1
ATOM 2916 C C . LEU A 1 362 ? -15.655 -7.371 18.844 1.00 89.75 362 LEU A C 1
ATOM 2918 O O . LEU A 1 362 ? -15.821 -8.582 18.992 1.00 89.75 362 LEU A O 1
ATOM 2922 N N . ILE A 1 363 ? -14.875 -6.655 19.659 1.00 89.44 363 ILE A N 1
ATOM 2923 C CA . ILE A 1 363 ? -14.089 -7.291 20.725 1.00 89.44 363 ILE A CA 1
ATOM 2924 C C . ILE A 1 363 ? -14.976 -7.901 21.813 1.00 89.44 363 ILE A C 1
ATOM 2926 O O . ILE A 1 363 ? -14.628 -8.950 22.348 1.00 89.44 363 ILE A O 1
ATOM 2930 N N . SER A 1 364 ? -16.143 -7.309 22.106 1.00 87.88 364 SER A N 1
ATOM 2931 C CA . SER A 1 364 ? -17.077 -7.869 23.090 1.00 87.88 364 SER A CA 1
ATOM 2932 C C . SER A 1 364 ? -17.557 -9.259 22.692 1.00 87.88 364 SER A C 1
ATOM 2934 O O . SER A 1 364 ? -17.767 -10.097 23.559 1.00 87.88 364 SER A O 1
ATOM 2936 N N . LYS A 1 365 ? -17.664 -9.519 21.387 1.00 85.56 365 LYS A N 1
ATOM 2937 C CA . LYS A 1 365 ? -18.074 -10.811 20.826 1.00 85.56 365 LYS A CA 1
ATOM 2938 C C . LYS A 1 365 ? -16.913 -11.753 20.562 1.00 85.56 365 LYS A C 1
ATOM 2940 O O . LYS A 1 365 ? -17.100 -12.959 20.571 1.00 85.56 365 LYS A O 1
ATOM 2945 N N . LEU A 1 366 ? -15.726 -11.221 20.270 1.00 83.75 366 LEU A N 1
ATOM 2946 C CA . LEU A 1 366 ? -14.524 -12.037 20.078 1.00 83.75 366 LEU A CA 1
ATOM 2947 C C . LEU A 1 366 ? -14.008 -12.623 21.396 1.00 83.75 366 LEU A C 1
ATOM 2949 O O . LEU A 1 366 ? -13.415 -13.698 21.362 1.00 83.75 366 LEU A O 1
ATOM 2953 N N . TYR A 1 367 ? -14.189 -11.901 22.506 1.00 83.19 367 TYR A N 1
ATOM 2954 C CA . TYR A 1 367 ? -13.626 -12.225 23.821 1.00 83.19 367 TYR A CA 1
ATOM 2955 C C . TYR A 1 367 ? -14.695 -12.384 24.917 1.00 83.19 367 TYR A C 1
ATOM 2957 O O . TYR A 1 367 ? -14.352 -12.409 26.095 1.00 83.19 367 TYR A O 1
ATOM 2965 N N . ASP A 1 368 ? -15.978 -12.446 24.545 1.00 80.00 368 ASP A N 1
ATOM 2966 C CA . ASP A 1 368 ? -17.126 -12.594 25.456 1.00 80.00 368 ASP A CA 1
ATOM 2967 C C . ASP A 1 368 ? -17.166 -11.568 26.611 1.00 80.00 368 ASP A C 1
ATOM 2969 O O . ASP A 1 368 ? -17.535 -11.862 27.751 1.00 80.00 368 ASP A O 1
ATOM 2973 N N . ILE A 1 369 ? -16.809 -10.310 26.320 1.00 79.62 369 ILE A N 1
ATOM 2974 C CA . ILE A 1 369 ? -16.783 -9.222 27.309 1.00 79.62 369 ILE A CA 1
ATOM 2975 C C . ILE A 1 369 ? -18.177 -8.588 27.426 1.00 79.62 369 ILE A C 1
ATOM 2977 O O . ILE A 1 369 ? -18.523 -7.631 26.724 1.00 79.62 369 ILE A O 1
ATOM 2981 N N . THR A 1 370 ? -18.979 -9.080 28.371 1.00 74.56 370 THR A N 1
ATOM 2982 C CA . THR A 1 370 ? -20.380 -8.662 28.581 1.00 74.56 370 THR A CA 1
ATOM 2983 C C . THR A 1 370 ? -20.561 -7.166 28.857 1.00 74.56 370 THR A C 1
ATOM 2985 O O . THR A 1 370 ? -21.568 -6.581 28.456 1.00 74.56 370 THR A O 1
ATOM 2988 N N . SER A 1 371 ? -19.599 -6.523 29.526 1.00 74.88 371 SER A N 1
ATOM 2989 C CA . SER A 1 371 ? -19.667 -5.091 29.860 1.00 74.88 371 SER A CA 1
ATOM 2990 C C . SER A 1 371 ? -19.617 -4.199 28.616 1.00 74.88 371 SER A C 1
ATOM 2992 O O . SER A 1 371 ? -20.365 -3.227 28.535 1.00 74.88 371 SER A O 1
ATOM 2994 N N . PHE A 1 372 ? -18.803 -4.556 27.616 1.00 73.75 372 PHE A N 1
ATOM 2995 C CA . PHE A 1 372 ? -18.733 -3.806 26.359 1.00 73.75 372 PHE A CA 1
ATOM 2996 C C . PHE A 1 372 ? -19.971 -4.012 25.490 1.00 73.75 372 PHE A C 1
ATOM 2998 O O . PHE A 1 372 ? -20.403 -3.065 24.842 1.00 73.75 372 PHE A O 1
ATOM 3005 N N . SER A 1 373 ? -20.584 -5.202 25.512 1.00 70.75 373 SER A N 1
ATOM 3006 C CA . SER A 1 373 ? -21.856 -5.421 24.807 1.00 70.75 373 SER A CA 1
ATOM 3007 C C . SER A 1 373 ? -22.932 -4.455 25.303 1.00 70.75 373 SER A C 1
ATOM 3009 O O . SER A 1 373 ? -23.543 -3.763 24.498 1.00 70.75 373 SER A O 1
ATOM 3011 N N . ARG A 1 374 ? -23.086 -4.329 26.631 1.00 72.31 374 ARG A N 1
ATOM 3012 C CA . ARG A 1 374 ? -24.045 -3.388 27.233 1.00 72.31 374 ARG A CA 1
ATOM 3013 C C . ARG A 1 374 ? -23.738 -1.933 26.896 1.00 72.31 374 ARG A C 1
ATOM 3015 O O . ARG A 1 374 ? -24.668 -1.165 26.695 1.00 72.31 374 ARG A O 1
ATOM 3022 N N . TYR A 1 375 ? -22.458 -1.555 26.863 1.00 74.88 375 TYR A N 1
ATOM 3023 C CA . TYR A 1 375 ? -22.061 -0.201 26.483 1.00 74.88 375 TYR A CA 1
ATOM 3024 C C . TYR A 1 375 ? -22.487 0.110 25.048 1.00 74.88 375 TYR A C 1
ATOM 3026 O O . TYR A 1 375 ? -23.154 1.113 24.827 1.00 74.88 375 TYR A O 1
ATOM 3034 N N . VAL A 1 376 ? -22.158 -0.769 24.095 1.00 73.62 376 VAL A N 1
ATOM 3035 C CA . VAL A 1 376 ? -22.518 -0.579 22.683 1.00 73.62 376 VAL A CA 1
ATOM 3036 C C . VAL A 1 376 ? -24.026 -0.457 22.514 1.00 73.62 376 VAL A C 1
ATOM 3038 O O . VAL A 1 376 ? -24.455 0.497 21.882 1.00 73.62 376 VAL A O 1
ATOM 3041 N N . ASP A 1 377 ? -24.813 -1.343 23.133 1.00 75.00 377 ASP A N 1
ATOM 3042 C CA . ASP A 1 377 ? -26.281 -1.311 23.045 1.00 75.00 377 ASP A CA 1
ATOM 3043 C C . ASP A 1 377 ? -26.890 0.015 23.553 1.00 75.00 377 ASP A C 1
ATOM 3045 O O . ASP A 1 377 ? -28.015 0.352 23.196 1.00 75.00 377 ASP A O 1
ATOM 3049 N N . GLN A 1 378 ? -26.170 0.768 24.395 1.00 73.00 378 GLN A N 1
ATOM 3050 C CA . GLN A 1 378 ? -26.605 2.077 24.895 1.00 73.00 378 GLN A CA 1
ATOM 3051 C C . GLN A 1 378 ? -26.211 3.251 23.988 1.00 73.00 378 GLN A C 1
ATOM 3053 O O . GLN A 1 378 ? -26.842 4.304 24.077 1.00 73.00 378 GLN A O 1
ATOM 3058 N N . VAL A 1 379 ? -25.161 3.114 23.168 1.00 67.88 379 VAL A N 1
ATOM 3059 C CA . VAL A 1 379 ? -24.609 4.213 22.345 1.00 67.88 379 VAL A CA 1
ATOM 3060 C C . VAL A 1 379 ? -24.787 4.032 20.835 1.00 67.88 379 VAL A C 1
ATOM 3062 O O . VAL A 1 379 ? -24.535 4.981 20.090 1.00 67.88 379 VAL A O 1
ATOM 3065 N N . SER A 1 380 ? -25.183 2.842 20.374 1.00 54.41 380 SER A N 1
ATOM 3066 C CA . SER A 1 380 ? -25.575 2.559 18.984 1.00 54.41 380 SER A CA 1
ATOM 3067 C C . SER A 1 380 ? -27.062 2.781 18.767 1.00 54.41 380 SER A C 1
ATOM 3069 O O . SER A 1 380 ? -27.414 3.328 17.698 1.00 54.41 380 SER A O 1
#

pLDDT: mean 79.12, std 13.13, range [32.41, 95.06]

Radius of gyration: 25.89 Å; Cα contacts (8 Å, |Δi|>4): 383; chains: 1; bounding box: 57×47×82 Å

Solvent-accessible surface area (backbone atoms only — not comparable to full-atom values): 21195 Å² total; per-residue (Å²): 105,86,65,57,56,57,54,33,54,57,37,36,53,66,29,54,65,53,62,65,51,70,77,61,76,88,90,74,92,73,52,74,66,57,54,51,51,51,52,53,40,45,52,47,14,53,49,28,49,51,52,53,25,54,56,33,55,69,44,84,46,73,67,56,46,50,65,60,48,51,55,53,55,53,47,34,61,75,70,55,41,40,64,65,43,63,60,49,36,51,54,49,49,48,43,62,77,27,40,61,65,88,53,42,61,56,55,47,50,53,50,52,60,53,47,56,75,43,66,83,48,80,90,44,45,68,49,51,34,25,53,39,53,36,45,38,56,52,51,70,74,39,65,69,82,53,99,77,51,57,66,58,50,50,50,47,46,56,52,49,52,50,50,45,52,54,50,53,53,50,48,70,74,48,84,82,44,74,72,63,48,51,46,47,49,52,31,45,50,46,49,49,54,40,45,50,57,51,55,74,48,54,58,70,88,50,48,56,58,42,50,48,51,55,53,74,57,72,54,92,47,49,67,57,39,35,50,52,39,48,52,51,32,63,65,63,39,83,81,70,50,52,86,69,38,50,63,78,53,79,74,91,54,67,73,79,58,68,69,80,84,64,81,73,69,47,43,70,64,52,40,51,44,44,76,75,42,34,69,62,50,48,56,39,52,54,54,58,72,72,42,61,73,61,49,74,66,39,53,22,38,53,45,20,38,54,52,45,51,42,60,49,23,52,41,70,68,58,43,50,54,54,50,50,47,48,53,50,54,52,53,51,50,52,51,35,62,76,68,68,53,80,70,59,50,72,67,53,53,54,50,50,54,48,39,48,44,22,48,41,41,49,51,18,63,76,69,67,37,64,71,40,45,56,52,31,73,74,77,111

Mean predicted aligned error: 10.66 Å

InterPro domains:
  IPR051851 EFR3 Homologs [PTHR12444] (1-221)

Organism: NCBI:txid392033

Sequence (380 aa):
MDQIVPSIIFNMKNGEQIQSQRSTTPTTIASPEDVVIETIKEDSSSLAAVILRDLFCRTHSNNNISICIQPILIELDKYGKWIPCDFPKYIFSQIMNSIKYHNSYVIIDLLLNHLEKYLDIGDRTNIKTSIMNVIHDSLVFAAPNTGVVGSTMLGGITRLLECLKKSFQIASRRSRTPSKDQNEQQFQTAVINVIEDFAEKLPDFQMMEIIKCIVTSLPIYHQIRLIVLEILQLLVDRRYYADKLCKIRILKDISQLGLPTETRKSRLFDIAFMKKFGHQFCSQLYKCILIENNTKKNFYAIYCLMNLVTIEANDQDVLVDVIHFCLEVQSAIIKMMDEDQQKLSKINYHCIHALIAAYFNLISKLYDITSFSRYVDQVS

Foldseek 3Di:
DLVLLLVLLVLLVQLVVVVVVVVDDDDDPDDPVRVVVNVVSNVSNVVSLVVLLVCLLPDDDLVSVLVNVVSVLVNCVVVVVLPPLVSVLVSLVSNLVRHDLVNLLSVLLSLLVSLVVCLVVLPCLSSNLSSLVSSLSSLVSRDFDDPVCLVSLLVLLLSLLVSLLSLVVSLVVVVPDVVSNVSSVSSNVSSLSSNLSSLVRHDLVSLLVSLLSLLVDQHLDQVSLLSSLVSLLSNLCPPVQLVLQLDLDQDPAPVSSVDDPPPLPADPSLLVSCVVCVVSNLVSLLVQLLRAPHDLNSLSSSLSSLVSSCSNRVDPVSVVSSLVSLVVSVVVLVVCVVVVVPSYDPVSSVSSLSSSLSSLSNVCNVPVVVVSVVVSVVSD

Nearest PDB structures (foldseek):
  7moc-assembly1_A  TM=3.494E-01  e=2.329E-01  Homo sapiens
  7mp5-assembly1_A  TM=3.309E-01  e=2.050E-01  Homo sapiens
  7mp6-assembly1_A  TM=3.309E-01  e=2.882E-01  Homo sapiens
  7mp6-assembly1_B  TM=3.309E-01  e=4.413E-01  Homo sapiens

Secondary structure (DSSP, 8-state):
-TTHHHHHHHHHHHHHHHHTTTTS-------HHHHHHHHHHHHHHHHHHHHHHHHHHH--SHHHHHHHHHHHHHHHHHTTTTSSTHHHHHHHHHHHTTS-GGGHHHHHHHHHHHHHHHHT-TT-HHHHHHHHHHHHHHHHHSPS--TTTHHHHHHHHHHHHHHHHHHHHHHHH-TT-HHHHHHHHHHHHHHHHHHHHHHHT--HHHHHHHHHHHHH---SSHHHHHHHHHHHHHHH-TT--HHHHSS----S-GGGG----S-----HHHHHHHHHHHHHHHHHHHHHHT-TT--HHHHHHHHHHHHHHHHHH--HHHHHHHHHHHHHHHHHHHHHHHTT-TTS-HHHHHHHHHHHHHHHHHHHHHTT-HHHHHHHHHH-